Protein AF-0000000065910846 (afdb_homodimer)

Solvent-accessible surface area (backbone atoms only — not comparable to full-atom values): 38971 Å² total; per-residue (Å²): 135,82,76,85,80,70,82,70,68,75,76,69,72,87,64,54,90,52,37,20,62,74,78,66,76,60,62,28,32,30,38,36,39,28,33,38,30,17,32,73,83,77,57,38,67,30,71,55,30,63,63,51,51,74,74,43,61,69,75,44,33,45,79,60,63,36,29,27,30,37,31,37,38,40,64,81,24,77,45,40,65,53,36,31,51,40,49,51,53,49,46,52,54,49,46,53,53,24,54,77,70,62,30,38,46,28,35,23,7,24,50,30,50,41,51,48,89,76,59,58,69,44,94,41,73,68,41,52,48,46,39,70,72,50,30,50,55,60,54,56,56,60,58,23,31,30,33,39,33,38,27,43,61,37,53,58,52,49,33,51,42,53,30,52,52,55,70,44,45,27,49,50,26,17,67,28,22,22,6,28,25,48,58,58,32,78,45,67,26,20,24,40,30,59,51,58,43,29,32,62,42,80,56,28,18,83,63,74,67,56,90,34,43,67,50,48,53,50,48,50,46,45,35,39,68,53,51,76,34,91,48,70,83,65,53,50,33,32,52,41,77,34,48,90,77,20,20,42,34,38,44,54,27,29,14,57,41,38,51,69,56,46,24,22,53,45,27,51,52,49,19,44,51,39,28,46,50,51,36,56,73,68,63,67,71,72,84,64,72,61,53,75,66,40,48,54,29,30,49,25,14,29,46,39,16,46,78,22,55,27,64,38,88,86,79,28,41,64,38,50,30,48,56,53,43,52,50,49,53,54,56,16,50,75,54,28,88,60,74,56,67,54,37,60,55,52,75,75,44,78,41,58,22,55,50,41,50,51,44,26,70,74,66,73,27,53,63,56,29,46,50,49,38,24,50,45,28,51,66,59,48,76,81,130,134,81,82,78,82,83,77,71,71,75,77,70,72,86,62,57,90,53,37,21,61,74,79,64,75,61,64,26,30,30,38,38,39,27,33,38,29,16,32,71,83,76,58,38,67,30,72,55,30,64,63,50,49,74,74,43,62,70,75,45,34,44,80,60,61,35,29,28,30,38,33,37,38,41,64,81,24,77,44,40,68,55,36,29,51,39,49,51,54,48,48,52,55,49,47,53,51,24,54,77,69,61,32,36,47,27,35,22,8,25,50,30,51,40,51,48,87,74,57,57,69,46,92,40,72,70,41,51,49,45,40,69,72,49,31,51,55,58,54,55,56,62,57,23,31,29,32,39,33,38,28,44,62,37,55,57,51,50,35,51,42,52,29,50,53,56,70,45,46,28,49,52,26,16,68,29,24,22,7,30,26,50,57,57,32,78,46,67,26,20,25,41,31,58,51,58,44,28,33,63,42,81,57,28,18,84,63,73,67,57,88,34,45,66,50,47,52,48,47,51,45,46,35,40,67,52,52,77,35,91,49,70,83,63,54,51,33,32,53,40,80,34,48,90,76,20,21,43,34,39,44,54,28,28,12,59,42,39,52,68,56,46,24,21,52,45,25,52,52,50,19,45,49,38,27,46,50,49,37,55,73,69,65,67,71,72,82,62,72,61,54,76,68,40,47,53,29,31,48,26,14,29,46,39,16,50,77,22,55,26,63,36,86,86,79,27,40,66,39,49,30,48,55,54,42,53,50,47,52,54,58,15,51,74,52,27,89,62,75,57,67,55,37,60,54,52,73,73,43,79,41,57,21,54,51,42,50,51,44,25,70,74,65,73,28,53,63,56,29,45,49,49,38,25,50,43,28,50,66,58,48,78,80,128

Sequence (768 aa):
MVMDAGKKREAGALLPEEAFETGAPEGTLGAEEELWLADPETLKLAGGAQKILAAEPAEHFSGELIDCEVEANTGVHREAAGVARDLLARRRTLLEHAGRLGRVLGTSGTHPLGDWREQEIIDKPHYQYLKRKLGWLIRRNNTFSLHVHYAVQGKEKVIYLFDRIREYVPHFLAVSVNSPFWQGEFTDTRSARALVFSRSLPHAGMPEAFGSWSAYAGYLDFVGRPGVIRRLGEIWWDIRPHPRLSTLEIRAFDAQTDPARSEALISLAAATCDMLCAEYESGELRPARPVREIEDNKWSAQRHGLDGLFVDHETHEPVPARWAVERLAELAASSSRRDLSSLERLLEEPTESERQLLVWRETGSVKEVARDIARRTRAAIPATMVMDAGKKREAGALLPEEAFETGAPEGTLGAEEELWLADPETLKLAGGAQKILAAEPAEHFSGELIDCEVEANTGVHREAAGVARDLLARRRTLLEHAGRLGRVLGTSGTHPLGDWREQEIIDKPHYQYLKRKLGWLIRRNNTFSLHVHYAVQGKEKVIYLFDRIREYVPHFLAVSVNSPFWQGEFTDTRSARALVFSRSLPHAGMPEAFGSWSAYAGYLDFVGRPGVIRRLGEIWWDIRPHPRLSTLEIRAFDAQTDPARSEALISLAAATCDMLCAEYESGELRPARPVREIEDNKWSAQRHGLDGLFVDHETHEPVPARWAVERLAELAASSSRRDLSSLERLLEEPTESERQLLVWRETGSVKEVARDIARRTRAAIPAT

Structure (mmCIF, N/CA/C/O backbone):
data_AF-0000000065910846-model_v1
#
loop_
_entity.id
_entity.type
_entity.pdbx_description
1 polymer 'Putative glutamate--cysteine ligase 2-2'
#
loop_
_atom_site.group_PDB
_atom_site.id
_atom_site.type_symbol
_atom_site.label_atom_id
_atom_site.label_alt_id
_atom_site.label_comp_id
_atom_site.label_asym_id
_atom_site.label_entity_id
_atom_site.label_seq_id
_atom_site.pdbx_PDB_ins_code
_atom_site.Cartn_x
_atom_site.Cartn_y
_atom_site.Cartn_z
_atom_site.occupancy
_atom_site.B_iso_or_equiv
_atom_site.auth_seq_id
_atom_site.auth_comp_id
_atom_site.auth_asym_id
_atom_site.auth_atom_id
_atom_site.pdbx_PDB_model_num
ATOM 1 N N . MET A 1 1 ? 2.633 -18.547 43.75 1 23.73 1 MET A N 1
ATOM 2 C CA . MET A 1 1 ? 3.604 -19.234 42.906 1 23.73 1 MET A CA 1
ATOM 3 C C . MET A 1 1 ? 3.902 -18.422 41.656 1 23.73 1 MET A C 1
ATOM 5 O O . MET A 1 1 ? 2.99 -18.094 40.906 1 23.73 1 MET A O 1
ATOM 9 N N . VAL A 1 2 ? 5.023 -17.609 41.625 1 24.77 2 VAL A N 1
ATOM 10 C CA . VAL A 1 2 ? 5.691 -16.641 40.75 1 24.77 2 VAL A CA 1
ATOM 11 C C . VAL A 1 2 ? 6 -17.266 39.406 1 24.77 2 VAL A C 1
ATOM 13 O O . VAL A 1 2 ? 6.699 -18.281 39.312 1 24.77 2 VAL A O 1
ATOM 16 N N . MET A 1 3 ? 4.988 -17.281 38.5 1 25.64 3 MET A N 1
ATOM 17 C CA . MET A 1 3 ? 5.09 -17.875 37.156 1 25.64 3 MET A CA 1
ATOM 18 C C . MET A 1 3 ? 6.426 -17.531 36.5 1 25.64 3 MET A C 1
ATOM 20 O O . MET A 1 3 ? 6.914 -16.406 36.625 1 25.64 3 MET A O 1
ATOM 24 N N . ASP A 1 4 ? 7.285 -18.578 36.406 1 28.17 4 ASP A N 1
ATOM 25 C CA . ASP A 1 4 ? 8.656 -18.594 35.906 1 28.17 4 ASP A CA 1
ATOM 26 C C . ASP A 1 4 ? 8.797 -17.766 34.625 1 28.17 4 ASP A C 1
ATOM 28 O O . ASP A 1 4 ? 8.094 -18.016 33.625 1 28.17 4 ASP A O 1
ATOM 32 N N . ALA A 1 5 ? 9.273 -16.578 34.688 1 29.75 5 ALA A N 1
ATOM 33 C CA . ALA A 1 5 ? 9.492 -15.406 33.844 1 29.75 5 ALA A CA 1
ATOM 34 C C . ALA A 1 5 ? 10.219 -15.789 32.562 1 29.75 5 ALA A C 1
ATOM 36 O O . ALA A 1 5 ? 9.891 -15.281 31.484 1 29.75 5 ALA A O 1
ATOM 37 N N . GLY A 1 6 ? 11.445 -16.391 32.594 1 29.67 6 GLY A N 1
ATOM 38 C CA . GLY A 1 6 ? 12.562 -16.141 31.688 1 29.67 6 GLY A CA 1
ATOM 39 C C . GLY A 1 6 ? 12.578 -17.062 30.484 1 29.67 6 GLY A C 1
ATOM 40 O O . GLY A 1 6 ? 13.625 -17.266 29.875 1 29.67 6 GLY A O 1
ATOM 41 N N . LYS A 1 7 ? 11.805 -18.016 30.188 1 28.78 7 LYS A N 1
ATOM 42 C CA . LYS A 1 7 ? 12.266 -18.828 29.062 1 28.78 7 LYS A CA 1
ATOM 43 C C . LYS A 1 7 ? 12.461 -17.969 27.812 1 28.78 7 LYS A C 1
ATOM 45 O O . LYS A 1 7 ? 11.492 -17.469 27.234 1 28.78 7 LYS A O 1
ATOM 50 N N . LYS A 1 8 ? 13.609 -17.406 27.766 1 29.41 8 LYS A N 1
ATOM 51 C CA . LYS A 1 8 ? 14.141 -16.812 26.531 1 29.41 8 LYS A CA 1
ATOM 52 C C . LYS A 1 8 ? 13.836 -17.703 25.328 1 29.41 8 LYS A C 1
ATOM 54 O O . LYS A 1 8 ? 14.328 -18.828 25.234 1 29.41 8 LYS A O 1
ATOM 59 N N . ARG A 1 9 ? 12.695 -17.734 24.75 1 34.81 9 ARG A N 1
ATOM 60 C CA . ARG A 1 9 ? 12.477 -18.453 23.5 1 34.81 9 ARG A CA 1
ATOM 61 C C . ARG A 1 9 ? 13.703 -18.375 22.594 1 34.81 9 ARG A C 1
ATOM 63 O O . ARG A 1 9 ? 14.227 -17.281 22.359 1 34.81 9 ARG A O 1
ATOM 70 N N . GLU A 1 10 ? 14.57 -19.219 22.531 1 36.53 10 GLU A N 1
ATOM 71 C CA . GLU A 1 10 ? 15.609 -19.297 21.516 1 36.53 10 GLU A CA 1
ATOM 72 C C . GLU A 1 10 ? 15.109 -18.75 20.172 1 36.53 10 GLU A C 1
ATOM 74 O O . GLU A 1 10 ? 14.172 -19.297 19.594 1 36.53 10 GLU A O 1
ATOM 79 N N . ALA A 1 11 ? 14.875 -17.5 20.031 1 42.69 11 ALA A N 1
ATOM 80 C CA . ALA A 1 11 ? 14.5 -16.922 18.75 1 42.69 11 ALA A CA 1
ATOM 81 C C . ALA A 1 11 ? 15.156 -17.672 17.594 1 42.69 11 ALA A C 1
ATOM 83 O O . ALA A 1 11 ? 16.375 -17.625 17.422 1 42.69 11 ALA A O 1
ATOM 84 N N . GLY A 1 12 ? 14.883 -18.875 17.281 1 52.22 12 GLY A N 1
ATOM 85 C CA . GLY A 1 12 ? 15.43 -19.578 16.141 1 52.22 12 GLY A CA 1
ATOM 86 C C . GLY A 1 12 ? 15.617 -18.703 14.922 1 52.22 12 GLY A C 1
ATOM 87 O O . GLY A 1 12 ? 14.875 -17.734 14.727 1 52.22 12 GLY A O 1
ATOM 88 N N . ALA A 1 13 ? 16.828 -18.703 14.242 1 76.06 13 ALA A N 1
ATOM 89 C CA . ALA A 1 13 ? 17.219 -17.953 13.047 1 76.06 13 ALA A CA 1
ATOM 90 C C . ALA A 1 13 ? 16.234 -18.188 11.914 1 76.06 13 ALA A C 1
ATOM 92 O O . ALA A 1 13 ? 15.867 -19.328 11.617 1 76.06 13 ALA A O 1
ATOM 93 N N . LEU A 1 14 ? 15.43 -17.078 11.453 1 87.12 14 LEU A N 1
ATOM 94 C CA . LEU A 1 14 ? 14.477 -17.141 10.344 1 87.12 14 LEU A CA 1
ATOM 95 C C . LEU A 1 14 ? 15.102 -17.844 9.141 1 87.12 14 LEU A C 1
ATOM 97 O O . LEU A 1 14 ? 14.391 -18.469 8.352 1 87.12 14 LEU A O 1
ATOM 101 N N . LEU A 1 15 ? 16.422 -17.812 9.148 1 93.06 15 LEU A N 1
ATOM 102 C CA . LEU A 1 15 ? 17.094 -18.328 7.961 1 93.06 15 LEU A CA 1
ATOM 103 C C . LEU A 1 15 ? 17.75 -19.688 8.258 1 93.06 15 LEU A C 1
ATOM 105 O O . LEU A 1 15 ? 18.609 -19.797 9.125 1 93.06 15 LEU A O 1
ATOM 109 N N . PRO A 1 16 ? 17.359 -20.672 7.523 1 92.12 16 PRO A N 1
ATOM 110 C CA . PRO A 1 16 ? 18.078 -21.922 7.641 1 92.12 16 PRO A CA 1
ATOM 111 C C . PRO A 1 16 ? 19.531 -21.812 7.172 1 92.12 16 PRO A C 1
ATOM 113 O O . PRO A 1 16 ? 19.828 -21.062 6.234 1 92.12 16 PRO A O 1
ATOM 116 N N . GLU A 1 17 ? 20.359 -22.594 7.742 1 89.81 17 GLU A N 1
ATOM 117 C CA . GLU A 1 17 ? 21.781 -22.547 7.43 1 89.81 17 GLU A CA 1
ATOM 118 C C . GLU A 1 17 ? 22.047 -22.938 5.977 1 89.81 17 GLU A C 1
ATOM 120 O O . GLU A 1 17 ? 22.891 -22.312 5.309 1 89.81 17 GLU A O 1
ATOM 125 N N . GLU A 1 18 ? 21.297 -23.875 5.492 1 93.5 18 GLU A N 1
ATOM 126 C CA . GLU A 1 18 ? 21.578 -24.406 4.164 1 93.5 18 GLU A CA 1
ATOM 127 C C . GLU A 1 18 ? 20.734 -23.719 3.096 1 93.5 18 GLU A C 1
ATOM 129 O O . GLU A 1 18 ? 20.672 -24.188 1.956 1 93.5 18 GLU A O 1
ATOM 134 N N . ALA A 1 19 ? 20.188 -22.609 3.375 1 95.5 19 ALA A N 1
ATOM 135 C CA . ALA A 1 19 ? 19.328 -21.906 2.426 1 95.5 19 ALA A CA 1
ATOM 136 C C . ALA A 1 19 ? 20.078 -21.609 1.126 1 95.5 19 ALA A C 1
ATOM 138 O O . ALA A 1 19 ? 21.141 -21 1.138 1 95.5 19 ALA A O 1
ATOM 139 N N . PHE A 1 20 ? 19.5 -22.156 0.052 1 97.44 20 PHE A N 1
ATOM 140 C CA . PHE A 1 20 ? 19.984 -21.938 -1.307 1 97.44 20 PHE A CA 1
ATOM 141 C C . PHE A 1 20 ? 21.359 -22.578 -1.497 1 97.44 20 PHE A C 1
ATOM 143 O O . PHE A 1 20 ? 22.141 -22.125 -2.336 1 97.44 20 PHE A O 1
ATOM 150 N N . GLU A 1 21 ? 21.719 -23.547 -0.611 1 96.06 21 GLU A N 1
ATOM 151 C CA . GLU A 1 21 ? 22.953 -24.297 -0.702 1 96.06 21 GLU A CA 1
ATOM 152 C C . GLU A 1 21 ? 22.719 -25.781 -0.465 1 96.06 21 GLU A C 1
ATOM 154 O O . GLU A 1 21 ? 23.531 -26.453 0.18 1 96.06 21 GLU A O 1
ATOM 159 N N . THR A 1 22 ? 21.641 -26.219 -0.89 1 92 22 THR A N 1
ATOM 160 C CA . THR A 1 22 ? 21.25 -27.594 -0.639 1 92 22 THR A CA 1
ATOM 161 C C . THR A 1 22 ? 21.844 -28.531 -1.689 1 92 22 THR A C 1
ATOM 163 O O . THR A 1 22 ? 21.906 -29.75 -1.481 1 92 22 THR A O 1
ATOM 166 N N . GLY A 1 23 ? 22.172 -28.031 -2.814 1 90.38 23 GLY A N 1
ATOM 167 C CA . GLY A 1 23 ? 22.656 -28.844 -3.914 1 90.38 23 GLY A CA 1
ATOM 168 C C . GLY A 1 23 ? 21.547 -29.422 -4.77 1 90.38 23 GLY A C 1
ATOM 169 O O . GLY A 1 23 ? 21.812 -30.141 -5.734 1 90.38 23 GLY A O 1
ATOM 170 N N . ALA A 1 24 ? 20.344 -29.078 -4.457 1 90.88 24 ALA A N 1
ATOM 171 C CA . ALA A 1 24 ? 19.203 -29.547 -5.238 1 90.88 24 ALA A CA 1
ATOM 172 C C . ALA A 1 24 ? 19.234 -28.984 -6.656 1 90.88 24 ALA A C 1
ATOM 174 O O . ALA A 1 24 ? 19.859 -27.953 -6.906 1 90.88 24 ALA A O 1
ATOM 175 N N . PRO A 1 25 ? 18.641 -29.766 -7.59 1 95.31 25 PRO A N 1
ATOM 176 C CA . PRO A 1 25 ? 18.625 -29.266 -8.969 1 95.31 25 PRO A CA 1
ATOM 177 C C . PRO A 1 25 ? 17.984 -27.891 -9.102 1 95.31 25 PRO A C 1
ATOM 179 O O . PRO A 1 25 ? 16.969 -27.625 -8.438 1 95.31 25 PRO A O 1
ATOM 182 N N . GLU A 1 26 ? 18.531 -27.062 -9.945 1 96.44 26 GLU A N 1
ATOM 183 C CA . GLU A 1 26 ? 17.984 -25.734 -10.234 1 96.44 26 GLU A CA 1
ATOM 184 C C . GLU A 1 26 ? 16.969 -25.797 -11.367 1 96.44 26 GLU A C 1
ATOM 186 O O . GLU A 1 26 ? 16.984 -26.734 -12.18 1 96.44 26 GLU A O 1
ATOM 191 N N . GLY A 1 27 ? 16.125 -24.859 -11.383 1 97.44 27 GLY A N 1
ATOM 192 C CA . GLY A 1 27 ? 15.234 -24.672 -12.508 1 97.44 27 GLY A CA 1
ATOM 193 C C . GLY A 1 27 ? 13.969 -25.516 -12.406 1 97.44 27 GLY A C 1
ATOM 194 O O . GLY A 1 27 ? 13.109 -25.453 -13.289 1 97.44 27 GLY A O 1
ATOM 195 N N . THR A 1 28 ? 13.898 -26.297 -11.336 1 98.38 28 THR A N 1
ATOM 196 C CA . THR A 1 28 ? 12.656 -27.047 -11.148 1 98.38 28 THR A CA 1
ATOM 197 C C . THR A 1 28 ? 11.547 -26.141 -10.641 1 98.38 28 THR A C 1
ATOM 199 O O . THR A 1 28 ? 11.805 -25.016 -10.188 1 98.38 28 THR A O 1
ATOM 202 N N . LEU A 1 29 ? 10.32 -26.656 -10.797 1 98.62 29 LEU A N 1
ATOM 203 C CA . LEU A 1 29 ? 9.148 -25.812 -10.586 1 98.62 29 LEU A CA 1
ATOM 204 C C . LEU A 1 29 ? 8.18 -26.469 -9.609 1 98.62 29 LEU A C 1
ATOM 206 O O . LEU A 1 29 ? 8.094 -27.688 -9.547 1 98.62 29 LEU A O 1
ATOM 210 N N . GLY A 1 30 ? 7.512 -25.703 -8.836 1 98.5 30 GLY A N 1
ATOM 211 C CA . GLY A 1 30 ? 6.332 -26 -8.047 1 98.5 30 GLY A CA 1
ATOM 212 C C . GLY A 1 30 ? 5.348 -24.859 -7.965 1 98.5 30 GLY A C 1
ATOM 213 O O . GLY A 1 30 ? 5.672 -23.734 -8.344 1 98.5 30 GLY A O 1
ATOM 214 N N . ALA A 1 31 ? 4.152 -25.203 -7.531 1 98.5 31 ALA A N 1
ATOM 215 C CA . ALA A 1 31 ? 3.156 -24.141 -7.441 1 98.5 31 ALA A CA 1
ATOM 216 C C . ALA A 1 31 ? 2.184 -24.391 -6.293 1 98.5 31 ALA A C 1
ATOM 218 O O . ALA A 1 31 ? 2.041 -25.516 -5.828 1 98.5 31 ALA A O 1
ATOM 219 N N . GLU A 1 32 ? 1.637 -23.375 -5.789 1 98.19 32 GLU A N 1
ATOM 220 C CA . GLU A 1 32 ? 0.51 -23.328 -4.863 1 98.19 32 GLU A CA 1
ATOM 221 C C . GLU A 1 32 ? -0.68 -22.594 -5.465 1 98.19 32 GLU A C 1
ATOM 223 O O . GLU A 1 32 ? -0.534 -21.469 -5.961 1 98.19 32 GLU A O 1
ATOM 228 N N . GLU A 1 33 ? -1.783 -23.234 -5.48 1 98.12 33 GLU A N 1
ATOM 229 C CA . GLU A 1 33 ? -3.002 -22.641 -6.012 1 98.12 33 GLU A CA 1
ATOM 230 C C . GLU A 1 33 ? -4.07 -22.516 -4.93 1 98.12 33 GLU A C 1
ATOM 232 O O . GLU A 1 33 ? -4.363 -23.469 -4.223 1 98.12 33 GLU A O 1
ATOM 237 N N . GLU A 1 34 ? -4.617 -21.359 -4.855 1 97.38 34 GLU A N 1
ATOM 238 C CA . GLU A 1 34 ? -5.66 -21.109 -3.865 1 97.38 34 GLU A CA 1
ATOM 239 C C . GLU A 1 34 ? -7.047 -21.172 -4.5 1 97.38 34 GLU A C 1
ATOM 241 O O . GLU A 1 34 ? -7.281 -20.562 -5.547 1 97.38 34 GLU A O 1
ATOM 246 N N . LEU A 1 35 ? -7.941 -21.922 -3.896 1 97.38 35 LEU A N 1
ATOM 247 C CA . LEU A 1 35 ? -9.312 -22.078 -4.371 1 97.38 35 LEU A CA 1
ATOM 248 C C . LEU A 1 35 ? -10.312 -21.797 -3.262 1 97.38 35 LEU A C 1
ATOM 250 O O . LEU A 1 35 ? -9.969 -21.844 -2.078 1 97.38 35 LEU A O 1
ATOM 254 N N . TRP A 1 36 ? -11.508 -21.453 -3.654 1 96.12 36 TRP A N 1
ATOM 255 C CA . TRP A 1 36 ? -12.523 -21.141 -2.658 1 96.12 36 TRP A CA 1
ATOM 256 C C . TRP A 1 36 ? -13.719 -22.078 -2.775 1 96.12 36 TRP A C 1
ATOM 258 O O . TRP A 1 36 ? -13.969 -22.641 -3.844 1 96.12 36 TRP A O 1
ATOM 268 N N . LEU A 1 37 ? -14.398 -22.297 -1.677 1 96.31 37 LEU A N 1
ATOM 269 C CA . LEU A 1 37 ? -15.648 -23.031 -1.555 1 96.31 37 LEU A CA 1
ATOM 270 C C . LEU A 1 37 ? -16.828 -22.062 -1.361 1 96.31 37 LEU A C 1
ATOM 272 O O . LEU A 1 37 ? -16.703 -21.062 -0.654 1 96.31 37 LEU A O 1
ATOM 276 N N . ALA A 1 38 ? -17.938 -22.406 -1.995 1 96.19 38 ALA A N 1
ATOM 277 C CA . ALA A 1 38 ? -19.109 -21.562 -1.866 1 96.19 38 ALA A CA 1
ATOM 278 C C . ALA A 1 38 ? -20.391 -22.406 -1.847 1 96.19 38 ALA A C 1
ATOM 280 O O . ALA A 1 38 ? -20.375 -23.562 -2.236 1 96.19 38 ALA A O 1
ATOM 281 N N . ASP A 1 39 ? -21.438 -21.812 -1.297 1 96.25 39 ASP A N 1
ATOM 282 C CA . ASP A 1 39 ? -22.75 -22.438 -1.356 1 96.25 39 ASP A CA 1
ATOM 283 C C . ASP A 1 39 ? -23.266 -22.484 -2.793 1 96.25 39 ASP A C 1
ATOM 285 O O . ASP A 1 39 ? -23.219 -21.484 -3.516 1 96.25 39 ASP A O 1
ATOM 289 N N . PRO A 1 40 ? -23.797 -23.688 -3.174 1 96.56 40 PRO A N 1
ATOM 290 C CA . PRO A 1 40 ? -24.188 -23.844 -4.578 1 96.56 40 PRO A CA 1
ATOM 291 C C . PRO A 1 40 ? -25.391 -22.969 -4.953 1 96.56 40 PRO A C 1
ATOM 293 O O . PRO A 1 40 ? -25.578 -22.656 -6.129 1 96.56 40 PRO A O 1
ATOM 296 N N . GLU A 1 41 ? -26.203 -22.578 -4.035 1 96.06 41 GLU A N 1
ATOM 297 C CA . GLU A 1 41 ? -27.406 -21.781 -4.324 1 96.06 41 GLU A CA 1
ATOM 298 C C . GLU A 1 41 ? -27.125 -20.297 -4.227 1 96.06 41 GLU A C 1
ATOM 300 O O . GLU A 1 41 ? -27.406 -19.531 -5.16 1 96.06 41 GLU A O 1
ATOM 305 N N . THR A 1 42 ? -26.516 -19.875 -3.18 1 94.75 42 THR A N 1
ATOM 306 C CA . THR A 1 42 ? -26.328 -18.438 -2.938 1 94.75 42 THR A CA 1
ATOM 307 C C . THR A 1 42 ? -25.016 -17.969 -3.572 1 94.75 42 THR A C 1
ATOM 309 O O . THR A 1 42 ? -24.844 -16.766 -3.807 1 94.75 42 THR A O 1
ATOM 312 N N . LEU A 1 43 ? -24.078 -18.875 -3.746 1 96.12 43 LEU A N 1
ATOM 313 C CA . LEU A 1 43 ? -22.734 -18.641 -4.258 1 96.12 43 LEU A CA 1
ATOM 314 C C . LEU A 1 43 ? -21.906 -17.812 -3.277 1 96.12 43 LEU A C 1
ATOM 316 O O . LEU A 1 43 ? -20.844 -17.312 -3.627 1 96.12 43 LEU A O 1
ATOM 320 N N . LYS A 1 44 ? -22.438 -17.641 -2.104 1 93.06 44 LYS A N 1
ATOM 321 C CA . LYS A 1 44 ? -21.641 -17.031 -1.046 1 93.06 44 LYS A CA 1
ATOM 322 C C . LYS A 1 44 ? -20.594 -18.016 -0.519 1 93.06 44 LYS A C 1
ATOM 324 O O . LYS A 1 44 ? -20.812 -19.219 -0.501 1 93.06 44 LYS A O 1
ATOM 329 N N . LEU A 1 45 ? -19.5 -17.469 -0.108 1 92.88 45 LEU A N 1
ATOM 330 C CA . LEU A 1 45 ? -18.453 -18.297 0.464 1 92.88 45 LEU A CA 1
ATOM 331 C C . LEU A 1 45 ? -18.984 -19.141 1.626 1 92.88 45 LEU A C 1
ATOM 333 O O . LEU A 1 45 ? -19.797 -18.656 2.418 1 92.88 45 LEU A O 1
ATOM 337 N N . ALA A 1 46 ? -18.547 -20.297 1.66 1 92.12 46 ALA A N 1
ATOM 338 C CA . ALA A 1 46 ? -19.016 -21.234 2.691 1 92.12 46 ALA A CA 1
ATOM 339 C C . ALA A 1 46 ? -17.875 -22.125 3.178 1 92.12 46 ALA A C 1
ATOM 341 O O . ALA A 1 46 ? -17 -22.516 2.395 1 92.12 46 ALA A O 1
ATOM 342 N N . GLY A 1 47 ? -17.922 -22.469 4.406 1 90.5 47 GLY A N 1
ATOM 343 C CA . GLY A 1 47 ? -16.859 -23.234 5.023 1 90.5 47 GLY A CA 1
ATOM 344 C C . GLY A 1 47 ? -16.797 -24.672 4.535 1 90.5 47 GLY A C 1
ATOM 345 O O . GLY A 1 47 ? -17.75 -25.156 3.908 1 90.5 47 GLY A O 1
ATOM 346 N N . GLY A 1 48 ? -15.625 -25.312 4.82 1 92.69 48 GLY A N 1
ATOM 347 C CA . GLY A 1 48 ? -15.422 -26.719 4.48 1 92.69 48 GLY A CA 1
ATOM 348 C C . GLY A 1 48 ? -13.953 -27.078 4.332 1 92.69 48 GLY A C 1
ATOM 349 O O . GLY A 1 48 ? -13.609 -28.266 4.254 1 92.69 48 GLY A O 1
ATOM 350 N N . ALA A 1 49 ? -13.109 -26.141 4.316 1 92 49 ALA A N 1
ATOM 351 C CA . ALA A 1 49 ? -11.68 -26.359 4.098 1 92 49 ALA A CA 1
ATOM 352 C C . ALA A 1 49 ? -11.094 -27.266 5.184 1 92 49 ALA A C 1
ATOM 354 O O . ALA A 1 49 ? -10.312 -28.172 4.887 1 92 49 ALA A O 1
ATOM 355 N N . GLN A 1 50 ? -11.492 -27.031 6.395 1 90.5 50 GLN A N 1
ATOM 356 C CA . GLN A 1 50 ? -10.953 -27.812 7.508 1 90.5 50 GLN A CA 1
ATOM 357 C C . GLN A 1 50 ? -11.289 -29.297 7.359 1 90.5 50 GLN A C 1
ATOM 359 O O . GLN A 1 50 ? -10.477 -30.156 7.711 1 90.5 50 GLN A O 1
ATOM 364 N N . LYS A 1 51 ? -12.469 -29.562 6.914 1 92.94 51 LYS A N 1
ATOM 365 C CA . LYS A 1 51 ? -12.867 -30.953 6.688 1 92.94 51 LYS A CA 1
ATOM 366 C C . LYS A 1 51 ? -12.016 -31.594 5.594 1 92.94 51 LYS A C 1
ATOM 368 O O . LYS A 1 51 ? -11.625 -32.75 5.707 1 92.94 51 LYS A O 1
ATOM 373 N N . ILE A 1 52 ? -11.734 -30.859 4.578 1 94.06 52 ILE A N 1
ATOM 374 C CA . ILE A 1 52 ? -10.914 -31.344 3.473 1 94.06 52 ILE A CA 1
ATOM 375 C C . ILE A 1 52 ? -9.484 -31.594 3.961 1 94.06 52 ILE A C 1
ATOM 377 O O . ILE A 1 52 ? -8.898 -32.625 3.668 1 94.06 52 ILE A O 1
ATOM 381 N N . LEU A 1 53 ? -8.977 -30.672 4.727 1 92.5 53 LEU A N 1
ATOM 382 C CA . LEU A 1 53 ? -7.605 -30.766 5.227 1 92.5 53 LEU A CA 1
ATOM 383 C C . LEU A 1 53 ? -7.445 -31.953 6.164 1 92.5 53 LEU A C 1
ATOM 385 O O . LEU A 1 53 ? -6.375 -32.562 6.223 1 92.5 53 LEU A O 1
ATOM 389 N N . ALA A 1 54 ? -8.477 -32.25 6.867 1 92.25 54 ALA A N 1
ATOM 390 C CA . ALA A 1 54 ? -8.438 -33.375 7.785 1 92.25 54 ALA A CA 1
ATOM 391 C C . ALA A 1 54 ? -8.43 -34.719 7.023 1 92.25 54 ALA A C 1
ATOM 393 O O . ALA A 1 54 ? -7.914 -35.719 7.52 1 92.25 54 ALA A O 1
ATOM 394 N N . ALA A 1 55 ? -8.914 -34.719 5.816 1 94.19 55 ALA A N 1
ATOM 395 C CA . ALA A 1 55 ? -9.109 -35.938 5.055 1 94.19 55 ALA A CA 1
ATOM 396 C C . ALA A 1 55 ? -7.945 -36.188 4.09 1 94.19 55 ALA A C 1
ATOM 398 O O . ALA A 1 55 ? -7.789 -37.281 3.553 1 94.19 55 ALA A O 1
ATOM 399 N N . GLU A 1 56 ? -7.156 -35.219 3.844 1 93.5 56 GLU A N 1
ATOM 400 C CA . GLU A 1 56 ? -6.141 -35.281 2.797 1 93.5 56 GLU A CA 1
ATOM 401 C C . GLU A 1 56 ? -4.742 -35.062 3.367 1 93.5 56 GLU A C 1
ATOM 403 O O . GLU A 1 56 ? -4.59 -34.438 4.414 1 93.5 56 GLU A O 1
ATOM 408 N N . PRO A 1 57 ? -3.736 -35.562 2.727 1 90.25 57 PRO A N 1
ATOM 409 C CA . PRO A 1 57 ? -2.363 -35.344 3.184 1 90.25 57 PRO A CA 1
ATOM 410 C C . PRO A 1 57 ? -1.986 -33.844 3.211 1 90.25 57 PRO A C 1
ATOM 412 O O . PRO A 1 57 ? -2.33 -33.094 2.289 1 90.25 57 PRO A O 1
ATOM 415 N N . ALA A 1 58 ? -1.227 -33.438 4.156 1 85.31 58 ALA A N 1
ATOM 416 C CA . ALA A 1 58 ? -0.809 -32.062 4.371 1 85.31 58 ALA A CA 1
ATOM 417 C C . ALA A 1 58 ? 0.11 -31.578 3.248 1 85.31 58 ALA A C 1
ATOM 419 O O . ALA A 1 58 ? 0.222 -30.375 2.994 1 85.31 58 ALA A O 1
ATOM 420 N N . GLU A 1 59 ? 0.694 -32.5 2.594 1 87.06 59 GLU A N 1
ATOM 421 C CA . GLU A 1 59 ? 1.595 -32.156 1.497 1 87.06 59 GLU A CA 1
ATOM 422 C C . GLU A 1 59 ? 0.82 -31.641 0.285 1 87.06 59 GLU A C 1
ATOM 424 O O . GLU A 1 59 ? 1.36 -30.891 -0.537 1 87.06 59 GLU A O 1
ATOM 429 N N . HIS A 1 60 ? -0.413 -32.062 0.202 1 92.25 60 HIS A N 1
ATOM 430 C CA . HIS A 1 60 ? -1.183 -31.75 -1 1 92.25 60 HIS A CA 1
ATOM 431 C C . HIS A 1 60 ? -2.062 -30.531 -0.796 1 92.25 60 HIS A C 1
ATOM 433 O O . HIS A 1 60 ? -2.389 -29.828 -1.756 1 92.25 60 HIS A O 1
ATOM 439 N N . PHE A 1 61 ? -2.438 -30.359 0.435 1 92.75 61 PHE A N 1
ATOM 440 C CA . PHE A 1 61 ? -3.365 -29.281 0.714 1 92.75 61 PHE A CA 1
ATOM 441 C C . PHE A 1 61 ? -3.01 -28.578 2.023 1 92.75 61 PHE A C 1
ATOM 443 O O . PHE A 1 61 ? -2.578 -29.234 2.979 1 92.75 61 PHE A O 1
ATOM 450 N N . SER A 1 62 ? -3.135 -27.312 2.029 1 88.62 62 SER A N 1
ATOM 451 C CA . SER A 1 62 ? -2.963 -26.531 3.244 1 88.62 62 SER A CA 1
ATOM 452 C C . SER A 1 62 ? -4.109 -25.531 3.428 1 88.62 62 SER A C 1
ATOM 454 O O . SER A 1 62 ? -4.867 -25.281 2.49 1 88.62 62 SER A O 1
ATOM 456 N N . GLY A 1 63 ? -4.246 -25.188 4.664 1 80.38 63 GLY A N 1
ATOM 457 C CA . GLY A 1 63 ? -5.289 -24.219 4.984 1 80.38 63 GLY A CA 1
ATOM 458 C C . GLY A 1 63 ? -4.797 -22.781 4.977 1 80.38 63 GLY A C 1
ATOM 459 O O . GLY A 1 63 ? -3.59 -22.531 4.902 1 80.38 63 GLY A O 1
ATOM 460 N N . GLU A 1 64 ? -5.785 -21.938 4.949 1 77.94 64 GLU A N 1
ATOM 461 C CA . GLU A 1 64 ? -5.551 -20.5 5.066 1 77.94 64 GLU A CA 1
ATOM 462 C C . GLU A 1 64 ? -6.309 -19.906 6.254 1 77.94 64 GLU A C 1
ATOM 464 O O . GLU A 1 64 ? -6.758 -20.641 7.137 1 77.94 64 GLU A O 1
ATOM 469 N N . LEU A 1 65 ? -6.398 -18.641 6.27 1 74.12 65 LEU A N 1
ATOM 470 C CA . LEU A 1 65 ? -7 -17.891 7.371 1 74.12 65 LEU A CA 1
ATOM 471 C C . LEU A 1 65 ? -8.492 -18.172 7.465 1 74.12 65 LEU A C 1
ATOM 473 O O . LEU A 1 65 ? -9.055 -18.219 8.562 1 74.12 65 LEU A O 1
ATOM 477 N N . ILE A 1 66 ? -9.109 -18.469 6.359 1 81.25 66 ILE A N 1
ATOM 478 C CA . ILE A 1 66 ? -10.57 -18.562 6.324 1 81.25 66 ILE A CA 1
ATOM 479 C C . ILE A 1 66 ? -10.984 -19.969 5.898 1 81.25 66 ILE A C 1
ATOM 481 O O . ILE A 1 66 ? -10.352 -20.578 5.031 1 81.25 66 ILE A O 1
ATOM 485 N N . ASP A 1 67 ? -12.047 -20.438 6.395 1 87.88 67 ASP A N 1
ATOM 486 C CA . ASP A 1 67 ? -12.469 -21.828 6.227 1 87.88 67 ASP A CA 1
ATOM 487 C C . ASP A 1 67 ? -13.07 -22.047 4.844 1 87.88 67 ASP A C 1
ATOM 489 O O . ASP A 1 67 ? -13.492 -23.156 4.52 1 87.88 67 ASP A O 1
ATOM 493 N N . CYS A 1 68 ? -13.102 -21.109 4.023 1 90.75 68 CYS A N 1
ATOM 494 C CA . CYS A 1 68 ? -13.641 -21.281 2.676 1 90.75 68 CYS A CA 1
ATOM 495 C C . CYS A 1 68 ? -12.516 -21.391 1.651 1 90.75 68 CYS A C 1
ATOM 497 O O . CYS A 1 68 ? -12.781 -21.516 0.453 1 90.75 68 CYS A O 1
ATOM 499 N N . GLU A 1 69 ? -11.312 -21.359 2.062 1 93.06 69 GLU A N 1
ATOM 500 C CA . GLU A 1 69 ? -10.164 -21.344 1.162 1 93.06 69 GLU A CA 1
ATOM 501 C C . GLU A 1 69 ? -9.289 -22.578 1.378 1 93.06 69 GLU A C 1
ATOM 503 O O . GLU A 1 69 ? -9.008 -22.953 2.518 1 93.06 69 GLU A O 1
ATOM 508 N N . VAL A 1 70 ? -8.93 -23.188 0.317 1 94.94 70 VAL A N 1
ATOM 509 C CA . VAL A 1 70 ? -8 -24.312 0.338 1 94.94 70 VAL A CA 1
ATOM 510 C C . VAL A 1 70 ? -6.844 -24.047 -0.625 1 94.94 70 VAL A C 1
ATOM 512 O O . VAL A 1 70 ? -7.055 -23.562 -1.735 1 94.94 70 VAL A O 1
ATOM 515 N N . GLU A 1 71 ? -5.719 -24.297 -0.167 1 96.12 71 GLU A N 1
ATOM 516 C CA . GLU A 1 71 ? -4.527 -24.172 -1.001 1 96.12 71 GLU A CA 1
ATOM 517 C C . GLU A 1 71 ? -4.055 -25.547 -1.488 1 96.12 71 GLU A C 1
ATOM 519 O O . GLU A 1 71 ? -3.807 -26.438 -0.684 1 96.12 71 GLU A O 1
ATOM 524 N N . ALA A 1 72 ? -3.988 -25.719 -2.77 1 97.25 72 ALA A N 1
ATOM 525 C CA . ALA A 1 72 ? -3.441 -26.922 -3.395 1 97.25 72 ALA A CA 1
ATOM 526 C C . ALA A 1 72 ? -1.951 -26.766 -3.686 1 97.25 72 ALA A C 1
ATOM 528 O O . ALA A 1 72 ? -1.537 -25.781 -4.305 1 97.25 72 ALA A O 1
ATOM 529 N N . ASN A 1 73 ? -1.142 -27.719 -3.307 1 97.56 73 ASN A N 1
ATOM 530 C CA . ASN A 1 73 ? 0.308 -27.672 -3.467 1 97.56 73 ASN A CA 1
ATOM 531 C C . ASN A 1 73 ? 0.801 -28.766 -4.41 1 97.56 73 ASN A C 1
ATOM 533 O O . ASN A 1 73 ? 0.437 -29.938 -4.262 1 97.56 73 ASN A O 1
ATOM 537 N N . THR A 1 74 ? 1.583 -28.422 -5.312 1 98.06 74 THR A N 1
ATOM 538 C CA . THR A 1 74 ? 2.117 -29.406 -6.25 1 98.06 74 THR A CA 1
ATOM 539 C C . THR A 1 74 ? 3.424 -30 -5.73 1 98.06 74 THR A C 1
ATOM 541 O O . THR A 1 74 ? 3.988 -29.5 -4.754 1 98.06 74 THR A O 1
ATOM 544 N N . GLY A 1 75 ? 3.801 -31.125 -6.363 1 97.25 75 GLY A N 1
ATOM 545 C CA . GLY A 1 75 ? 5.176 -31.578 -6.227 1 97.25 75 GLY A CA 1
ATOM 546 C C . GLY A 1 75 ? 6.16 -30.734 -7.031 1 97.25 75 GLY A C 1
ATOM 547 O O . GLY A 1 75 ? 5.812 -29.672 -7.527 1 97.25 75 GLY A O 1
ATOM 548 N N . VAL A 1 76 ? 7.41 -31.203 -7.105 1 98.06 76 VAL A N 1
ATOM 549 C CA . VAL A 1 76 ? 8.484 -30.547 -7.844 1 98.06 76 VAL A CA 1
ATOM 550 C C . VAL A 1 76 ? 8.586 -31.141 -9.25 1 98.06 76 VAL A C 1
ATOM 552 O O . VAL A 1 76 ? 8.609 -32.375 -9.414 1 98.06 76 VAL A O 1
ATOM 555 N N . HIS A 1 77 ? 8.578 -30.328 -10.25 1 98.31 77 HIS A N 1
ATOM 556 C CA . HIS A 1 77 ? 8.609 -30.781 -11.641 1 98.31 77 HIS A CA 1
ATOM 557 C C . HIS A 1 77 ? 9.648 -30.016 -12.445 1 98.31 77 HIS A C 1
ATOM 559 O O . HIS A 1 77 ? 10.008 -28.891 -12.086 1 98.31 77 HIS A O 1
ATOM 565 N N . ARG A 1 78 ? 10.078 -30.562 -13.516 1 97 78 ARG A N 1
ATOM 566 C CA . ARG A 1 78 ? 11.047 -29.906 -14.391 1 97 78 ARG A CA 1
ATOM 567 C C . ARG A 1 78 ? 10.359 -28.969 -15.367 1 97 78 ARG A C 1
ATOM 569 O O . ARG A 1 78 ? 10.938 -27.953 -15.773 1 97 78 ARG A O 1
ATOM 576 N N . GLU A 1 79 ? 9.148 -29.391 -15.695 1 97.06 79 GLU A N 1
ATOM 577 C CA . GLU A 1 79 ? 8.414 -28.625 -16.703 1 97.06 79 GLU A CA 1
ATOM 578 C C . GLU A 1 79 ? 7.086 -28.125 -16.156 1 97.06 79 GLU A C 1
ATOM 580 O O . GLU A 1 79 ? 6.48 -28.766 -15.289 1 97.06 79 GLU A O 1
ATOM 585 N N . ALA A 1 80 ? 6.66 -27.016 -16.75 1 97.75 80 ALA A N 1
ATOM 586 C CA . ALA A 1 80 ? 5.395 -26.422 -16.344 1 97.75 80 ALA A CA 1
ATOM 587 C C . ALA A 1 80 ? 4.234 -27.375 -16.547 1 97.75 80 ALA A C 1
ATOM 589 O O . ALA A 1 80 ? 3.27 -27.391 -15.781 1 97.75 80 ALA A O 1
ATOM 590 N N . ALA A 1 81 ? 4.324 -28.234 -17.562 1 97 81 ALA A N 1
ATOM 591 C CA . ALA A 1 81 ? 3.266 -29.203 -17.844 1 97 81 ALA A CA 1
ATOM 592 C C . ALA A 1 81 ? 3.059 -30.156 -16.672 1 97 81 ALA A C 1
ATOM 594 O O . ALA A 1 81 ? 1.93 -30.562 -16.391 1 97 81 ALA A O 1
ATOM 595 N N . GLY A 1 82 ? 4.16 -30.578 -16.078 1 97.69 82 GLY A N 1
ATOM 596 C CA . GLY A 1 82 ? 4.059 -31.422 -14.898 1 97.69 82 GLY A CA 1
ATOM 597 C C . GLY A 1 82 ? 3.352 -30.734 -13.742 1 97.69 82 GLY A C 1
ATOM 598 O O . GLY A 1 82 ? 2.553 -31.375 -13.047 1 97.69 82 GLY A O 1
ATOM 599 N N . VAL A 1 83 ? 3.617 -29.453 -13.516 1 98.12 83 VAL A N 1
ATOM 600 C CA . VAL A 1 83 ? 2.963 -28.672 -12.461 1 98.12 83 VAL A CA 1
ATOM 601 C C . VAL A 1 83 ? 1.465 -28.594 -12.742 1 98.12 83 VAL A C 1
ATOM 603 O O . VAL A 1 83 ? 0.647 -28.812 -11.844 1 98.12 83 VAL A O 1
ATOM 606 N N . ALA A 1 84 ? 1.146 -28.312 -13.977 1 96.88 84 ALA A N 1
ATOM 607 C CA . ALA A 1 84 ? -0.257 -28.188 -14.359 1 96.88 84 ALA A CA 1
ATOM 608 C C . ALA A 1 84 ? -1.005 -29.5 -14.148 1 96.88 84 ALA A C 1
ATOM 610 O O . ALA A 1 84 ? -2.162 -29.5 -13.719 1 96.88 84 ALA A O 1
ATOM 611 N N . ARG A 1 85 ? -0.38 -30.609 -14.453 1 96.94 85 ARG A N 1
ATOM 612 C CA . ARG A 1 85 ? -0.992 -31.906 -14.234 1 96.94 85 ARG A CA 1
ATOM 613 C C . ARG A 1 85 ? -1.264 -32.156 -12.758 1 96.94 85 ARG A C 1
ATOM 615 O O . ARG A 1 85 ? -2.311 -32.688 -12.391 1 96.94 85 ARG A O 1
ATOM 622 N N . ASP A 1 86 ? -0.33 -31.766 -11.953 1 97.19 86 ASP A N 1
ATOM 623 C CA . ASP A 1 86 ? -0.521 -31.891 -10.508 1 97.19 86 ASP A CA 1
ATOM 624 C C . ASP A 1 86 ? -1.69 -31.031 -10.039 1 97.19 86 ASP A C 1
ATOM 626 O O . ASP A 1 86 ? -2.5 -31.469 -9.219 1 97.19 86 ASP A O 1
ATOM 630 N N . LEU A 1 87 ? -1.745 -29.766 -10.516 1 97.06 87 LEU A N 1
ATOM 631 C CA . LEU A 1 87 ? -2.842 -28.875 -10.148 1 97.06 87 LEU A CA 1
ATOM 632 C C . LEU A 1 87 ? -4.188 -29.5 -10.523 1 97.06 87 LEU A C 1
ATOM 634 O O . LEU A 1 87 ? -5.145 -29.422 -9.75 1 97.06 87 LEU A O 1
ATOM 638 N N . LEU A 1 88 ? -4.219 -30.062 -11.68 1 96.75 88 LEU A N 1
ATOM 639 C CA . LEU A 1 88 ? -5.449 -30.703 -12.141 1 96.75 88 LEU A CA 1
ATOM 640 C C . LEU A 1 88 ? -5.832 -31.859 -11.227 1 96.75 88 LEU A C 1
ATOM 642 O O . LEU A 1 88 ? -7.008 -32.031 -10.898 1 96.75 88 LEU A O 1
ATOM 646 N N . ALA A 1 89 ? -4.867 -32.656 -10.859 1 96.62 89 ALA A N 1
ATOM 647 C CA . ALA A 1 89 ? -5.117 -33.781 -9.953 1 96.62 89 ALA A CA 1
ATOM 648 C C . ALA A 1 89 ? -5.637 -33.281 -8.609 1 96.62 89 ALA A C 1
ATOM 650 O O . ALA A 1 89 ? -6.551 -33.875 -8.031 1 96.62 89 ALA A O 1
ATOM 651 N N . ARG A 1 90 ? -5.016 -32.25 -8.086 1 97.19 90 ARG A N 1
ATOM 652 C CA . ARG A 1 90 ? -5.461 -31.656 -6.828 1 97.19 90 ARG A CA 1
ATOM 653 C C . ARG A 1 90 ? -6.891 -31.141 -6.941 1 97.19 90 ARG A C 1
ATOM 655 O O . ARG A 1 90 ? -7.699 -31.312 -6.027 1 97.19 90 ARG A O 1
ATOM 662 N N . ARG A 1 91 ? -7.195 -30.469 -8.039 1 97.44 91 ARG A N 1
ATOM 663 C CA . ARG A 1 91 ? -8.539 -29.938 -8.25 1 97.44 91 ARG A CA 1
ATOM 664 C C . ARG A 1 91 ? -9.57 -31.047 -8.273 1 97.44 91 ARG A C 1
ATOM 666 O O . ARG A 1 91 ? -10.688 -30.875 -7.777 1 97.44 91 ARG A O 1
ATOM 673 N N . ARG A 1 92 ? -9.227 -32.156 -8.898 1 96.88 92 ARG A N 1
ATOM 674 C CA . ARG A 1 92 ? -10.148 -33.281 -8.93 1 96.88 92 ARG A CA 1
ATOM 675 C C . ARG A 1 92 ? -10.5 -33.75 -7.52 1 96.88 92 ARG A C 1
ATOM 677 O O . ARG A 1 92 ? -11.672 -34 -7.211 1 96.88 92 ARG A O 1
ATOM 684 N N . THR A 1 93 ? -9.461 -33.875 -6.734 1 96.69 93 THR A N 1
ATOM 685 C CA . THR A 1 93 ? -9.664 -34.25 -5.344 1 96.69 93 THR A CA 1
ATOM 686 C C . THR A 1 93 ? -10.539 -33.25 -4.617 1 96.69 93 THR A C 1
ATOM 688 O O . THR A 1 93 ? -11.469 -33.625 -3.9 1 96.69 93 THR A O 1
ATOM 691 N N . LEU A 1 94 ? -10.289 -31.969 -4.84 1 96.94 9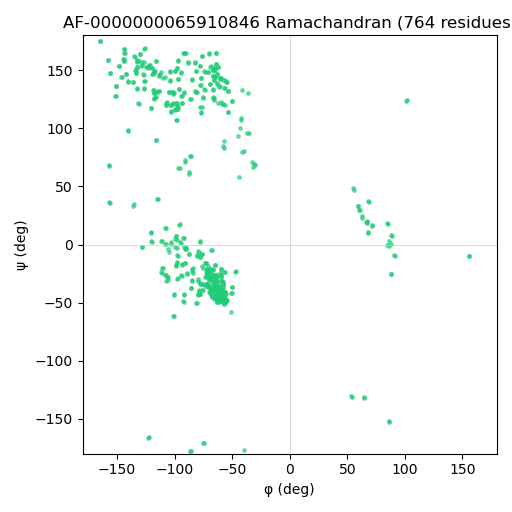4 LEU A N 1
ATOM 692 C CA . LEU A 1 94 ? -11.039 -30.906 -4.18 1 96.94 94 LEU A CA 1
ATOM 693 C C . LEU A 1 94 ? -12.492 -30.891 -4.645 1 96.94 94 LEU A C 1
ATOM 695 O O . LEU A 1 94 ? -13.398 -30.641 -3.854 1 96.94 94 LEU A O 1
ATOM 699 N N . LEU A 1 95 ? -12.641 -31.125 -5.918 1 96.44 95 LEU A N 1
ATOM 700 C CA . LEU A 1 95 ? -13.992 -31.156 -6.465 1 96.44 95 LEU A CA 1
ATOM 701 C C . LEU A 1 95 ? -14.812 -32.281 -5.828 1 96.44 95 LEU A C 1
ATOM 703 O O . LEU A 1 95 ? -15.992 -32.094 -5.535 1 96.44 95 LEU A O 1
ATOM 707 N N . GLU A 1 96 ? -14.242 -33.406 -5.621 1 96.44 96 GLU A N 1
ATOM 708 C CA . GLU A 1 96 ? -14.914 -34.531 -4.965 1 96.44 96 GLU A CA 1
ATOM 709 C C . GLU A 1 96 ? -15.328 -34.156 -3.543 1 96.44 96 GLU A C 1
ATOM 711 O O . GLU A 1 96 ? -16.469 -34.438 -3.133 1 96.44 96 GLU A O 1
ATOM 716 N N . HIS A 1 97 ? -14.375 -33.625 -2.848 1 96.56 97 HIS A N 1
ATOM 717 C CA . HIS A 1 97 ? -14.68 -33.188 -1.486 1 96.56 97 HIS A CA 1
ATOM 718 C C . HIS A 1 97 ? -15.789 -32.125 -1.47 1 96.56 97 HIS A C 1
ATOM 720 O O . HIS A 1 97 ? -16.672 -32.188 -0.617 1 96.56 97 HIS A O 1
ATOM 726 N N . ALA A 1 98 ? -15.695 -31.156 -2.393 1 96.69 98 ALA A N 1
ATOM 727 C CA . ALA A 1 98 ? -16.703 -30.109 -2.473 1 96.69 98 ALA A CA 1
ATOM 728 C C . ALA A 1 98 ? -18.094 -30.703 -2.701 1 96.69 98 ALA A C 1
ATOM 730 O O . ALA A 1 98 ? -19.062 -30.312 -2.047 1 96.69 98 ALA A O 1
ATOM 731 N N . GLY A 1 99 ? -18.172 -31.656 -3.559 1 96.12 99 GLY A N 1
ATOM 732 C CA . GLY A 1 99 ? -19.438 -32.344 -3.807 1 96.12 99 GLY A CA 1
ATOM 733 C C . GLY A 1 99 ? -20 -33.031 -2.572 1 96.12 99 GLY A C 1
ATOM 734 O O . GLY A 1 99 ? -21.188 -32.906 -2.281 1 96.12 99 GLY A O 1
ATOM 735 N N . ARG A 1 100 ? -19.203 -33.688 -1.841 1 97.06 100 ARG A N 1
ATOM 736 C CA . ARG A 1 100 ? -19.625 -34.375 -0.633 1 97.06 100 ARG A CA 1
ATOM 737 C C . ARG A 1 100 ? -20.109 -33.406 0.428 1 97.06 100 ARG A C 1
ATOM 739 O O . ARG A 1 100 ? -21.016 -33.719 1.206 1 97.06 100 ARG A O 1
ATOM 746 N N . LEU A 1 101 ? -19.547 -32.25 0.384 1 96.88 101 LEU A N 1
ATOM 747 C CA . LEU A 1 101 ? -19.859 -31.234 1.388 1 96.88 101 LEU A CA 1
ATOM 748 C C . LEU A 1 101 ? -21.016 -30.359 0.926 1 96.88 101 LEU A C 1
ATOM 750 O O . LEU A 1 101 ? -21.469 -29.484 1.667 1 96.88 101 LEU A O 1
ATOM 754 N N . GLY A 1 102 ? -21.469 -30.609 -0.299 1 97.62 102 GLY A N 1
ATOM 755 C CA . GLY A 1 102 ? -22.516 -29.75 -0.853 1 97.62 102 GLY A CA 1
ATOM 756 C C . GLY A 1 102 ? -22.031 -28.344 -1.139 1 97.62 102 GLY A C 1
ATOM 757 O O . GLY A 1 102 ? -22.734 -27.375 -0.845 1 97.62 102 GLY A O 1
ATOM 758 N N . ARG A 1 103 ? -20.844 -28.203 -1.573 1 97.69 103 ARG A N 1
ATOM 759 C CA . ARG A 1 103 ? -20.234 -26.922 -1.937 1 97.69 103 ARG A CA 1
ATOM 760 C C . ARG A 1 103 ? -19.906 -26.891 -3.422 1 97.69 103 ARG A C 1
ATOM 762 O O . ARG A 1 103 ? -19.828 -27.922 -4.078 1 97.69 103 ARG A O 1
ATOM 769 N N . VAL A 1 104 ? -19.781 -25.75 -3.992 1 97.31 104 VAL A N 1
ATOM 770 C CA . VAL A 1 104 ? -19.141 -25.578 -5.297 1 97.31 104 VAL A CA 1
ATOM 771 C C . VAL A 1 104 ? -17.703 -25.094 -5.113 1 97.31 104 VAL A C 1
ATOM 773 O O . VAL A 1 104 ? -17.375 -24.453 -4.117 1 97.31 104 VAL A O 1
ATOM 776 N N . LEU A 1 105 ? -16.891 -25.5 -6.043 1 97.81 105 LEU A N 1
ATOM 777 C CA . LEU A 1 105 ? -15.469 -25.156 -6.07 1 97.81 105 LEU A CA 1
ATOM 778 C C . LEU A 1 105 ? -15.195 -24.094 -7.133 1 97.81 105 LEU A C 1
ATOM 780 O O . LEU A 1 105 ? -15.703 -24.188 -8.25 1 97.81 105 LEU A O 1
ATOM 784 N N . GLY A 1 106 ? -14.469 -23.047 -6.75 1 97.81 106 GLY A N 1
ATOM 785 C CA . GLY A 1 106 ? -14.062 -22.031 -7.711 1 97.81 106 GLY A CA 1
ATOM 786 C C . GLY A 1 106 ? -12.68 -21.469 -7.441 1 97.81 106 GLY A C 1
ATOM 787 O O . GLY A 1 106 ? -12.07 -21.766 -6.41 1 97.81 106 GLY A O 1
ATOM 788 N N . THR A 1 107 ? -12.164 -20.734 -8.398 1 97.81 107 THR A N 1
ATOM 789 C CA . THR A 1 107 ? -10.906 -20.016 -8.203 1 97.81 107 THR A CA 1
ATOM 790 C C . THR A 1 107 ? -10.867 -18.75 -9.055 1 97.81 107 THR A C 1
ATOM 792 O O . THR A 1 107 ? -11.398 -18.734 -10.172 1 97.81 107 THR A O 1
ATOM 795 N N . SER A 1 108 ? -10.438 -17.703 -8.547 1 98 108 SER A N 1
ATOM 796 C CA . SER A 1 108 ? -10.258 -16.359 -9.078 1 98 108 SER A CA 1
ATOM 797 C C . SER A 1 108 ? -9.344 -15.523 -8.172 1 98 108 SER A C 1
ATOM 799 O O . SER A 1 108 ? -8.852 -16.016 -7.156 1 98 108 SER A O 1
ATOM 801 N N . GLY A 1 109 ? -9.031 -14.344 -8.57 1 97.56 109 GLY A N 1
ATOM 802 C CA . GLY A 1 109 ? -8.242 -13.484 -7.695 1 97.56 109 GLY A CA 1
ATOM 803 C C . GLY A 1 109 ? -9 -13.047 -6.457 1 97.56 109 GLY A C 1
ATOM 804 O O . GLY A 1 109 ? -8.406 -12.883 -5.387 1 97.56 109 GLY A O 1
ATOM 805 N N . THR A 1 110 ? -10.234 -12.734 -6.602 1 96.06 110 THR A N 1
ATOM 806 C CA . THR A 1 110 ? -11.164 -12.469 -5.504 1 96.06 110 THR A CA 1
ATOM 807 C C . THR A 1 110 ? -12.469 -13.227 -5.711 1 96.06 110 THR A C 1
ATOM 809 O O . THR A 1 110 ? -12.797 -13.625 -6.832 1 96.06 110 THR A O 1
ATOM 812 N N . HIS A 1 111 ? -13.141 -13.531 -4.59 1 95.12 111 HIS A N 1
ATOM 813 C CA . HIS A 1 111 ? -14.531 -13.938 -4.73 1 95.12 111 HIS A CA 1
ATOM 814 C C . HIS A 1 111 ? -15.43 -12.742 -5.023 1 95.12 111 HIS A C 1
ATOM 816 O O . HIS A 1 111 ? -15.406 -11.75 -4.289 1 95.12 111 HIS A O 1
ATOM 822 N N . PRO A 1 112 ? -16.203 -12.82 -6.09 1 95.12 112 PRO A N 1
ATOM 823 C CA . PRO A 1 112 ? -16.938 -11.633 -6.539 1 95.12 112 PRO A CA 1
ATOM 824 C C . PRO A 1 112 ? -17.938 -11.125 -5.504 1 95.12 112 PRO A C 1
ATOM 826 O O . PRO A 1 112 ? -18.156 -9.914 -5.391 1 95.12 112 PRO A O 1
ATOM 829 N N . LEU A 1 113 ? -18.516 -12.023 -4.723 1 90.88 113 LEU A N 1
ATOM 830 C CA . LEU A 1 113 ? -19.656 -11.695 -3.865 1 90.88 113 LEU A CA 1
ATOM 831 C C . LEU A 1 113 ? -19.219 -11.602 -2.406 1 90.88 113 LEU A C 1
ATOM 833 O O . LEU A 1 113 ? -19.891 -10.969 -1.592 1 90.88 113 LEU A O 1
ATOM 837 N N . GLY A 1 114 ? -18.266 -12.281 -2.096 1 81.38 114 GLY A N 1
ATOM 838 C CA . GLY A 1 114 ? -17.938 -12.516 -0.701 1 81.38 114 GLY A CA 1
ATOM 839 C C . GLY A 1 114 ? -17.875 -11.242 0.121 1 81.38 114 GLY A C 1
ATOM 840 O O . GLY A 1 114 ? -17.234 -10.266 -0.285 1 81.38 114 GLY A O 1
ATOM 841 N N . ASP A 1 115 ? -18.672 -11.227 1.18 1 79.06 115 ASP A N 1
ATOM 842 C CA . ASP A 1 115 ? -18.625 -10.188 2.201 1 79.06 115 ASP A CA 1
ATOM 843 C C . ASP A 1 115 ? -17.797 -10.633 3.406 1 79.06 115 ASP A C 1
ATOM 845 O O . ASP A 1 115 ? -18.172 -11.57 4.109 1 79.06 115 ASP A O 1
ATOM 849 N N . TRP A 1 116 ? -16.75 -9.945 3.619 1 73 116 TRP A N 1
ATOM 850 C CA . TRP A 1 116 ? -15.812 -10.352 4.656 1 73 116 TRP A CA 1
ATOM 851 C C . TRP A 1 116 ? -16.484 -10.383 6.023 1 73 116 TRP A C 1
ATOM 853 O O . TRP A 1 116 ? -16.062 -11.109 6.922 1 73 116 TRP A O 1
ATOM 863 N N . ARG A 1 117 ? -17.562 -9.711 6.223 1 72 117 ARG A N 1
ATOM 864 C CA . ARG A 1 117 ? -18.25 -9.633 7.5 1 72 117 ARG A CA 1
ATOM 865 C C . ARG A 1 117 ? -18.953 -10.945 7.832 1 72 117 ARG A C 1
ATOM 867 O O . ARG A 1 117 ? -19.297 -11.203 8.992 1 72 117 ARG A O 1
ATOM 874 N N . GLU A 1 118 ? -19.094 -11.734 6.816 1 73.38 118 GLU A N 1
ATOM 875 C CA . GLU A 1 118 ? -19.812 -13 6.984 1 73.38 118 GLU A CA 1
ATOM 876 C C . GLU A 1 118 ? -18.844 -14.164 7.145 1 73.38 118 GLU A C 1
ATOM 878 O O . GLU A 1 118 ? -19.25 -15.297 7.391 1 73.38 118 GLU A O 1
ATOM 883 N N . GLN A 1 119 ? -17.594 -13.844 7.059 1 71.5 119 GLN A N 1
ATOM 884 C CA . GLN A 1 119 ? -16.609 -14.922 6.992 1 71.5 119 GLN A CA 1
ATOM 885 C C . GLN A 1 119 ? -16.234 -15.406 8.391 1 71.5 119 GLN A C 1
ATOM 887 O O . GLN A 1 119 ? -16.219 -14.617 9.344 1 71.5 119 GLN A O 1
ATOM 892 N N . GLU A 1 120 ? -16.078 -16.672 8.414 1 68.12 120 GLU A N 1
ATOM 893 C CA . GLU A 1 120 ? -15.648 -17.297 9.664 1 68.12 120 GLU A CA 1
ATOM 894 C C . GLU A 1 120 ? -14.141 -17.531 9.672 1 68.12 120 GLU A C 1
ATOM 896 O O . GLU A 1 120 ? -13.602 -18.172 8.766 1 68.12 120 GLU A O 1
ATOM 901 N N . ILE A 1 121 ? -13.523 -16.922 10.594 1 70.88 121 ILE A N 1
ATOM 902 C CA . ILE A 1 121 ? -12.094 -17.141 10.75 1 70.88 121 ILE A CA 1
ATOM 903 C C . ILE A 1 121 ? -11.844 -18.438 11.5 1 70.88 121 ILE A C 1
ATOM 905 O O . ILE A 1 121 ? -12.492 -18.703 12.516 1 70.88 121 ILE A O 1
ATOM 909 N N . ILE A 1 122 ? -10.938 -19.219 10.906 1 74.06 122 ILE A N 1
ATOM 910 C CA . ILE A 1 122 ? -10.57 -20.5 11.516 1 74.06 122 ILE A CA 1
ATOM 911 C C . ILE A 1 122 ? -9.914 -20.266 12.875 1 74.06 122 ILE A C 1
ATOM 913 O O . ILE A 1 122 ? -9.109 -19.344 13.031 1 74.06 122 ILE A O 1
ATOM 917 N N . ASP A 1 123 ? -10.266 -21.062 13.812 1 72.31 123 ASP A N 1
ATOM 918 C CA . ASP A 1 123 ? -9.781 -20.922 15.188 1 72.31 123 ASP A CA 1
ATOM 919 C C . ASP A 1 123 ? -8.461 -21.672 15.391 1 72.31 123 ASP A C 1
ATOM 921 O O . ASP A 1 123 ? -8.414 -22.672 16.094 1 72.31 123 ASP A O 1
ATOM 925 N N . LYS A 1 124 ? -7.418 -21.328 14.688 1 75.88 124 LYS A N 1
ATOM 926 C CA . LYS A 1 124 ? -6.055 -21.812 14.898 1 75.88 124 LYS A CA 1
ATOM 927 C C . LYS A 1 124 ? -5.164 -20.719 15.477 1 75.88 124 LYS A C 1
ATOM 929 O O . LYS A 1 124 ? -5.355 -19.531 15.18 1 75.88 124 LYS A O 1
ATOM 934 N N . PRO A 1 125 ? -4.27 -21.141 16.344 1 76 125 PRO A N 1
ATOM 935 C CA . PRO A 1 125 ? -3.441 -20.172 17.062 1 76 125 PRO A CA 1
ATOM 936 C C . PRO A 1 125 ? -2.777 -19.172 16.125 1 76 125 PRO A C 1
ATOM 938 O O . PRO A 1 125 ? -2.77 -17.969 16.406 1 76 125 PRO A O 1
ATOM 941 N N . HIS A 1 126 ? -2.312 -19.703 15.031 1 72.62 126 HIS A N 1
ATOM 942 C CA . HIS A 1 126 ? -1.622 -18.797 14.117 1 72.62 126 HIS A CA 1
ATOM 943 C C . HIS A 1 126 ? -2.58 -17.766 13.531 1 72.62 126 HIS A C 1
ATOM 945 O O . HIS A 1 126 ? -2.225 -16.594 13.383 1 72.62 126 HIS A O 1
ATOM 951 N N . TYR A 1 127 ? -3.734 -18.141 13.32 1 73.94 127 TYR A N 1
ATOM 952 C CA . TYR A 1 127 ? -4.691 -17.219 12.703 1 73.94 127 TYR A CA 1
ATOM 953 C C . TYR A 1 127 ? -5.254 -16.25 13.719 1 73.94 127 TYR A C 1
ATOM 955 O O . TYR A 1 127 ? -5.508 -15.078 13.398 1 73.94 127 TYR A O 1
ATOM 963 N N . GLN A 1 128 ? -5.32 -16.719 14.938 1 76.19 128 GLN A N 1
ATOM 964 C CA . GLN A 1 128 ? -5.688 -15.805 16 1 76.19 128 GLN A CA 1
ATOM 965 C C . GLN A 1 128 ? -4.621 -14.727 16.203 1 76.19 128 GLN A C 1
ATOM 967 O O . GLN A 1 128 ? -4.941 -13.562 16.422 1 76.19 128 GLN A O 1
ATOM 972 N N . TYR A 1 129 ? -3.455 -15.219 16.062 1 79.12 129 TYR A N 1
ATOM 973 C CA . TYR A 1 129 ? -2.336 -14.289 16.156 1 79.12 129 TYR A CA 1
ATOM 974 C C . TYR A 1 129 ? -2.398 -13.258 15.031 1 79.12 129 TYR A C 1
ATOM 976 O O . TYR A 1 129 ? -2.27 -12.055 15.281 1 79.12 129 TYR A O 1
ATOM 984 N N . LEU A 1 130 ? -2.65 -13.711 13.867 1 76.62 130 LEU A N 1
ATOM 985 C CA . LEU A 1 130 ? -2.725 -12.805 12.719 1 76.62 130 LEU A CA 1
ATOM 986 C C . LEU A 1 130 ? -3.904 -11.852 12.859 1 76.62 130 LEU A C 1
ATOM 988 O O . LEU A 1 130 ? -3.809 -10.68 12.484 1 76.62 130 LEU A O 1
ATOM 992 N N . LYS A 1 131 ? -4.938 -12.383 13.383 1 77.25 131 LYS A N 1
ATOM 993 C CA . LYS A 1 131 ? -6.105 -11.547 13.625 1 77.25 131 LYS A CA 1
ATOM 994 C C . LYS A 1 131 ? -5.773 -10.414 14.602 1 77.25 131 LYS A C 1
ATOM 996 O O . LYS A 1 131 ? -6.188 -9.273 14.398 1 77.25 131 LYS A O 1
ATOM 1001 N N . ARG A 1 132 ? -5.035 -10.711 15.586 1 78.88 132 ARG A N 1
ATOM 1002 C CA . ARG A 1 132 ? -4.645 -9.688 16.547 1 78.88 132 ARG A CA 1
ATOM 1003 C C . ARG A 1 132 ? -3.666 -8.695 15.938 1 78.88 132 ARG A C 1
ATOM 1005 O O . ARG A 1 132 ? -3.77 -7.488 16.172 1 78.88 132 ARG A O 1
ATOM 1012 N N . LYS A 1 133 ? -2.859 -9.242 15.117 1 77.56 133 LYS A N 1
ATOM 1013 C CA . LYS A 1 133 ? -1.79 -8.438 14.523 1 77.56 133 LYS A CA 1
ATOM 1014 C C . LYS A 1 133 ? -2.33 -7.516 13.438 1 77.56 133 LYS A C 1
ATOM 1016 O O . LYS A 1 133 ? -1.939 -6.348 13.359 1 77.56 133 LYS A O 1
ATOM 1021 N N . LEU A 1 134 ? -3.295 -8.023 12.641 1 78.12 134 LEU A N 1
ATOM 1022 C CA . LEU A 1 134 ? -3.695 -7.305 11.438 1 78.12 134 LEU A CA 1
ATOM 1023 C C . LEU A 1 134 ? -5.102 -6.738 11.586 1 78.12 134 LEU A C 1
ATOM 1025 O O . LEU A 1 134 ? -5.488 -5.824 10.852 1 78.12 134 LEU A O 1
ATOM 1029 N N . GLY A 1 135 ? -5.824 -7.293 12.492 1 74.44 135 GLY A N 1
ATOM 1030 C CA . GLY A 1 135 ? -7.113 -6.727 12.852 1 74.44 135 GLY A CA 1
ATOM 1031 C C . GLY A 1 135 ? -8.117 -6.77 11.719 1 74.44 135 GLY A C 1
ATOM 1032 O O . GLY A 1 135 ? -8.328 -7.82 11.102 1 74.44 135 GLY A O 1
ATOM 1033 N N . TRP A 1 136 ? -8.742 -5.68 11.477 1 77.62 136 TRP A N 1
ATOM 1034 C CA . TRP A 1 136 ? -9.805 -5.398 10.516 1 77.62 136 TRP A CA 1
ATOM 1035 C C . TRP A 1 136 ? -9.359 -5.742 9.094 1 77.62 136 TRP A C 1
ATOM 1037 O O . TRP A 1 136 ? -10.156 -6.211 8.289 1 77.62 136 TRP A O 1
ATOM 1047 N N . LEU A 1 137 ? -8.133 -5.758 8.859 1 76.06 137 LEU A N 1
ATOM 1048 C CA . LEU A 1 137 ? -7.617 -5.918 7.504 1 76.06 137 LEU A CA 1
ATOM 1049 C C . LEU A 1 137 ? -7.648 -7.383 7.078 1 76.06 137 LEU A C 1
ATOM 1051 O O . LEU A 1 137 ? -8.031 -7.695 5.949 1 76.06 137 LEU A O 1
ATOM 1055 N N . ILE A 1 138 ? -7.254 -8.211 7.969 1 74.88 138 ILE A N 1
ATOM 1056 C CA . ILE A 1 138 ? -7.09 -9.602 7.586 1 74.88 138 ILE A CA 1
ATOM 1057 C C . ILE A 1 138 ? -8.461 -10.242 7.352 1 74.88 138 ILE A C 1
ATOM 1059 O O . ILE A 1 138 ? -8.578 -11.211 6.602 1 74.88 138 ILE A O 1
ATOM 1063 N N . ARG A 1 139 ? -9.43 -9.68 7.914 1 74.5 139 ARG A N 1
ATOM 1064 C CA . ARG A 1 139 ? -10.781 -10.203 7.738 1 74.5 139 ARG A CA 1
ATOM 1065 C C . ARG A 1 139 ? -11.289 -9.953 6.324 1 74.5 139 ARG A C 1
ATOM 1067 O O . ARG A 1 139 ? -12.156 -10.672 5.832 1 74.5 139 ARG A O 1
ATOM 1074 N N . ARG A 1 140 ? -10.688 -9.023 5.746 1 76 140 ARG A N 1
ATOM 1075 C CA . ARG A 1 140 ? -11.156 -8.586 4.434 1 76 140 ARG A CA 1
ATOM 1076 C C . ARG A 1 140 ? -10.383 -9.281 3.316 1 76 140 ARG A C 1
ATOM 1078 O O . ARG A 1 140 ? -10.664 -9.062 2.135 1 76 140 ARG A O 1
ATOM 1085 N N . ASN A 1 141 ? -9.523 -10.102 3.67 1 78.19 141 ASN A N 1
ATOM 1086 C CA . ASN A 1 141 ? -8.609 -10.672 2.689 1 78.19 141 ASN A CA 1
ATOM 1087 C C . ASN A 1 141 ? -9.164 -11.961 2.084 1 78.19 141 ASN A C 1
ATOM 1089 O O . ASN A 1 141 ? -8.609 -13.039 2.297 1 78.19 141 ASN A O 1
ATOM 1093 N N . ASN A 1 142 ? -10.148 -11.82 1.261 1 81.44 142 ASN A N 1
ATOM 1094 C CA . ASN A 1 142 ? -10.656 -12.945 0.478 1 81.44 142 ASN A CA 1
ATOM 1095 C C . ASN A 1 142 ? -10.055 -12.961 -0.926 1 81.44 142 ASN A C 1
ATOM 1097 O O . ASN A 1 142 ? -10.766 -12.758 -1.911 1 81.44 142 ASN A O 1
ATOM 1101 N N . THR A 1 143 ? -8.781 -13.188 -0.935 1 92.06 143 THR A N 1
ATOM 1102 C CA . THR A 1 143 ? -8.047 -13.203 -2.193 1 92.06 143 THR A CA 1
ATOM 1103 C C . THR A 1 143 ? -7.438 -14.578 -2.449 1 92.06 143 THR A C 1
ATOM 1105 O O . THR A 1 143 ? -7.16 -15.32 -1.507 1 92.06 143 THR A O 1
ATOM 1108 N N . PHE A 1 144 ? -7.305 -14.953 -3.678 1 95.94 144 PHE A N 1
ATOM 1109 C CA . PHE A 1 144 ? -6.789 -16.25 -4.113 1 95.94 144 PHE A CA 1
ATOM 1110 C C . PHE A 1 144 ? -5.754 -16.062 -5.215 1 95.94 144 PHE A C 1
ATOM 1112 O O . PHE A 1 144 ? -5.969 -15.312 -6.164 1 95.94 144 PHE A O 1
ATOM 1119 N N . SER A 1 145 ? -4.664 -16.797 -5.047 1 96.81 145 SER A N 1
ATOM 1120 C CA . SER A 1 145 ? -3.527 -16.578 -5.934 1 96.81 145 SER A CA 1
ATOM 1121 C C . SER A 1 145 ? -2.939 -17.891 -6.43 1 96.81 145 SER A C 1
ATOM 1123 O O . SER A 1 145 ? -3.344 -18.969 -5.977 1 96.81 145 SER A O 1
ATOM 1125 N N . LEU A 1 146 ? -2.178 -17.797 -7.496 1 98.44 146 LEU A N 1
ATOM 1126 C CA . LEU A 1 146 ? -1.234 -18.828 -7.934 1 98.44 146 LEU A CA 1
ATOM 1127 C C . LEU A 1 146 ? 0.196 -18.438 -7.578 1 98.44 146 LEU A C 1
ATOM 1129 O O . LEU A 1 146 ? 0.697 -17.406 -8.047 1 98.44 146 LEU A O 1
ATOM 1133 N N . HIS A 1 147 ? 0.813 -19.172 -6.719 1 98.5 147 HIS A N 1
ATOM 1134 C CA . HIS A 1 147 ? 2.225 -18.984 -6.402 1 98.5 147 HIS A CA 1
ATOM 1135 C C . HIS A 1 147 ? 3.104 -19.938 -7.199 1 98.5 147 HIS A C 1
ATOM 1137 O O . HIS A 1 147 ? 2.828 -21.141 -7.254 1 98.5 147 HIS A O 1
ATOM 1143 N N . VAL A 1 148 ? 4.156 -19.438 -7.758 1 98.88 148 VAL A N 1
ATOM 1144 C CA . VAL A 1 148 ? 5.078 -20.25 -8.531 1 98.88 148 VAL A CA 1
ATOM 1145 C C . VAL A 1 148 ? 6.449 -20.266 -7.859 1 98.88 148 VAL A C 1
ATOM 1147 O O . VAL A 1 148 ? 7 -19.219 -7.535 1 98.88 148 VAL A O 1
ATOM 1150 N N . HIS A 1 149 ? 6.914 -21.453 -7.637 1 98.81 149 HIS A N 1
ATOM 1151 C CA . HIS A 1 149 ? 8.242 -21.641 -7.074 1 98.81 149 HIS A CA 1
ATOM 1152 C C . HIS A 1 149 ? 9.25 -22.031 -8.156 1 98.81 149 HIS A C 1
ATOM 1154 O O . HIS A 1 149 ? 8.984 -22.906 -8.977 1 98.81 149 HIS A O 1
ATOM 1160 N N . TYR A 1 150 ? 10.336 -21.391 -8.195 1 98.88 150 TYR A N 1
ATOM 1161 C CA . TYR A 1 150 ? 11.477 -21.672 -9.062 1 98.88 150 TYR A CA 1
ATOM 1162 C C . TYR A 1 150 ? 12.727 -21.953 -8.234 1 98.88 150 TYR A C 1
ATOM 1164 O O . TYR A 1 150 ? 13.227 -21.094 -7.52 1 98.88 150 TYR A O 1
ATOM 1172 N N . ALA A 1 151 ? 13.25 -23.141 -8.352 1 98.75 151 ALA A N 1
ATOM 1173 C CA . ALA A 1 151 ? 14.391 -23.562 -7.547 1 98.75 151 ALA A CA 1
ATOM 1174 C C . ALA A 1 151 ? 15.68 -22.891 -8.023 1 98.75 151 ALA A C 1
ATOM 1176 O O . ALA A 1 151 ? 15.969 -22.875 -9.227 1 98.75 151 ALA A O 1
ATOM 1177 N N . VAL A 1 152 ? 16.422 -22.391 -7.172 1 98.38 152 VAL A N 1
ATOM 1178 C CA . VAL A 1 152 ? 17.688 -21.734 -7.484 1 98.38 152 VAL A CA 1
ATOM 1179 C C . VAL A 1 152 ? 18.703 -21.984 -6.367 1 98.38 152 VAL A C 1
ATOM 1181 O O . VAL A 1 152 ? 18.328 -22.141 -5.203 1 98.38 152 VAL A O 1
ATOM 1184 N N . GLN A 1 153 ? 19.953 -22.141 -6.703 1 97.38 153 GLN A N 1
ATOM 1185 C CA . GLN A 1 153 ? 21.047 -22.312 -5.758 1 97.38 153 GLN A CA 1
ATOM 1186 C C . GLN A 1 153 ? 21.984 -21.094 -5.785 1 97.38 153 GLN A C 1
ATOM 1188 O O . GLN A 1 153 ? 22.188 -20.484 -6.836 1 97.38 153 GLN A O 1
ATOM 1193 N N . GLY A 1 154 ? 22.531 -20.812 -4.609 1 98 154 GLY A N 1
ATOM 1194 C CA . GLY A 1 154 ? 23.422 -19.656 -4.453 1 98 154 GLY A CA 1
ATOM 1195 C C . GLY A 1 154 ? 22.734 -18.469 -3.812 1 98 154 GLY A C 1
ATOM 1196 O O . GLY A 1 154 ? 21.781 -17.922 -4.363 1 98 154 GLY A O 1
ATOM 1197 N N . LYS A 1 155 ? 23.312 -18.031 -2.768 1 97.75 155 LYS A N 1
ATOM 1198 C CA . LYS A 1 155 ? 22.719 -16.969 -1.976 1 97.75 155 LYS A CA 1
ATOM 1199 C C . LYS A 1 155 ? 22.719 -15.648 -2.75 1 97.75 155 LYS A C 1
ATOM 1201 O O . LYS A 1 155 ? 21.688 -14.969 -2.83 1 97.75 155 LYS A O 1
ATOM 1206 N N . GLU A 1 156 ? 23.797 -15.312 -3.365 1 98.12 156 GLU A N 1
ATOM 1207 C CA . GLU A 1 156 ? 23.859 -14.062 -4.121 1 98.12 156 GLU A CA 1
ATOM 1208 C C . GLU A 1 156 ? 23.031 -14.148 -5.402 1 98.12 156 GLU A C 1
ATOM 1210 O O . GLU A 1 156 ? 22.438 -13.164 -5.824 1 98.12 156 GLU A O 1
ATOM 1215 N N . LYS A 1 157 ? 23 -15.336 -5.973 1 98.38 157 LYS A N 1
ATOM 1216 C CA . LYS A 1 157 ? 22.25 -15.547 -7.203 1 98.38 157 LYS A CA 1
ATOM 1217 C C . LYS A 1 157 ? 20.75 -15.352 -6.973 1 98.38 157 LYS A C 1
ATOM 1219 O O . LYS A 1 157 ? 20.078 -14.688 -7.762 1 98.38 157 LYS A O 1
ATOM 1224 N N . VAL A 1 158 ? 20.203 -15.906 -5.902 1 98.62 158 VAL A N 1
ATOM 1225 C CA . VAL A 1 158 ? 18.781 -15.766 -5.641 1 98.62 158 VAL A CA 1
ATOM 1226 C C . VAL A 1 158 ? 18.438 -14.305 -5.387 1 98.62 158 VAL A C 1
ATOM 1228 O O . VAL A 1 158 ? 17.359 -13.836 -5.77 1 98.62 158 VAL A O 1
ATOM 1231 N N . ILE A 1 159 ? 19.344 -13.508 -4.746 1 98.56 159 ILE A N 1
ATOM 1232 C CA . ILE A 1 159 ? 19.094 -12.094 -4.492 1 98.56 159 ILE A CA 1
ATOM 1233 C C . ILE A 1 159 ? 19.094 -11.328 -5.812 1 98.56 159 ILE A C 1
ATOM 1235 O O . ILE A 1 159 ? 18.25 -10.453 -6.031 1 98.56 159 ILE A O 1
ATOM 1239 N N . TYR A 1 160 ? 20.047 -11.688 -6.699 1 98.69 160 TYR A N 1
ATOM 1240 C CA . TYR A 1 160 ? 20.047 -11.062 -8.016 1 98.69 160 TYR A CA 1
ATOM 1241 C C . TYR A 1 160 ? 18.75 -11.352 -8.758 1 98.69 160 TYR A C 1
ATOM 1243 O O . TYR A 1 160 ? 18.125 -10.445 -9.312 1 98.69 160 TYR A O 1
ATOM 1251 N N . LEU A 1 161 ? 18.391 -12.648 -8.734 1 98.69 161 LEU A N 1
ATOM 1252 C CA . LEU A 1 161 ? 17.141 -13.07 -9.367 1 98.69 161 LEU A CA 1
ATOM 1253 C C . LEU A 1 161 ? 15.961 -12.312 -8.773 1 98.69 161 LEU A C 1
ATOM 1255 O O . LEU A 1 161 ? 15.125 -11.789 -9.516 1 98.69 161 LEU A O 1
ATOM 1259 N N . PHE A 1 162 ? 15.93 -12.242 -7.449 1 98.75 162 PHE A N 1
ATOM 1260 C CA . PHE A 1 162 ? 14.898 -11.523 -6.719 1 98.75 162 PHE A CA 1
ATOM 1261 C C . PHE A 1 162 ? 14.844 -10.062 -7.156 1 98.75 162 PHE A C 1
ATOM 1263 O O . PHE A 1 162 ? 13.773 -9.547 -7.492 1 98.75 162 PHE A O 1
ATOM 1270 N N . ASP A 1 163 ? 15.969 -9.383 -7.164 1 98.62 163 ASP A N 1
ATOM 1271 C CA . ASP A 1 163 ? 16.047 -7.961 -7.477 1 98.62 163 ASP A CA 1
ATOM 1272 C C . ASP A 1 163 ? 15.586 -7.68 -8.898 1 98.62 163 ASP A C 1
ATOM 1274 O O . ASP A 1 163 ? 14.898 -6.688 -9.148 1 98.62 163 ASP A O 1
ATOM 1278 N N . ARG A 1 164 ? 15.906 -8.586 -9.805 1 98.5 164 ARG A N 1
ATOM 1279 C CA . ARG A 1 164 ? 15.656 -8.344 -11.227 1 98.5 164 ARG A CA 1
ATOM 1280 C C . ARG A 1 164 ? 14.234 -8.742 -11.609 1 98.5 164 ARG A C 1
ATOM 1282 O O . ARG A 1 164 ? 13.586 -8.047 -12.391 1 98.5 164 ARG A O 1
ATOM 1289 N N . ILE A 1 165 ? 13.727 -9.797 -11.047 1 98.56 165 ILE A N 1
ATOM 1290 C CA . ILE A 1 165 ? 12.438 -10.32 -11.469 1 98.56 165 ILE A CA 1
ATOM 1291 C C . ILE A 1 165 ? 11.328 -9.359 -11.047 1 98.56 165 ILE A C 1
ATOM 1293 O O . ILE A 1 165 ? 10.227 -9.383 -11.594 1 98.56 165 ILE A O 1
ATOM 1297 N N . ARG A 1 166 ? 11.578 -8.492 -10.047 1 98.25 166 ARG A N 1
ATOM 1298 C CA . ARG A 1 166 ? 10.641 -7.449 -9.633 1 98.25 166 ARG A CA 1
ATOM 1299 C C . ARG A 1 166 ? 10.148 -6.645 -10.828 1 98.25 166 ARG A C 1
ATOM 1301 O O . ARG A 1 166 ? 8.977 -6.281 -10.898 1 98.25 166 ARG A O 1
ATOM 1308 N N . GLU A 1 167 ? 11 -6.41 -11.781 1 97.62 167 GLU A N 1
ATOM 1309 C CA . GLU A 1 167 ? 10.703 -5.566 -12.938 1 97.62 167 GLU A CA 1
ATOM 1310 C C . GLU A 1 167 ? 9.609 -6.184 -13.805 1 97.62 167 GLU A C 1
ATOM 1312 O O . GLU A 1 167 ? 8.969 -5.488 -14.594 1 97.62 167 GLU A O 1
ATOM 1317 N N . TYR A 1 168 ? 9.375 -7.438 -13.617 1 98.44 168 TYR A N 1
ATOM 1318 C CA . TYR A 1 168 ? 8.469 -8.125 -14.531 1 98.44 168 TYR A CA 1
ATOM 1319 C C . TYR A 1 168 ? 7.176 -8.516 -13.828 1 98.44 168 TYR A C 1
ATOM 1321 O O . TYR A 1 168 ? 6.297 -9.133 -14.43 1 98.44 168 TYR A O 1
ATOM 1329 N N . VAL A 1 169 ? 7 -8.156 -12.57 1 98.38 169 VAL A N 1
ATOM 1330 C CA . VAL A 1 169 ? 5.777 -8.422 -11.82 1 98.38 169 VAL A CA 1
ATOM 1331 C C . VAL A 1 169 ? 4.582 -7.812 -12.547 1 98.38 169 VAL A C 1
ATOM 1333 O O . VAL A 1 169 ? 3.545 -8.461 -12.703 1 98.38 169 VAL A O 1
ATOM 1336 N N . PRO A 1 170 ? 4.703 -6.57 -13.117 1 98.38 170 PRO A N 1
ATOM 1337 C CA . PRO A 1 170 ? 3.572 -6.016 -13.859 1 98.38 170 PRO A CA 1
ATOM 1338 C C . PRO A 1 170 ? 3.17 -6.887 -15.055 1 98.38 170 PRO A C 1
ATOM 1340 O O . PRO A 1 170 ? 1.979 -7.02 -15.352 1 98.38 170 PRO A O 1
ATOM 1343 N N . HIS A 1 171 ? 4.16 -7.461 -15.734 1 98.56 171 HIS A N 1
ATOM 1344 C CA . HIS A 1 171 ? 3.902 -8.344 -16.859 1 98.56 171 HIS A CA 1
ATOM 1345 C C . HIS A 1 171 ? 3.107 -9.57 -16.438 1 98.56 171 HIS A C 1
ATOM 1347 O O . HIS A 1 171 ? 2.107 -9.922 -17.062 1 98.56 171 HIS A O 1
ATOM 1353 N N . PHE A 1 172 ? 3.574 -10.188 -15.32 1 98.69 172 PHE A N 1
ATOM 1354 C CA . PHE A 1 172 ? 2.91 -11.367 -14.781 1 98.69 172 PHE A CA 1
ATOM 1355 C C . PHE A 1 172 ? 1.472 -11.055 -14.391 1 98.69 172 PHE A C 1
ATOM 1357 O O . PHE A 1 172 ? 0.558 -11.828 -14.68 1 98.69 172 PHE A O 1
ATOM 1364 N N . LEU A 1 173 ? 1.277 -9.906 -13.773 1 98.31 173 LEU A N 1
ATOM 1365 C CA . LEU A 1 173 ? -0.056 -9.5 -13.336 1 98.31 173 LEU A CA 1
ATOM 1366 C C . LEU A 1 173 ? -0.957 -9.227 -14.539 1 98.31 173 LEU A C 1
ATOM 1368 O O . LEU A 1 173 ? -2.094 -9.695 -14.586 1 98.31 173 LEU A O 1
ATOM 1372 N N . ALA A 1 174 ? -0.466 -8.539 -15.531 1 98.44 174 ALA A N 1
ATOM 1373 C CA . ALA A 1 174 ? -1.262 -8.125 -16.688 1 98.44 174 ALA A CA 1
ATOM 1374 C C . ALA A 1 174 ? -1.879 -9.336 -17.391 1 98.44 174 ALA A C 1
ATOM 1376 O O . ALA A 1 174 ? -3.025 -9.273 -17.844 1 98.44 174 ALA A O 1
ATOM 1377 N N . VAL A 1 175 ? -1.146 -10.398 -17.422 1 98.06 175 VAL A N 1
ATOM 1378 C CA . VAL A 1 175 ? -1.613 -11.562 -18.172 1 98.06 175 VAL A CA 1
ATOM 1379 C C . VAL A 1 175 ? -2.545 -12.398 -17.297 1 98.06 175 VAL A C 1
ATOM 1381 O O . VAL A 1 175 ? -3.395 -13.133 -17.797 1 98.06 175 VAL A O 1
ATOM 1384 N N . SER A 1 176 ? -2.486 -12.266 -15.984 1 98.5 176 SER A N 1
ATOM 1385 C CA . SER A 1 176 ? -3.162 -13.203 -15.102 1 98.5 176 SER A CA 1
ATOM 1386 C C . SER A 1 176 ? -4.391 -12.57 -14.453 1 98.5 176 SER A C 1
ATOM 1388 O O . SER A 1 176 ? -5.078 -13.211 -13.656 1 98.5 176 SER A O 1
ATOM 1390 N N . VAL A 1 177 ? -4.727 -11.32 -14.727 1 98.56 177 VAL A N 1
ATOM 1391 C CA . VAL A 1 177 ? -5.797 -10.617 -14.023 1 98.56 177 VAL A CA 1
ATOM 1392 C C . VAL A 1 177 ? -7.086 -11.43 -14.086 1 98.56 177 VAL A C 1
ATOM 1394 O O . VAL A 1 177 ? -7.461 -11.922 -15.156 1 98.56 177 VAL A O 1
ATOM 1397 N N . ASN A 1 178 ? -7.746 -11.594 -12.93 1 98.75 178 ASN A N 1
ATOM 1398 C CA . ASN A 1 178 ? -8.93 -12.438 -12.812 1 98.75 178 ASN A CA 1
ATOM 1399 C C . ASN A 1 178 ? -9.797 -12.023 -11.625 1 98.75 178 ASN A C 1
ATOM 1401 O O . ASN A 1 178 ? -10.352 -12.883 -10.938 1 98.75 178 ASN A O 1
ATOM 1405 N N . SER A 1 179 ? -9.898 -10.719 -11.305 1 98.12 179 SER A N 1
ATOM 1406 C CA . SER A 1 179 ? -10.648 -10.305 -10.117 1 98.12 179 SER A CA 1
ATOM 1407 C C . SER A 1 179 ? -11.117 -8.859 -10.242 1 98.12 179 SER A C 1
ATOM 1409 O O . SER A 1 179 ? -10.75 -8.016 -9.43 1 98.12 179 SER A O 1
ATOM 1411 N N . PRO A 1 180 ? -12.047 -8.609 -11.164 1 97.44 180 PRO A N 1
ATOM 1412 C CA . PRO A 1 180 ? -12.555 -7.246 -11.312 1 97.44 180 PRO A CA 1
ATOM 1413 C C . PRO A 1 180 ? -13.617 -6.891 -10.273 1 97.44 180 PRO A C 1
ATOM 1415 O O . PRO A 1 180 ? -13.992 -5.723 -10.141 1 97.44 180 PRO A O 1
ATOM 1418 N N . PHE A 1 181 ? -14.062 -7.859 -9.531 1 96.38 181 PHE A N 1
ATOM 1419 C CA . PHE A 1 181 ? -15.102 -7.637 -8.531 1 96.38 181 PHE A CA 1
ATOM 1420 C C . PHE A 1 181 ? -14.594 -7.949 -7.133 1 96.38 181 PHE A C 1
ATOM 1422 O O . PHE A 1 181 ? -13.734 -8.82 -6.961 1 96.38 181 PHE A O 1
ATOM 1429 N N . TRP A 1 182 ? -15.125 -7.227 -6.141 1 91.69 182 TRP A N 1
ATOM 1430 C CA . TRP A 1 182 ? -14.859 -7.473 -4.727 1 91.69 182 TRP A CA 1
ATOM 1431 C C . TRP A 1 182 ? -16.047 -7.035 -3.865 1 91.69 182 TRP A C 1
ATOM 1433 O O . TRP A 1 182 ? -16.562 -5.93 -4.031 1 91.69 182 TRP A O 1
ATOM 1443 N N . GLN A 1 183 ? -16.531 -7.887 -3.031 1 88.75 183 GLN A N 1
ATOM 1444 C CA . GLN A 1 183 ? -17.641 -7.617 -2.113 1 88.75 183 GLN A CA 1
ATOM 1445 C C . GLN A 1 183 ? -18.906 -7.223 -2.873 1 88.75 183 GLN A C 1
ATOM 1447 O O . GLN A 1 183 ? -19.594 -6.277 -2.486 1 88.75 183 GLN A O 1
ATOM 1452 N N . GLY A 1 184 ? -19.047 -7.793 -4.012 1 90.38 184 GLY A N 1
ATOM 1453 C CA . GLY A 1 184 ? -20.281 -7.613 -4.77 1 90.38 184 GLY A CA 1
ATOM 1454 C C . GLY A 1 184 ? -20.25 -6.406 -5.684 1 90.38 184 GLY A C 1
ATOM 1455 O O . GLY A 1 184 ? -21.266 -6.055 -6.293 1 90.38 184 GLY A O 1
ATOM 1456 N N . GLU A 1 185 ? -19.047 -5.773 -5.789 1 90 185 GLU A N 1
ATOM 1457 C CA . GLU A 1 185 ? -18.969 -4.543 -6.57 1 90 185 GLU A CA 1
ATOM 1458 C C . GLU A 1 185 ? -17.859 -4.641 -7.625 1 90 185 GLU A C 1
ATOM 1460 O O . GLU A 1 185 ? -16.812 -5.242 -7.387 1 90 185 GLU A O 1
ATOM 1465 N N . PHE A 1 186 ? -18.234 -4.051 -8.82 1 93.25 186 PHE A N 1
ATOM 1466 C CA . PHE A 1 186 ? -17.188 -3.828 -9.797 1 93.25 186 PHE A CA 1
ATOM 1467 C C . PHE A 1 186 ? -16.188 -2.785 -9.297 1 93.25 186 PHE A C 1
ATOM 1469 O O . PHE A 1 186 ? -16.578 -1.685 -8.906 1 93.25 186 PHE A O 1
ATOM 1476 N N . THR A 1 187 ? -14.898 -3.037 -9.266 1 91.25 187 THR A N 1
ATOM 1477 C CA . THR A 1 187 ? -13.914 -2.203 -8.586 1 91.25 187 THR A CA 1
ATOM 1478 C C . THR A 1 187 ? -13.203 -1.291 -9.586 1 91.25 187 THR A C 1
ATOM 1480 O O . THR A 1 187 ? -12.219 -0.635 -9.242 1 91.25 187 THR A O 1
ATOM 1483 N N . ASP A 1 188 ? -13.602 -1.285 -10.844 1 92 188 ASP A N 1
ATOM 1484 C CA . ASP A 1 188 ? -12.953 -0.521 -11.906 1 92 188 ASP A CA 1
ATOM 1485 C C . ASP A 1 188 ? -11.516 -0.988 -12.125 1 92 188 ASP A C 1
ATOM 1487 O O . ASP A 1 188 ? -10.656 -0.199 -12.516 1 92 188 ASP A O 1
ATOM 1491 N N . THR A 1 189 ? -11.18 -2.191 -11.758 1 93.94 189 THR A N 1
ATOM 1492 C CA . THR A 1 189 ? -9.883 -2.82 -11.977 1 93.94 189 THR A CA 1
ATOM 1493 C C . THR A 1 189 ? -10.055 -4.199 -12.602 1 93.94 189 THR A C 1
ATOM 1495 O O . THR A 1 189 ? -11.164 -4.734 -12.656 1 93.94 189 THR A O 1
ATOM 1498 N N . ARG A 1 190 ? -8.914 -4.66 -13.125 1 97.19 190 ARG A N 1
ATOM 1499 C CA . ARG A 1 190 ? -8.883 -6.02 -13.648 1 97.19 190 ARG A CA 1
ATOM 1500 C C . ARG A 1 190 ? -8.406 -7.008 -12.594 1 97.19 190 ARG A C 1
ATOM 1502 O O . ARG A 1 190 ? -8.648 -8.211 -12.711 1 97.19 190 ARG A O 1
ATOM 1509 N N . SER A 1 191 ? -7.781 -6.523 -11.539 1 96.75 191 SER A N 1
ATOM 1510 C CA . SER A 1 191 ? -7.359 -7.324 -10.391 1 96.75 191 SER A CA 1
ATOM 1511 C C . SER A 1 191 ? -7.582 -6.57 -9.078 1 96.75 191 SER A C 1
ATOM 1513 O O . SER A 1 191 ? -6.727 -5.793 -8.656 1 96.75 191 SER A O 1
ATOM 1515 N N . ALA A 1 192 ? -8.656 -6.844 -8.406 1 93.5 192 ALA A N 1
ATOM 1516 C CA . ALA A 1 192 ? -8.938 -6.297 -7.082 1 93.5 192 ALA A CA 1
ATOM 1517 C C . ALA A 1 192 ? -8.047 -6.938 -6.023 1 93.5 192 ALA A C 1
ATOM 1519 O O . ALA A 1 192 ? -7.816 -6.352 -4.961 1 93.5 192 ALA A O 1
ATOM 1520 N N . ARG A 1 193 ? -7.559 -8.086 -6.34 1 94 193 ARG A N 1
ATOM 1521 C CA . ARG A 1 193 ? -6.66 -8.773 -5.418 1 94 193 ARG A CA 1
ATOM 1522 C C . ARG A 1 193 ? -5.43 -7.926 -5.117 1 94 193 ARG A C 1
ATOM 1524 O O . ARG A 1 193 ? -5.016 -7.809 -3.961 1 94 193 ARG A O 1
ATOM 1531 N N . ALA A 1 194 ? -4.871 -7.371 -6.176 1 89.38 194 ALA A N 1
ATOM 1532 C CA . ALA A 1 194 ? -3.67 -6.551 -6.008 1 89.38 194 ALA A CA 1
ATOM 1533 C C . ALA A 1 194 ? -3.939 -5.367 -5.086 1 89.38 194 ALA A C 1
ATOM 1535 O O . ALA A 1 194 ? -3.045 -4.918 -4.367 1 89.38 194 ALA A O 1
ATOM 1536 N N . LEU A 1 195 ? -5.137 -4.91 -5.02 1 83 195 LEU A N 1
ATOM 1537 C CA . LEU A 1 195 ? -5.531 -3.809 -4.152 1 83 195 LEU A CA 1
ATOM 1538 C C . LEU A 1 195 ? -5.766 -4.293 -2.727 1 83 195 LEU A C 1
ATOM 1540 O O . LEU A 1 195 ? -5.195 -3.752 -1.778 1 83 195 LEU A O 1
ATOM 1544 N N . VAL A 1 196 ? -6.531 -5.316 -2.607 1 81.62 196 VAL A N 1
ATOM 1545 C CA . VAL A 1 196 ? -7.023 -5.797 -1.321 1 81.62 196 VAL A CA 1
ATOM 1546 C C . VAL A 1 196 ? -5.879 -6.43 -0.535 1 81.62 196 VAL A C 1
ATOM 1548 O O . VAL A 1 196 ? -5.793 -6.273 0.686 1 81.62 196 VAL A O 1
ATOM 1551 N N . PHE A 1 197 ? -5.004 -7.047 -1.204 1 80.88 197 PHE A N 1
ATOM 1552 C CA . PHE A 1 197 ? -3.936 -7.785 -0.543 1 80.88 197 PHE A CA 1
ATOM 1553 C C . PHE A 1 197 ? -2.635 -6.992 -0.56 1 80.88 197 PHE A C 1
ATOM 1555 O O . PHE A 1 197 ? -2.217 -6.457 0.468 1 80.88 197 PHE A O 1
ATOM 1562 N N . SER A 1 198 ? -2.104 -6.68 -1.636 1 72.88 198 SER A N 1
ATOM 1563 C CA . SER A 1 198 ? -0.75 -6.168 -1.824 1 72.88 198 SER A CA 1
ATOM 1564 C C . SER A 1 198 ? -0.616 -4.75 -1.286 1 72.88 198 SER A C 1
ATOM 1566 O O . SER A 1 198 ? 0.427 -4.383 -0.74 1 72.88 198 SER A O 1
ATOM 1568 N N . ARG A 1 199 ? -1.619 -4.055 -1.312 1 73.25 199 ARG A N 1
ATOM 1569 C CA . ARG A 1 199 ? -1.493 -2.656 -0.92 1 73.25 199 ARG A CA 1
ATOM 1570 C C . ARG A 1 199 ? -2.068 -2.424 0.473 1 73.25 199 ARG A C 1
ATOM 1572 O O . ARG A 1 199 ? -1.855 -1.367 1.07 1 73.25 199 ARG A O 1
ATOM 1579 N N . SER A 1 200 ? -2.65 -3.383 1.02 1 76.19 200 SER A N 1
ATOM 1580 C CA . SER A 1 200 ? -3.361 -3.139 2.27 1 76.19 200 SER A CA 1
ATOM 1581 C C . SER A 1 200 ? -2.598 -3.709 3.461 1 76.19 200 SER A C 1
ATOM 1583 O O . SER A 1 200 ? -2.656 -3.16 4.562 1 76.19 200 SER A O 1
ATOM 1585 N N . LEU A 1 201 ? -1.89 -4.754 3.24 1 81.81 201 LEU A N 1
ATOM 1586 C CA . LEU A 1 201 ? -1.232 -5.449 4.344 1 81.81 201 LEU A CA 1
ATOM 1587 C C . LEU A 1 201 ? 0.226 -5.02 4.465 1 81.81 201 LEU A C 1
ATOM 1589 O O . LEU A 1 201 ? 0.895 -4.789 3.453 1 81.81 201 LEU A O 1
ATOM 1593 N N . PRO A 1 202 ? 0.676 -4.914 5.703 1 86.12 202 PRO A N 1
ATOM 1594 C CA . PRO A 1 202 ? 2.125 -4.754 5.844 1 86.12 202 PRO A CA 1
ATOM 1595 C C . PRO A 1 202 ? 2.904 -5.957 5.312 1 86.12 202 PRO A C 1
ATOM 1597 O O . PRO A 1 202 ? 2.381 -7.074 5.285 1 86.12 202 PRO A O 1
ATOM 1600 N N . HIS A 1 203 ? 4.129 -5.773 4.863 1 91.56 203 HIS A N 1
ATOM 1601 C CA . HIS A 1 203 ? 5.012 -6.816 4.355 1 91.56 203 HIS A CA 1
ATOM 1602 C C . HIS A 1 203 ? 4.398 -7.508 3.139 1 91.56 203 HIS A C 1
ATOM 1604 O O . HIS A 1 203 ? 4.582 -8.711 2.949 1 91.56 203 HIS A O 1
ATOM 1610 N N . ALA A 1 204 ? 3.607 -6.785 2.412 1 91.44 204 ALA A N 1
ATOM 1611 C CA . ALA A 1 204 ? 3.004 -7.293 1.183 1 91.44 204 ALA A CA 1
ATOM 1612 C C . ALA A 1 204 ? 3.305 -6.371 0.004 1 91.44 204 ALA A C 1
ATOM 1614 O O . ALA A 1 204 ? 3.91 -5.309 0.177 1 91.44 204 ALA A O 1
ATOM 1615 N N . GLY A 1 205 ? 3.029 -6.797 -1.145 1 92.75 205 GLY A N 1
ATOM 1616 C CA . GLY A 1 205 ? 3.184 -5.961 -2.326 1 92.75 205 GLY A CA 1
ATOM 1617 C C . GLY A 1 205 ? 4.586 -6 -2.902 1 92.75 205 GLY A C 1
ATOM 1618 O O . GLY A 1 205 ? 5.277 -7.016 -2.803 1 92.75 205 GLY A O 1
ATOM 1619 N N . MET A 1 206 ? 4.969 -4.91 -3.555 1 94.62 206 MET A N 1
ATOM 1620 C CA . MET A 1 206 ? 6.238 -4.84 -4.273 1 94.62 206 MET A CA 1
ATOM 1621 C C . MET A 1 206 ? 7.402 -4.629 -3.307 1 94.62 206 MET A C 1
ATOM 1623 O O . MET A 1 206 ? 7.48 -3.6 -2.637 1 94.62 206 MET A O 1
ATOM 1627 N N . PRO A 1 207 ? 8.305 -5.559 -3.264 1 96.44 207 PRO A N 1
ATOM 1628 C CA . PRO A 1 207 ? 9.461 -5.367 -2.383 1 96.44 207 PRO A CA 1
ATOM 1629 C C . PRO A 1 207 ? 10.547 -4.496 -3.008 1 96.44 207 PRO A C 1
ATOM 1631 O O . PRO A 1 207 ? 10.625 -4.387 -4.234 1 96.44 207 PRO A O 1
ATOM 1634 N N . GLU A 1 208 ? 11.352 -3.891 -2.146 1 96.75 208 GLU A N 1
ATOM 1635 C CA . GLU A 1 208 ? 12.562 -3.205 -2.59 1 96.75 208 GLU A CA 1
ATOM 1636 C C . GLU A 1 208 ? 13.688 -4.199 -2.881 1 96.75 208 GLU A C 1
ATOM 1638 O O . GLU A 1 208 ? 13.727 -5.285 -2.299 1 96.75 208 GLU A O 1
ATOM 1643 N N . ALA A 1 209 ? 14.57 -3.77 -3.762 1 97.75 209 ALA A N 1
ATOM 1644 C CA . ALA A 1 209 ? 15.75 -4.586 -4.035 1 97.75 209 ALA A CA 1
ATOM 1645 C C . ALA A 1 209 ? 16.656 -4.656 -2.816 1 97.75 209 ALA A C 1
ATOM 1647 O O . ALA A 1 209 ? 16.672 -3.738 -1.991 1 97.75 209 ALA A O 1
ATOM 1648 N N . PHE A 1 210 ? 17.344 -5.723 -2.699 1 97.44 210 PHE A N 1
ATOM 1649 C CA . PHE A 1 210 ? 18.281 -5.871 -1.584 1 97.44 210 PHE A CA 1
ATOM 1650 C C . PHE A 1 210 ? 19.703 -5.605 -2.031 1 97.44 210 PHE A C 1
ATOM 1652 O O . PHE A 1 210 ? 20.484 -4.996 -1.299 1 97.44 210 PHE A O 1
ATOM 1659 N N . GLY A 1 211 ? 20.078 -6.121 -3.199 1 97.19 211 GLY A N 1
ATOM 1660 C CA . GLY A 1 211 ? 21.422 -5.941 -3.75 1 97.19 211 GLY A CA 1
ATOM 1661 C C . GLY A 1 211 ? 22.406 -7 -3.287 1 97.19 211 GLY A C 1
ATOM 1662 O O . GLY A 1 211 ? 23.391 -7.273 -3.969 1 97.19 211 GLY A O 1
ATOM 1663 N N . SER A 1 212 ? 22.125 -7.629 -2.043 1 97.88 212 SER A N 1
ATOM 1664 C CA . SER A 1 212 ? 23.016 -8.656 -1.526 1 97.88 212 SER A CA 1
ATOM 1665 C C . SER A 1 212 ? 22.312 -9.562 -0.53 1 97.88 212 SER A C 1
ATOM 1667 O O . SER A 1 212 ? 21.281 -9.188 0.039 1 97.88 212 SER A O 1
ATOM 1669 N N . TRP A 1 213 ? 22.906 -10.734 -0.375 1 97.62 213 TRP A N 1
ATOM 1670 C CA . TRP A 1 213 ? 22.406 -11.664 0.629 1 97.62 213 TRP A CA 1
ATOM 1671 C C . TRP A 1 213 ? 22.516 -11.07 2.029 1 97.62 213 TRP A C 1
ATOM 1673 O O . TRP A 1 213 ? 21.609 -11.234 2.855 1 97.62 213 TRP A O 1
ATOM 1683 N N . SER A 1 214 ? 23.609 -10.391 2.258 1 97.31 214 SER A N 1
ATOM 1684 C CA . SER A 1 214 ? 23.828 -9.766 3.561 1 97.31 214 SER A CA 1
ATOM 1685 C C . SER A 1 214 ? 22.719 -8.766 3.889 1 97.31 214 SER A C 1
ATOM 1687 O O . SER A 1 214 ? 22.234 -8.719 5.02 1 97.31 214 SER A O 1
ATOM 1689 N N . ALA A 1 215 ? 22.328 -7.973 2.895 1 96.38 215 ALA A N 1
ATOM 1690 C CA . ALA A 1 215 ? 21.25 -7.008 3.098 1 96.38 215 ALA A CA 1
ATOM 1691 C C . ALA A 1 215 ? 19.922 -7.715 3.377 1 96.38 215 ALA A C 1
ATOM 1693 O O . ALA A 1 215 ? 19.156 -7.289 4.246 1 96.38 215 ALA A O 1
ATOM 1694 N N . TYR A 1 216 ? 19.672 -8.789 2.674 1 97.56 216 TYR A N 1
ATOM 1695 C CA . TYR A 1 216 ? 18.469 -9.586 2.891 1 97.56 216 TYR A CA 1
ATOM 1696 C C . TYR A 1 216 ? 18.453 -10.188 4.293 1 97.56 216 TYR A C 1
ATOM 1698 O O . TYR A 1 216 ? 17.469 -10.047 5.023 1 97.56 216 TYR A O 1
ATOM 1706 N N . ALA A 1 217 ? 19.516 -10.797 4.648 1 96.06 217 ALA A N 1
ATOM 1707 C CA . ALA A 1 217 ? 19.656 -11.383 5.977 1 96.06 217 ALA A CA 1
ATOM 1708 C C . ALA A 1 217 ? 19.531 -10.32 7.062 1 96.06 217 ALA A C 1
ATOM 1710 O O . ALA A 1 217 ? 18.938 -10.562 8.117 1 96.06 217 ALA A O 1
ATOM 1711 N N . GLY A 1 218 ? 20.141 -9.188 6.777 1 93.81 218 GLY A N 1
ATOM 1712 C CA . GLY A 1 218 ? 20.031 -8.078 7.707 1 93.81 218 GLY A CA 1
ATOM 1713 C C . GLY A 1 218 ? 18.609 -7.629 7.941 1 93.81 218 GLY A C 1
ATOM 1714 O O . GLY A 1 218 ? 18.219 -7.34 9.07 1 93.81 218 GLY A O 1
ATOM 1715 N N . TYR A 1 219 ? 17.859 -7.625 6.906 1 95.25 219 TYR A N 1
ATOM 1716 C CA . TYR A 1 219 ? 16.469 -7.246 7.055 1 95.25 219 TYR A CA 1
ATOM 1717 C C . TYR A 1 219 ? 15.703 -8.281 7.867 1 95.25 219 TYR A C 1
ATOM 1719 O O . TYR A 1 219 ? 14.867 -7.93 8.711 1 95.25 219 TYR A O 1
ATOM 1727 N N . LEU A 1 220 ? 15.938 -9.492 7.59 1 95.19 220 LEU A N 1
ATOM 1728 C CA . LEU A 1 220 ? 15.266 -10.547 8.344 1 95.19 220 LEU A CA 1
ATOM 1729 C C . LEU A 1 220 ? 15.609 -10.461 9.828 1 95.19 220 LEU A C 1
ATOM 1731 O O . LEU A 1 220 ? 14.766 -10.742 10.68 1 95.19 220 LEU A O 1
ATOM 1735 N N . ASP A 1 221 ? 16.812 -10.102 10.094 1 93.38 221 ASP A N 1
ATOM 1736 C CA . ASP A 1 221 ? 17.172 -9.852 11.484 1 93.38 221 ASP A CA 1
ATOM 1737 C C . ASP A 1 221 ? 16.375 -8.68 12.062 1 93.38 221 ASP A C 1
ATOM 1739 O O . ASP A 1 221 ? 15.867 -8.758 13.18 1 93.38 221 ASP A O 1
ATOM 1743 N N . PHE A 1 222 ? 16.281 -7.645 11.289 1 92.12 222 PHE A N 1
ATOM 1744 C CA . PHE A 1 222 ? 15.594 -6.426 11.695 1 92.12 222 PHE A CA 1
ATOM 1745 C C . PHE A 1 222 ? 14.148 -6.723 12.086 1 92.12 222 PHE A C 1
ATOM 1747 O O . PHE A 1 222 ? 13.648 -6.191 13.07 1 92.12 222 PHE A O 1
ATOM 1754 N N . VAL A 1 223 ? 13.516 -7.555 11.367 1 93.69 223 VAL A N 1
ATOM 1755 C CA . VAL A 1 223 ? 12.102 -7.801 11.633 1 93.69 223 VAL A CA 1
ATOM 1756 C C . VAL A 1 223 ? 11.945 -9.008 12.555 1 93.69 223 VAL A C 1
ATOM 1758 O O . VAL A 1 223 ? 10.961 -9.117 13.289 1 93.69 223 VAL A O 1
ATOM 1761 N N . GLY A 1 224 ? 12.852 -9.891 12.562 1 93.12 224 GLY A N 1
ATOM 1762 C CA . GLY A 1 224 ? 12.766 -11.109 13.336 1 93.12 224 GLY A CA 1
ATOM 1763 C C . GLY A 1 224 ? 13.07 -10.906 14.812 1 93.12 224 GLY A C 1
ATOM 1764 O O . GLY A 1 224 ? 12.336 -11.398 15.68 1 93.12 224 GLY A O 1
ATOM 1765 N N . ARG A 1 225 ? 14.055 -10.156 15.125 1 90.12 225 ARG A N 1
ATOM 1766 C CA . ARG A 1 225 ? 14.547 -9.992 16.484 1 90.12 225 ARG A CA 1
ATOM 1767 C C . ARG A 1 225 ? 13.484 -9.352 17.375 1 90.12 225 ARG A C 1
ATOM 1769 O O . ARG A 1 225 ? 13.203 -9.852 18.469 1 90.12 225 ARG A O 1
ATOM 1776 N N . PRO A 1 226 ? 12.898 -8.297 16.906 1 91.06 226 PRO A N 1
ATOM 1777 C CA . PRO A 1 226 ? 11.883 -7.672 17.766 1 91.06 226 PRO A CA 1
ATOM 1778 C C . PRO A 1 226 ? 10.539 -8.406 17.703 1 91.06 226 PRO A C 1
ATOM 1780 O O . PRO A 1 226 ? 9.594 -8.008 18.391 1 91.06 226 PRO A O 1
ATOM 1783 N N . GLY A 1 227 ? 10.484 -9.383 16.828 1 89.69 227 GLY A N 1
ATOM 1784 C CA . GLY A 1 227 ? 9.258 -10.148 16.734 1 89.69 227 GLY A CA 1
ATOM 1785 C C . GLY A 1 227 ? 8.211 -9.516 15.836 1 89.69 227 GLY A C 1
ATOM 1786 O O . GLY A 1 227 ? 7.023 -9.812 15.953 1 89.69 227 GLY A O 1
ATOM 1787 N N . VAL A 1 228 ? 8.648 -8.633 15.016 1 90.69 228 VAL A N 1
ATOM 1788 C CA . VAL A 1 228 ? 7.73 -8.086 14.016 1 90.69 228 VAL A CA 1
ATOM 1789 C C . VAL A 1 228 ? 7.148 -9.219 13.172 1 90.69 228 VAL A C 1
ATOM 1791 O O . VAL A 1 228 ? 5.961 -9.203 12.836 1 90.69 228 VAL A O 1
ATOM 1794 N N . ILE A 1 229 ? 7.988 -10.117 12.844 1 91 229 ILE A N 1
ATOM 1795 C CA . ILE A 1 229 ? 7.539 -11.375 12.258 1 91 229 ILE A CA 1
ATOM 1796 C C . ILE A 1 229 ? 8.062 -12.547 13.086 1 91 229 ILE A C 1
ATOM 1798 O O . ILE A 1 229 ? 9.141 -12.461 13.688 1 91 229 ILE A O 1
ATOM 1802 N N . ARG A 1 230 ? 7.312 -13.625 13.023 1 89.19 230 ARG A N 1
ATOM 1803 C CA . ARG A 1 230 ? 7.699 -14.828 13.758 1 89.19 230 ARG A CA 1
ATOM 1804 C C . ARG A 1 230 ? 8.188 -15.914 12.805 1 89.19 230 ARG A C 1
ATOM 1806 O O . ARG A 1 230 ? 8.906 -16.828 13.211 1 89.19 230 ARG A O 1
ATOM 1813 N N . ARG A 1 231 ? 7.699 -15.805 11.625 1 90.44 231 ARG A N 1
ATOM 1814 C CA . ARG A 1 231 ? 8.094 -16.75 10.578 1 90.44 231 ARG A CA 1
ATOM 1815 C C . ARG A 1 231 ? 8.172 -16.047 9.227 1 90.44 231 ARG A C 1
ATOM 1817 O O . ARG A 1 231 ? 7.555 -15.008 9.016 1 90.44 231 ARG A O 1
ATOM 1824 N N . LEU A 1 232 ? 8.898 -16.672 8.312 1 92 232 LEU A N 1
ATOM 1825 C CA . LEU A 1 232 ? 9.125 -16.094 7 1 92 232 LEU A CA 1
ATOM 1826 C C . LEU A 1 232 ? 7.82 -15.961 6.223 1 92 232 LEU A C 1
ATOM 1828 O O . LEU A 1 232 ? 7.668 -15.07 5.391 1 92 232 LEU A O 1
ATOM 1832 N N . GLY A 1 233 ? 6.898 -16.828 6.582 1 89.12 233 GLY A N 1
ATOM 1833 C CA . GLY A 1 233 ? 5.613 -16.828 5.898 1 89.12 233 GLY A CA 1
ATOM 1834 C C . GLY A 1 233 ? 4.789 -15.578 6.168 1 89.12 233 GLY A C 1
ATOM 1835 O O . GLY A 1 233 ? 3.766 -15.359 5.523 1 89.12 233 GLY A O 1
ATOM 1836 N N . GLU A 1 234 ? 5.266 -14.727 7.035 1 90.62 234 GLU A N 1
ATOM 1837 C CA . GLU A 1 234 ? 4.562 -13.492 7.344 1 90.62 234 GLU A CA 1
ATOM 1838 C C . GLU A 1 234 ? 5.047 -12.344 6.461 1 90.62 234 GLU A C 1
ATOM 1840 O O . GLU A 1 234 ? 4.66 -11.188 6.66 1 90.62 234 GLU A O 1
ATOM 1845 N N . ILE A 1 235 ? 5.918 -12.68 5.516 1 93.5 235 ILE A N 1
ATOM 1846 C CA . ILE A 1 235 ? 6.273 -11.773 4.426 1 93.5 235 ILE A CA 1
ATOM 1847 C C . ILE A 1 235 ? 5.496 -12.156 3.168 1 93.5 235 ILE A C 1
ATOM 1849 O O . ILE A 1 235 ? 5.688 -13.242 2.615 1 93.5 235 ILE A O 1
ATOM 1853 N N . TRP A 1 236 ? 4.656 -11.266 2.734 1 93.75 236 TRP A N 1
ATOM 1854 C CA . TRP A 1 236 ? 3.713 -11.57 1.663 1 93.75 236 TRP A CA 1
ATOM 1855 C C . TRP A 1 236 ? 4.016 -10.734 0.42 1 93.75 236 TRP A C 1
ATOM 1857 O O . TRP A 1 236 ? 3.1 -10.234 -0.234 1 93.75 236 TRP A O 1
ATOM 1867 N N . TRP A 1 237 ? 5.215 -10.539 0.103 1 96.5 237 TRP A N 1
ATOM 1868 C CA . TRP A 1 237 ? 5.633 -9.781 -1.07 1 96.5 237 TRP A CA 1
ATOM 1869 C C . TRP A 1 237 ? 5.184 -10.469 -2.355 1 96.5 237 TRP A C 1
ATOM 1871 O O . TRP A 1 237 ? 4.961 -11.68 -2.371 1 96.5 237 TRP A O 1
ATOM 1881 N N . ASP A 1 238 ? 5.043 -9.688 -3.395 1 97.06 238 ASP A N 1
ATOM 1882 C CA . ASP A 1 238 ? 4.672 -10.211 -4.707 1 97.06 238 ASP A CA 1
ATOM 1883 C C . ASP A 1 238 ? 5.68 -11.25 -5.195 1 97.06 238 ASP A C 1
ATOM 1885 O O . ASP A 1 238 ? 5.344 -12.117 -6.004 1 97.06 238 ASP A O 1
ATOM 1889 N N . ILE A 1 239 ? 6.902 -11.062 -4.812 1 97.75 239 ILE A N 1
ATOM 1890 C CA . ILE A 1 239 ? 8.023 -11.969 -5.031 1 97.75 239 ILE A CA 1
ATOM 1891 C C . ILE A 1 239 ? 8.852 -12.086 -3.75 1 97.75 239 ILE A C 1
ATOM 1893 O O . ILE A 1 239 ? 9.094 -11.086 -3.068 1 97.75 239 ILE A O 1
ATOM 1897 N N . ARG A 1 240 ? 9.258 -13.289 -3.506 1 98.19 240 ARG A N 1
ATOM 1898 C CA . ARG A 1 240 ? 10.086 -13.414 -2.311 1 98.19 240 ARG A CA 1
ATOM 1899 C C . ARG A 1 240 ? 10.984 -14.648 -2.395 1 98.19 240 ARG A C 1
ATOM 1901 O O . ARG A 1 240 ? 10.602 -15.656 -2.99 1 98.19 240 ARG A O 1
ATOM 1908 N N . PRO A 1 241 ? 12.195 -14.562 -1.788 1 98.19 241 PRO A N 1
ATOM 1909 C CA . PRO A 1 241 ? 12.945 -15.797 -1.56 1 98.19 241 PRO A CA 1
ATOM 1910 C C . PRO A 1 241 ? 12.25 -16.734 -0.569 1 98.19 241 PRO A C 1
ATOM 1912 O O . PRO A 1 241 ? 11.617 -16.266 0.38 1 98.19 241 PRO A O 1
ATOM 1915 N N . HIS A 1 242 ? 12.336 -17.938 -0.854 1 97.5 242 HIS A N 1
ATOM 1916 C CA . HIS A 1 242 ? 11.883 -18.969 0.073 1 97.5 242 HIS A CA 1
ATOM 1917 C C . HIS A 1 242 ? 13.047 -19.844 0.535 1 97.5 242 HIS A C 1
ATOM 1919 O O . HIS A 1 242 ? 13.289 -20.922 -0.023 1 97.5 242 HIS A O 1
ATOM 1925 N N . PRO A 1 243 ? 13.672 -19.438 1.616 1 96.5 243 PRO A N 1
ATOM 1926 C CA . PRO A 1 243 ? 14.914 -20.094 2.041 1 96.5 243 PRO A CA 1
ATOM 1927 C C . PRO A 1 243 ? 14.711 -21.547 2.43 1 96.5 243 PRO A C 1
ATOM 1929 O O . PRO A 1 243 ? 15.609 -22.375 2.24 1 96.5 243 PRO A O 1
ATOM 1932 N N . ARG A 1 244 ? 13.641 -21.875 2.979 1 93.19 244 ARG A N 1
ATOM 1933 C CA . ARG A 1 244 ? 13.398 -23.25 3.41 1 93.19 244 ARG A CA 1
ATOM 1934 C C . ARG A 1 244 ? 13.336 -24.188 2.217 1 93.19 244 ARG A C 1
ATOM 1936 O O . ARG A 1 244 ? 13.797 -25.328 2.297 1 93.19 244 ARG A O 1
ATOM 1943 N N . LEU A 1 245 ? 12.75 -23.703 1.134 1 95.69 245 LEU A N 1
ATOM 1944 C CA . LEU A 1 245 ? 12.602 -24.531 -0.063 1 95.69 245 LEU A CA 1
ATOM 1945 C C . LEU A 1 245 ? 13.719 -24.25 -1.061 1 95.69 245 LEU A C 1
ATOM 1947 O O . LEU A 1 245 ? 13.859 -24.938 -2.066 1 95.69 245 LEU A O 1
ATOM 1951 N N . SER A 1 246 ? 14.484 -23.219 -0.806 1 97.69 246 SER A N 1
ATOM 1952 C CA . SER A 1 246 ? 15.516 -22.719 -1.718 1 97.69 246 SER A CA 1
ATOM 1953 C C . SER A 1 246 ? 14.93 -22.422 -3.094 1 97.69 246 SER A C 1
ATOM 1955 O O . SER A 1 246 ? 15.469 -22.859 -4.113 1 97.69 246 SER A O 1
ATOM 1957 N N . THR A 1 247 ? 13.859 -21.719 -3.09 1 98.5 247 THR A N 1
ATOM 1958 C CA . THR A 1 247 ? 13.195 -21.281 -4.31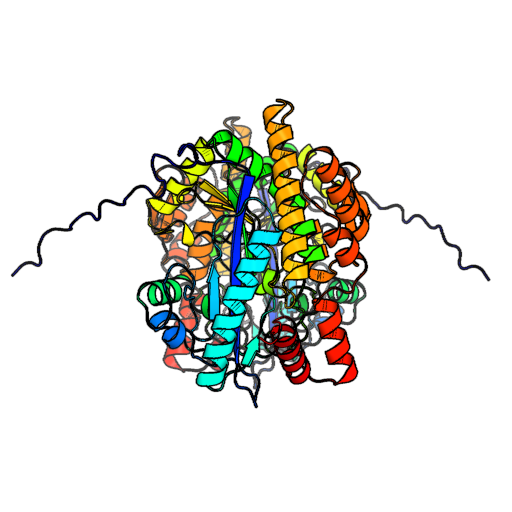2 1 98.5 247 THR A CA 1
ATOM 1959 C C . THR A 1 247 ? 12.93 -19.781 -4.273 1 98.5 247 THR A C 1
ATOM 1961 O O . THR A 1 247 ? 12.977 -19.156 -3.209 1 98.5 247 THR A O 1
ATOM 1964 N N . LEU A 1 248 ? 12.852 -19.203 -5.43 1 98.75 248 LEU A N 1
ATOM 1965 C CA . LEU A 1 248 ? 12.172 -17.922 -5.578 1 98.75 248 LEU A CA 1
ATOM 1966 C C . LEU A 1 248 ? 10.672 -18.109 -5.797 1 98.75 248 LEU A C 1
ATOM 1968 O O . LEU A 1 248 ? 10.266 -18.891 -6.664 1 98.75 248 LEU A O 1
ATOM 1972 N N . GLU A 1 249 ? 9.898 -17.5 -5 1 98.81 249 GLU A N 1
ATOM 1973 C CA . GLU A 1 249 ? 8.453 -17.625 -5.07 1 98.81 249 GLU A CA 1
ATOM 1974 C C . GLU A 1 249 ? 7.816 -16.391 -5.703 1 98.81 249 GLU A C 1
ATOM 1976 O O . GLU A 1 249 ? 7.992 -15.281 -5.211 1 98.81 249 GLU A O 1
ATOM 1981 N N . ILE A 1 250 ? 7.133 -16.562 -6.777 1 98.69 250 ILE A N 1
ATOM 1982 C CA . ILE A 1 250 ? 6.375 -15.523 -7.453 1 98.69 250 ILE A CA 1
ATOM 1983 C C . ILE A 1 250 ? 4.902 -15.617 -7.062 1 98.69 250 ILE A C 1
ATOM 1985 O O . ILE A 1 250 ? 4.242 -16.625 -7.34 1 98.69 250 ILE A O 1
ATOM 1989 N N . ARG A 1 251 ? 4.375 -14.531 -6.508 1 97.75 251 ARG A N 1
ATOM 1990 C CA . ARG A 1 251 ? 3.07 -14.586 -5.855 1 97.75 251 ARG A CA 1
ATOM 1991 C C . ARG A 1 251 ? 2.088 -13.617 -6.508 1 97.75 251 ARG A C 1
ATOM 1993 O O . ARG A 1 251 ? 0.963 -13.453 -6.031 1 97.75 251 ARG A O 1
ATOM 2000 N N . ALA A 1 252 ? 2.441 -13.055 -7.625 1 96.62 252 ALA A N 1
ATOM 2001 C CA . ALA A 1 252 ? 1.716 -11.914 -8.172 1 96.62 252 ALA A CA 1
ATOM 2002 C C . ALA A 1 252 ? 0.545 -12.375 -9.039 1 96.62 252 ALA A C 1
ATOM 2004 O O . ALA A 1 252 ? -0.313 -11.57 -9.406 1 96.62 252 ALA A O 1
ATOM 2005 N N . PHE A 1 253 ? 0.395 -13.664 -9.336 1 98.25 253 PHE A N 1
ATOM 2006 C CA . PHE A 1 253 ? -0.614 -14.148 -10.273 1 98.25 253 PHE A CA 1
ATOM 2007 C C . PHE A 1 253 ? -1.969 -14.281 -9.586 1 98.25 253 PHE A C 1
ATOM 2009 O O . PHE A 1 253 ? -2.066 -14.852 -8.5 1 98.25 253 PHE A O 1
ATOM 2016 N N . ASP A 1 254 ? -3.016 -13.766 -10.203 1 98.44 254 ASP A N 1
ATOM 2017 C CA . ASP A 1 254 ? -4.344 -14.227 -9.82 1 98.44 254 ASP A CA 1
ATOM 2018 C C . ASP A 1 254 ? -4.531 -15.703 -10.164 1 98.44 254 ASP A C 1
ATOM 2020 O O . ASP A 1 254 ? -4.062 -16.172 -11.203 1 98.44 254 ASP A O 1
ATOM 2024 N N . ALA A 1 255 ? -5.219 -16.359 -9.336 1 98.19 255 ALA A N 1
ATOM 2025 C CA . ALA A 1 255 ? -5.547 -17.75 -9.68 1 98.19 255 ALA A CA 1
ATOM 2026 C C . ALA A 1 255 ? -6.418 -17.812 -10.93 1 98.19 255 ALA A C 1
ATOM 2028 O O . ALA A 1 255 ? -7.223 -16.906 -11.18 1 98.19 255 ALA A O 1
ATOM 2029 N N . GLN A 1 256 ? -6.223 -18.875 -11.727 1 98.12 256 GLN A N 1
ATOM 2030 C CA . GLN A 1 256 ? -6.902 -19.031 -13.008 1 98.12 256 GLN A CA 1
ATOM 2031 C C . GLN A 1 256 ? -7.875 -20.219 -12.977 1 98.12 256 GLN A C 1
ATOM 2033 O O . GLN A 1 256 ? -7.578 -21.25 -12.383 1 98.12 256 GLN A O 1
ATOM 2038 N N . THR A 1 257 ? -9 -20.109 -13.68 1 97.56 257 THR A N 1
ATOM 2039 C CA . THR A 1 257 ? -9.992 -21.188 -13.711 1 97.56 257 THR A CA 1
ATOM 2040 C C . THR A 1 257 ? -9.5 -22.344 -14.562 1 97.56 257 THR A C 1
ATOM 2042 O O . THR A 1 257 ? -9.875 -23.5 -14.328 1 97.56 257 THR A O 1
ATOM 2045 N N . ASP A 1 258 ? -8.688 -22.078 -15.516 1 94.94 258 ASP A N 1
ATOM 2046 C CA . ASP A 1 258 ? -8.188 -23.078 -16.453 1 94.94 258 ASP A CA 1
ATOM 2047 C C . ASP A 1 258 ? -6.723 -23.406 -16.172 1 94.94 258 ASP A C 1
ATOM 2049 O O . ASP A 1 258 ? -5.852 -22.547 -16.312 1 94.94 258 ASP A O 1
ATOM 2053 N N . PRO A 1 259 ? -6.426 -24.703 -15.852 1 94.38 259 PRO A N 1
ATOM 2054 C CA . PRO A 1 259 ? -5.035 -25.062 -15.578 1 94.38 259 PRO A CA 1
ATOM 2055 C C . PRO A 1 259 ? -4.109 -24.812 -16.766 1 94.38 259 PRO A C 1
ATOM 2057 O O . PRO A 1 259 ? -2.906 -24.609 -16.578 1 94.38 259 PRO A O 1
ATOM 2060 N N . ALA A 1 260 ? -4.676 -24.812 -17.984 1 93.94 260 ALA A N 1
ATOM 2061 C CA . ALA A 1 260 ? -3.859 -24.5 -19.141 1 93.94 260 ALA A CA 1
ATOM 2062 C C . ALA A 1 260 ? -3.34 -23.062 -19.078 1 93.94 260 ALA A C 1
ATOM 2064 O O . ALA A 1 260 ? -2.229 -22.781 -19.531 1 93.94 260 ALA A O 1
ATOM 2065 N N . ARG A 1 261 ? -4.125 -22.188 -18.562 1 96.81 261 ARG A N 1
ATOM 2066 C CA . ARG A 1 261 ? -3.672 -20.828 -18.344 1 96.81 261 ARG A CA 1
ATOM 2067 C C . ARG A 1 261 ? -2.568 -20.781 -17.297 1 96.81 261 ARG A C 1
ATOM 2069 O O . ARG A 1 261 ? -1.568 -20.078 -17.469 1 96.81 261 ARG A O 1
ATOM 2076 N N . SER A 1 262 ? -2.791 -21.531 -16.203 1 97.81 262 SER A N 1
ATOM 2077 C CA . SER A 1 262 ? -1.765 -21.609 -15.172 1 97.81 262 SER A CA 1
ATOM 2078 C C . SER A 1 262 ? -0.446 -22.125 -15.734 1 97.81 262 SER A C 1
ATOM 2080 O O . SER A 1 262 ? 0.624 -21.609 -15.391 1 97.81 262 SER A O 1
ATOM 2082 N N . GLU A 1 263 ? -0.548 -23.141 -16.594 1 97.69 263 GLU A N 1
ATOM 2083 C CA . GLU A 1 263 ? 0.649 -23.688 -17.219 1 97.69 263 GLU A CA 1
ATOM 2084 C C . GLU A 1 263 ? 1.407 -22.609 -17.984 1 97.69 263 GLU A C 1
ATOM 2086 O O . GLU A 1 263 ? 2.633 -22.516 -17.891 1 97.69 263 GLU A O 1
ATOM 2091 N N . ALA A 1 264 ? 0.679 -21.844 -18.766 1 97.94 264 ALA A N 1
ATOM 2092 C CA . ALA A 1 264 ? 1.282 -20.766 -19.547 1 97.94 264 ALA A CA 1
ATOM 2093 C C . ALA A 1 264 ? 1.966 -19.75 -18.641 1 97.94 264 ALA A C 1
ATOM 2095 O O . ALA A 1 264 ? 3.078 -19.297 -18.922 1 97.94 264 ALA A O 1
ATOM 2096 N N . LEU A 1 265 ? 1.312 -19.344 -17.578 1 98.31 265 LEU A N 1
ATOM 2097 C CA . LEU A 1 265 ? 1.856 -18.375 -16.625 1 98.31 265 LEU A CA 1
ATOM 2098 C C . LEU A 1 265 ? 3.115 -18.922 -15.953 1 98.31 265 LEU A C 1
ATOM 2100 O O . LEU A 1 265 ? 4.113 -18.203 -15.828 1 98.31 265 LEU A O 1
ATOM 2104 N N . ILE A 1 266 ? 3.078 -20.172 -15.547 1 98.5 266 ILE A N 1
ATOM 2105 C CA . ILE A 1 266 ? 4.215 -20.828 -14.914 1 98.5 266 ILE A CA 1
ATOM 2106 C C . ILE A 1 266 ? 5.391 -20.875 -15.883 1 98.5 266 ILE A C 1
ATOM 2108 O O . ILE A 1 266 ? 6.535 -20.625 -15.508 1 98.5 266 ILE A O 1
ATOM 2112 N N . SER A 1 267 ? 5.09 -21.203 -17.156 1 98.19 267 SER A N 1
ATOM 2113 C CA . SER A 1 267 ? 6.125 -21.266 -18.172 1 98.19 267 SER A CA 1
ATOM 2114 C C . SER A 1 267 ? 6.785 -19.891 -18.359 1 98.19 267 SER A C 1
ATOM 2116 O O . SER A 1 267 ? 8.008 -19.797 -18.484 1 98.19 267 SER A O 1
ATOM 2118 N N . LEU A 1 268 ? 5.988 -18.891 -18.422 1 98.31 268 LEU A N 1
ATOM 2119 C CA . LEU A 1 268 ? 6.52 -17.531 -18.578 1 98.31 268 LEU A CA 1
ATOM 2120 C C . LEU A 1 268 ? 7.414 -17.172 -17.391 1 98.31 268 LEU A C 1
ATOM 2122 O O . LEU A 1 268 ? 8.508 -16.641 -17.578 1 98.31 268 LEU A O 1
ATOM 2126 N N . ALA A 1 269 ? 6.957 -17.422 -16.203 1 98.56 269 ALA A N 1
ATOM 2127 C CA . ALA A 1 269 ? 7.734 -17.156 -14.992 1 98.56 269 ALA A CA 1
ATOM 2128 C C . ALA A 1 269 ? 9.062 -17.906 -15.008 1 98.56 269 ALA A C 1
ATOM 2130 O O . ALA A 1 269 ? 10.117 -17.312 -14.742 1 98.56 269 ALA A O 1
ATOM 2131 N N . ALA A 1 270 ? 8.977 -19.188 -15.336 1 98.56 270 ALA A N 1
ATOM 2132 C CA . ALA A 1 270 ? 10.172 -20.016 -15.375 1 98.56 270 ALA A CA 1
ATOM 2133 C C . ALA A 1 270 ? 11.164 -19.516 -16.406 1 98.56 270 ALA A C 1
ATOM 2135 O O . ALA A 1 270 ? 12.367 -19.422 -16.125 1 98.56 270 ALA A O 1
ATOM 2136 N N . ALA A 1 271 ? 10.648 -19.234 -17.594 1 98.5 271 ALA A N 1
ATOM 2137 C CA . ALA A 1 271 ? 11.516 -18.734 -18.656 1 98.5 271 ALA A CA 1
ATOM 2138 C C . ALA A 1 271 ? 12.18 -17.422 -18.266 1 98.5 271 ALA A C 1
ATOM 2140 O O . ALA A 1 271 ? 13.344 -17.172 -18.594 1 98.5 271 ALA A O 1
ATOM 2141 N N . THR A 1 272 ? 11.422 -16.547 -17.625 1 98.56 272 THR A N 1
ATOM 2142 C CA . THR A 1 272 ? 11.969 -15.289 -17.141 1 98.56 272 THR A CA 1
ATOM 2143 C C . THR A 1 272 ? 13.086 -15.531 -16.141 1 98.56 272 THR A C 1
ATOM 2145 O O . THR A 1 272 ? 14.141 -14.898 -16.203 1 98.56 272 THR A O 1
ATOM 2148 N N . CYS A 1 273 ? 12.859 -16.438 -15.203 1 98.69 273 CYS A N 1
ATOM 2149 C CA . CYS A 1 273 ? 13.875 -16.781 -14.219 1 98.69 273 CYS A CA 1
ATOM 2150 C C . CYS A 1 273 ? 15.117 -17.344 -14.898 1 98.69 273 CYS A C 1
ATOM 2152 O O . CYS A 1 273 ? 16.25 -17 -14.539 1 98.69 273 CYS A O 1
ATOM 2154 N N . ASP A 1 274 ? 14.906 -18.25 -15.906 1 98.44 274 ASP A N 1
ATOM 2155 C CA . ASP A 1 274 ? 16.031 -18.781 -16.672 1 98.44 274 ASP A CA 1
ATOM 2156 C C . ASP A 1 274 ? 16.859 -17.641 -17.281 1 98.44 274 ASP A C 1
ATOM 2158 O O . ASP A 1 274 ? 18.094 -17.656 -17.203 1 98.44 274 ASP A O 1
ATOM 2162 N N . MET A 1 275 ? 16.172 -16.766 -17.875 1 98.06 275 MET A N 1
ATOM 2163 C CA . MET A 1 275 ? 16.828 -15.625 -18.516 1 98.06 275 MET A CA 1
ATOM 2164 C C . MET A 1 275 ? 17.672 -14.836 -17.516 1 98.06 275 MET A C 1
ATOM 2166 O O . MET A 1 275 ? 18.828 -14.508 -17.797 1 98.06 275 MET A O 1
ATOM 2170 N N . LEU A 1 276 ? 17.141 -14.539 -16.406 1 98.19 276 LEU A N 1
ATOM 2171 C CA . LEU A 1 276 ? 17.828 -13.734 -15.398 1 98.19 276 LEU A CA 1
ATOM 2172 C C . LEU A 1 276 ? 18.984 -14.508 -14.773 1 98.19 276 LEU A C 1
ATOM 2174 O O . LEU A 1 276 ? 20 -13.93 -14.414 1 98.19 276 LEU A O 1
ATOM 2178 N N . CYS A 1 277 ? 18.781 -15.844 -14.586 1 97.81 277 CYS A N 1
ATOM 2179 C CA . CYS A 1 277 ? 19.891 -16.672 -14.133 1 97.81 277 CYS A CA 1
ATOM 2180 C C . CYS A 1 277 ? 21.047 -16.641 -15.133 1 97.81 277 CYS A C 1
ATOM 2182 O O . CYS A 1 277 ? 22.203 -16.547 -14.742 1 97.81 277 CYS A O 1
ATOM 2184 N N . ALA A 1 278 ? 20.719 -16.734 -16.391 1 97.25 278 ALA A N 1
ATOM 2185 C CA . ALA A 1 278 ? 21.734 -16.656 -17.422 1 97.25 278 ALA A CA 1
ATOM 2186 C C . ALA A 1 278 ? 22.438 -15.305 -17.375 1 97.25 278 ALA A C 1
ATOM 2188 O O . ALA A 1 278 ? 23.656 -15.227 -17.562 1 97.25 278 ALA A O 1
ATOM 2189 N N . GLU A 1 279 ? 21.656 -14.25 -17.188 1 96.94 279 GLU A N 1
ATOM 2190 C CA . GLU A 1 279 ? 22.25 -12.922 -17.016 1 96.94 279 GLU A CA 1
ATOM 2191 C C . GLU A 1 279 ? 23.25 -12.906 -15.875 1 96.94 279 GLU A C 1
ATOM 2193 O O . GLU A 1 279 ? 24.359 -12.391 -16.031 1 96.94 279 GLU A O 1
ATOM 2198 N N . TYR A 1 280 ? 22.859 -13.43 -14.781 1 97.88 280 TYR A N 1
ATOM 2199 C CA . TYR A 1 280 ? 23.75 -13.484 -13.617 1 97.88 280 TYR A CA 1
ATOM 2200 C C . TYR A 1 280 ? 25.031 -14.25 -13.945 1 97.88 280 TYR A C 1
ATOM 2202 O O . TYR A 1 280 ? 26.125 -13.805 -13.594 1 97.88 280 TYR A O 1
ATOM 2210 N N . GLU A 1 281 ? 24.922 -15.375 -14.586 1 96.75 281 GLU A N 1
ATOM 2211 C CA . GLU A 1 281 ? 26.062 -16.25 -14.891 1 96.75 281 GLU A CA 1
ATOM 2212 C C . GLU A 1 281 ? 27 -15.602 -15.906 1 96.75 281 GLU A C 1
ATOM 2214 O O . GLU A 1 281 ? 28.188 -15.906 -15.938 1 96.75 281 GLU A O 1
ATOM 2219 N N . SER A 1 282 ? 26.453 -14.766 -16.703 1 96.44 282 SER A N 1
ATOM 2220 C CA . SER A 1 282 ? 27.266 -14.094 -17.703 1 96.44 282 SER A CA 1
ATOM 2221 C C . SER A 1 282 ? 28.188 -13.062 -17.062 1 96.44 282 SER A C 1
ATOM 2223 O O . SER A 1 282 ? 29.156 -12.625 -17.688 1 96.44 282 SER A O 1
ATOM 2225 N N . GLY A 1 283 ? 27.797 -12.547 -15.891 1 96.62 283 GLY A N 1
ATOM 2226 C CA . GLY A 1 283 ? 28.578 -11.523 -15.203 1 96.62 283 GLY A CA 1
ATOM 2227 C C . GLY A 1 283 ? 28.188 -10.109 -15.578 1 96.62 283 GLY A C 1
ATOM 2228 O O . GLY A 1 283 ? 28.641 -9.148 -14.961 1 96.62 283 GLY A O 1
ATOM 2229 N N . GLU A 1 284 ? 27.375 -10 -16.562 1 94.56 284 GLU A N 1
ATOM 2230 C CA . GLU A 1 284 ? 26.875 -8.688 -16.953 1 94.56 284 GLU A CA 1
ATOM 2231 C C . GLU A 1 284 ? 25.641 -8.305 -16.141 1 94.56 284 GLU A C 1
ATOM 2233 O O . GLU A 1 284 ? 24.531 -8.25 -16.672 1 94.56 284 GLU A O 1
ATOM 2238 N N . LEU A 1 285 ? 25.938 -7.938 -14.977 1 96.12 285 LEU A N 1
ATOM 2239 C CA . LEU A 1 285 ? 24.859 -7.656 -14.031 1 96.12 285 LEU A CA 1
ATOM 2240 C C . LEU A 1 285 ? 24.234 -6.297 -14.305 1 96.12 285 LEU A C 1
ATOM 2242 O O . LEU A 1 285 ? 24.922 -5.344 -14.648 1 96.12 285 LEU A O 1
ATOM 2246 N N . ARG A 1 286 ? 23 -6.203 -14.266 1 94.88 286 ARG A N 1
ATOM 2247 C CA . ARG A 1 286 ? 22.25 -4.973 -14.461 1 94.88 286 ARG A CA 1
ATOM 2248 C C . ARG A 1 286 ? 21.734 -4.434 -13.125 1 94.88 286 ARG A C 1
ATOM 2250 O O . ARG A 1 286 ? 21.422 -5.203 -12.219 1 94.88 286 ARG A O 1
ATOM 2257 N N . PRO A 1 287 ? 21.625 -3.133 -13.047 1 93.19 287 PRO A N 1
ATOM 2258 C CA . PRO A 1 287 ? 21.078 -2.57 -11.812 1 93.19 287 PRO A CA 1
ATOM 2259 C C . PRO A 1 287 ? 19.578 -2.842 -11.664 1 93.19 287 PRO A C 1
ATOM 2261 O O . PRO A 1 287 ? 18.875 -2.957 -12.664 1 93.19 287 PRO A O 1
ATOM 2264 N N . ALA A 1 288 ? 19.203 -2.977 -10.422 1 94 288 ALA A N 1
ATOM 2265 C CA . ALA A 1 288 ? 17.781 -3.141 -10.148 1 94 288 ALA A CA 1
ATOM 2266 C C . ALA A 1 288 ? 17.047 -1.81 -10.258 1 94 288 ALA A C 1
ATOM 2268 O O . ALA A 1 288 ? 17.578 -0.767 -9.867 1 94 288 ALA A O 1
ATOM 2269 N N . ARG A 1 289 ? 15.906 -1.88 -10.734 1 94.38 289 ARG A N 1
ATOM 2270 C CA . ARG A 1 289 ? 15.078 -0.686 -10.859 1 94.38 289 ARG A CA 1
ATOM 2271 C C . ARG A 1 289 ? 14.406 -0.341 -9.539 1 94.38 289 ARG A C 1
ATOM 2273 O O . ARG A 1 289 ? 14.047 -1.233 -8.766 1 94.38 289 ARG A O 1
ATOM 2280 N N . PRO A 1 290 ? 14.172 0.977 -9.312 1 94.94 290 PRO A N 1
ATOM 2281 C CA . PRO A 1 290 ? 13.43 1.338 -8.109 1 94.94 290 PRO A CA 1
ATOM 2282 C C . PRO A 1 290 ? 11.969 0.9 -8.156 1 94.94 290 PRO A C 1
ATOM 2284 O O . PRO A 1 290 ? 11.398 0.765 -9.242 1 94.94 290 PRO A O 1
ATOM 2287 N N . VAL A 1 291 ? 11.406 0.687 -7.012 1 95.69 291 VAL A N 1
ATOM 2288 C CA . VAL A 1 291 ? 10.031 0.208 -6.883 1 95.69 291 VAL A CA 1
ATOM 2289 C C . VAL A 1 291 ? 9.078 1.203 -7.535 1 95.69 291 VAL A C 1
ATOM 2291 O O . VAL A 1 291 ? 8.117 0.806 -8.203 1 95.69 291 VAL A O 1
ATOM 2294 N N . ARG A 1 292 ? 9.312 2.463 -7.379 1 94.5 292 ARG A N 1
ATOM 2295 C CA . ARG A 1 292 ? 8.406 3.512 -7.84 1 94.5 292 ARG A CA 1
ATOM 2296 C C . ARG A 1 292 ? 8.172 3.412 -9.344 1 94.5 292 ARG A C 1
ATOM 2298 O O . ARG A 1 292 ? 7.07 3.691 -9.828 1 94.5 292 ARG A O 1
ATOM 2305 N N . GLU A 1 293 ? 9.156 3.006 -10.07 1 95.06 293 GLU A N 1
ATOM 2306 C CA . GLU A 1 293 ? 9.016 2.865 -11.516 1 95.06 293 GLU A CA 1
ATOM 2307 C C . GLU A 1 293 ? 8.258 1.59 -11.883 1 95.06 293 GLU A C 1
ATOM 2309 O O . GLU A 1 293 ? 7.492 1.569 -12.844 1 95.06 293 GLU A O 1
ATOM 2314 N N . ILE A 1 294 ? 8.445 0.56 -11.102 1 96.81 294 ILE A N 1
ATOM 2315 C CA . ILE A 1 294 ? 7.789 -0.718 -11.344 1 96.81 294 ILE A CA 1
ATOM 2316 C C . ILE A 1 294 ? 6.309 -0.61 -10.992 1 96.81 294 ILE A C 1
ATOM 2318 O O . ILE A 1 294 ? 5.449 -1.158 -11.688 1 96.81 294 ILE A O 1
ATOM 2322 N N . GLU A 1 295 ? 6.035 0.164 -9.969 1 94.5 295 GLU A N 1
ATOM 2323 C CA . GLU A 1 295 ? 4.684 0.304 -9.438 1 94.5 295 GLU A CA 1
ATOM 2324 C C . GLU A 1 295 ? 3.762 0.981 -10.445 1 94.5 295 GLU A C 1
ATOM 2326 O O . GLU A 1 295 ? 2.568 0.677 -10.508 1 94.5 295 GLU A O 1
ATOM 2331 N N . ASP A 1 296 ? 4.266 1.855 -11.258 1 93.94 296 ASP A N 1
ATOM 2332 C CA . ASP A 1 296 ? 3.441 2.506 -12.273 1 93.94 296 ASP A CA 1
ATOM 2333 C C . ASP A 1 296 ? 2.904 1.489 -13.273 1 93.94 296 ASP A C 1
ATOM 2335 O O . ASP A 1 296 ? 1.716 1.501 -13.602 1 93.94 296 ASP A O 1
ATOM 2339 N N . ASN A 1 297 ? 3.797 0.681 -13.695 1 96.75 297 ASN A N 1
ATOM 2340 C CA . ASN A 1 297 ? 3.381 -0.371 -14.617 1 96.75 297 ASN A CA 1
ATOM 2341 C C . ASN A 1 297 ? 2.461 -1.38 -13.938 1 96.75 297 ASN A C 1
ATOM 2343 O O . ASN A 1 297 ? 1.517 -1.88 -14.555 1 96.75 297 ASN A O 1
ATOM 2347 N N . LYS A 1 298 ? 2.738 -1.694 -12.688 1 96.31 298 LYS A N 1
ATOM 2348 C CA . LYS A 1 298 ? 1.888 -2.623 -11.953 1 96.31 298 LYS A CA 1
ATOM 2349 C C . LYS A 1 298 ? 0.474 -2.068 -11.797 1 96.31 298 LYS A C 1
ATOM 2351 O O . LYS A 1 298 ? -0.505 -2.809 -11.914 1 96.31 298 LYS A O 1
ATOM 2356 N N . TRP A 1 299 ? 0.405 -0.802 -11.531 1 93.88 299 TRP A N 1
ATOM 2357 C CA . TRP A 1 299 ? -0.9 -0.155 -11.445 1 93.88 299 TRP A CA 1
ATOM 2358 C C . TRP A 1 299 ? -1.656 -0.272 -12.766 1 93.88 299 TRP A C 1
ATOM 2360 O O . TRP A 1 299 ? -2.854 -0.565 -12.773 1 93.88 299 TRP A O 1
ATOM 2370 N N . SER A 1 300 ? -0.981 0.002 -13.82 1 95.69 300 SER A N 1
ATOM 2371 C CA . SER A 1 300 ? -1.606 -0.133 -15.133 1 95.69 300 SER A CA 1
ATOM 2372 C C . SER A 1 300 ? -2.104 -1.557 -15.359 1 95.69 300 SER A C 1
ATOM 2374 O O . SER A 1 300 ? -3.215 -1.759 -15.852 1 95.69 300 SER A O 1
ATOM 2376 N N . ALA A 1 301 ? -1.267 -2.512 -14.984 1 97.38 301 ALA A N 1
ATOM 2377 C CA . ALA A 1 301 ? -1.665 -3.91 -15.109 1 97.38 301 ALA A CA 1
ATOM 2378 C C . ALA A 1 301 ? -2.902 -4.203 -14.266 1 97.38 301 ALA A C 1
ATOM 2380 O O . ALA A 1 301 ? -3.816 -4.898 -14.719 1 97.38 301 ALA A O 1
ATOM 2381 N N . GLN A 1 302 ? -2.91 -3.699 -13.086 1 95.5 302 GLN A N 1
ATOM 2382 C CA . GLN A 1 302 ? -4.027 -3.889 -12.164 1 95.5 302 GLN A CA 1
ATOM 2383 C C . GLN A 1 302 ? -5.312 -3.291 -12.727 1 95.5 302 GLN A C 1
ATOM 2385 O O . GLN A 1 302 ? -6.379 -3.902 -12.633 1 95.5 302 GLN A O 1
ATOM 2390 N N . ARG A 1 303 ? -5.258 -2.145 -13.289 1 94.62 303 ARG A N 1
ATOM 2391 C CA . ARG A 1 303 ? -6.414 -1.386 -13.758 1 94.62 303 ARG A CA 1
ATOM 2392 C C . ARG A 1 303 ? -6.922 -1.925 -15.094 1 94.62 303 ARG A C 1
ATOM 2394 O O . ARG A 1 303 ? -8.133 -2.023 -15.305 1 94.62 303 ARG A O 1
ATOM 2401 N N . HIS A 1 304 ? -5.91 -2.285 -15.945 1 95.75 304 HIS A N 1
ATOM 2402 C CA . HIS A 1 304 ? -6.305 -2.449 -17.344 1 95.75 304 HIS A CA 1
ATOM 2403 C C . HIS A 1 304 ? -5.84 -3.793 -17.891 1 95.75 304 HIS A C 1
ATOM 2405 O O . HIS A 1 304 ? -6.133 -4.133 -19.047 1 95.75 304 HIS A O 1
ATOM 2411 N N . GLY A 1 305 ? -5.16 -4.539 -17.094 1 96.94 305 GLY A N 1
ATOM 2412 C CA . GLY A 1 305 ? -4.617 -5.781 -17.609 1 96.94 305 GLY A CA 1
ATOM 2413 C C . GLY A 1 305 ? -3.775 -5.582 -18.859 1 96.94 305 GLY A C 1
ATOM 2414 O O . GLY A 1 305 ? -2.889 -4.73 -18.891 1 96.94 305 GLY A O 1
ATOM 2415 N N . LEU A 1 306 ? -4.043 -6.355 -19.844 1 97.31 306 LEU A N 1
ATOM 2416 C CA . LEU A 1 306 ? -3.273 -6.328 -21.078 1 97.31 306 LEU A CA 1
ATOM 2417 C C . LEU A 1 306 ? -3.682 -5.148 -21.953 1 97.31 306 LEU A C 1
ATOM 2419 O O . LEU A 1 306 ? -2.992 -4.812 -22.922 1 97.31 306 LEU A O 1
ATOM 2423 N N . ASP A 1 307 ? -4.734 -4.469 -21.641 1 96.06 307 ASP A N 1
ATOM 2424 C CA . ASP A 1 307 ? -5.25 -3.363 -22.438 1 96.06 307 ASP A CA 1
ATOM 2425 C C . ASP A 1 307 ? -4.633 -2.035 -22 1 96.06 307 ASP A C 1
ATOM 2427 O O . ASP A 1 307 ? -4.895 -0.995 -22.609 1 96.06 307 ASP A O 1
ATOM 2431 N N . GLY A 1 308 ? -3.812 -2.102 -20.969 1 95.94 308 GLY A N 1
ATOM 2432 C CA . GLY A 1 308 ? -3.217 -0.877 -20.469 1 95.94 308 GLY A CA 1
ATOM 2433 C C . GLY A 1 308 ? -1.937 -0.491 -21.188 1 95.94 308 GLY A C 1
ATOM 2434 O O . GLY A 1 308 ? -1.568 -1.11 -22.188 1 95.94 308 GLY A O 1
ATOM 2435 N N . LEU A 1 309 ? -1.36 0.623 -20.688 1 96.94 309 LEU A N 1
ATOM 2436 C CA . LEU A 1 309 ? -0.063 1.104 -21.141 1 96.94 309 LEU A CA 1
ATOM 2437 C C . LEU A 1 309 ? 0.98 0.998 -20.031 1 96.94 309 LEU A C 1
ATOM 2439 O O . LEU A 1 309 ? 0.694 1.305 -18.875 1 96.94 309 LEU A O 1
ATOM 2443 N N . PHE A 1 310 ? 2.125 0.43 -20.422 1 97.62 310 PHE A N 1
ATOM 2444 C CA . PHE A 1 310 ? 3.295 0.466 -19.547 1 97.62 310 PHE A CA 1
ATOM 2445 C C . PHE A 1 310 ? 4.219 1.615 -19.938 1 97.62 310 PHE A C 1
ATOM 2447 O O . PHE A 1 310 ? 4.105 2.174 -21.031 1 97.62 310 PHE A O 1
ATOM 2454 N N . VAL A 1 311 ? 5.023 2.043 -19.047 1 96.81 311 VAL A N 1
ATOM 2455 C CA . VAL A 1 311 ? 6.137 2.936 -19.344 1 96.81 311 VAL A CA 1
ATOM 2456 C C . VAL A 1 311 ? 7.402 2.119 -19.594 1 96.81 311 VAL A C 1
ATOM 2458 O O . VAL A 1 311 ? 7.797 1.302 -18.75 1 96.81 311 VAL A O 1
ATOM 2461 N N . ASP A 1 312 ? 7.969 2.307 -20.781 1 95.94 312 ASP A N 1
ATOM 2462 C CA . ASP A 1 312 ? 9.266 1.69 -21.031 1 95.94 312 ASP A CA 1
ATOM 2463 C C . ASP A 1 312 ? 10.352 2.281 -20.141 1 95.94 312 ASP A C 1
ATOM 2465 O O . ASP A 1 312 ? 10.562 3.496 -20.125 1 95.94 312 ASP A O 1
ATOM 2469 N N . HIS A 1 313 ? 11.039 1.45 -19.438 1 92.06 313 HIS A N 1
ATOM 2470 C CA . HIS A 1 313 ? 11.961 1.915 -18.406 1 92.06 313 HIS A CA 1
ATOM 2471 C C . HIS A 1 313 ? 13.188 2.578 -19.031 1 92.06 313 HIS A C 1
ATOM 2473 O O . HIS A 1 313 ? 13.852 3.395 -18.391 1 92.06 313 HIS A O 1
ATOM 2479 N N . GLU A 1 314 ? 13.5 2.285 -20.203 1 91.06 314 GLU A N 1
ATOM 2480 C CA . GLU A 1 314 ? 14.68 2.846 -20.859 1 91.06 314 GLU A CA 1
ATOM 2481 C C . GLU A 1 314 ? 14.336 4.125 -21.625 1 91.06 314 GLU A C 1
ATOM 2483 O O . GLU A 1 314 ? 15.023 5.141 -21.484 1 91.06 314 GLU A O 1
ATOM 2488 N N . THR A 1 315 ? 13.242 4.125 -22.328 1 93.75 315 THR A N 1
ATOM 2489 C CA . THR A 1 315 ? 12.93 5.246 -23.203 1 93.75 315 THR A CA 1
ATOM 2490 C C . THR A 1 315 ? 11.953 6.207 -22.531 1 93.75 315 THR A C 1
ATOM 2492 O O . THR A 1 315 ? 11.766 7.336 -23 1 93.75 315 THR A O 1
ATOM 2495 N N . HIS A 1 316 ? 11.258 5.738 -21.5 1 93.88 316 HIS A N 1
ATOM 2496 C CA . HIS A 1 316 ? 10.234 6.48 -20.781 1 93.88 316 HIS A CA 1
ATOM 2497 C C . HIS A 1 316 ? 9.016 6.742 -21.656 1 93.88 316 HIS A C 1
ATOM 2499 O O . HIS A 1 316 ? 8.219 7.641 -21.375 1 93.88 316 HIS A O 1
ATOM 2505 N N . GLU A 1 317 ? 8.875 6 -22.703 1 95.38 317 GLU A N 1
ATOM 2506 C CA . GLU A 1 317 ? 7.727 6.113 -23.609 1 95.38 317 GLU A CA 1
ATOM 2507 C C . GLU A 1 317 ? 6.641 5.109 -23.234 1 95.38 317 GLU A C 1
ATOM 2509 O O . GLU A 1 317 ? 6.93 4.035 -22.703 1 95.38 317 GLU A O 1
ATOM 2514 N N . PRO A 1 318 ? 5.465 5.523 -23.469 1 96.56 318 PRO A N 1
ATOM 2515 C CA . PRO A 1 318 ? 4.391 4.555 -23.25 1 96.56 318 PRO A CA 1
ATOM 2516 C C . PRO A 1 318 ? 4.398 3.416 -24.266 1 96.56 318 PRO A C 1
ATOM 2518 O O . PRO A 1 318 ? 4.672 3.641 -25.453 1 96.56 318 PRO A O 1
ATOM 2521 N N . VAL A 1 319 ? 4.188 2.225 -23.844 1 97.56 319 VAL A N 1
ATOM 2522 C CA . VAL A 1 319 ? 4.066 1.06 -24.719 1 97.56 319 VAL A CA 1
ATOM 2523 C C . VAL A 1 319 ? 2.854 0.229 -24.297 1 97.56 319 VAL A C 1
ATOM 2525 O O . VAL A 1 319 ? 2.516 0.166 -23.109 1 97.56 319 VAL A O 1
ATOM 2528 N N . PRO A 1 320 ? 2.215 -0.402 -25.25 1 97.88 320 PRO A N 1
ATOM 2529 C CA . PRO A 1 320 ? 1.123 -1.297 -24.859 1 97.88 320 PRO A CA 1
ATOM 2530 C C . PRO A 1 320 ? 1.592 -2.441 -23.953 1 97.88 320 PRO A C 1
ATOM 2532 O O . PRO A 1 320 ? 2.66 -3.012 -24.188 1 97.88 320 PRO A O 1
ATOM 2535 N N . ALA A 1 321 ? 0.823 -2.725 -22.891 1 97.69 321 ALA A N 1
ATOM 2536 C CA . ALA A 1 321 ? 1.164 -3.807 -21.969 1 97.69 321 ALA A CA 1
ATOM 2537 C C . ALA A 1 321 ? 1.304 -5.133 -22.719 1 97.69 321 ALA A C 1
ATOM 2539 O O . ALA A 1 321 ? 2.215 -5.914 -22.438 1 97.69 321 ALA A O 1
ATOM 2540 N N . ARG A 1 322 ? 0.394 -5.398 -23.641 1 97.31 322 ARG A N 1
ATOM 2541 C CA . ARG A 1 322 ? 0.457 -6.621 -24.438 1 97.31 322 ARG A CA 1
ATOM 2542 C C . ARG A 1 322 ? 1.794 -6.734 -25.156 1 97.31 322 ARG A C 1
ATOM 2544 O O . ARG A 1 322 ? 2.424 -7.797 -25.141 1 97.31 322 ARG A O 1
ATOM 2551 N N . TRP A 1 323 ? 2.176 -5.676 -25.75 1 97.25 323 TRP A N 1
ATOM 2552 C CA . TRP A 1 323 ? 3.457 -5.637 -26.438 1 97.25 323 TRP A CA 1
ATOM 2553 C C . TRP A 1 323 ? 4.609 -5.918 -25.484 1 97.25 323 TRP A C 1
ATOM 2555 O O . TRP A 1 323 ? 5.543 -6.648 -25.828 1 97.25 323 TRP A O 1
ATOM 2565 N N . ALA A 1 324 ? 4.57 -5.32 -24.344 1 97.94 324 ALA A N 1
ATOM 2566 C CA . ALA A 1 324 ? 5.617 -5.512 -23.344 1 97.94 324 ALA A CA 1
ATOM 2567 C C . ALA A 1 324 ? 5.73 -6.98 -22.938 1 97.94 324 ALA A C 1
ATOM 2569 O O . ALA A 1 324 ? 6.836 -7.5 -22.781 1 97.94 324 ALA A O 1
ATOM 2570 N N . VAL A 1 325 ? 4.613 -7.66 -22.75 1 98.12 325 VAL A N 1
ATOM 2571 C CA . VAL A 1 325 ? 4.605 -9.07 -22.391 1 98.12 325 VAL A CA 1
ATOM 2572 C C . VAL A 1 325 ? 5.16 -9.914 -23.531 1 98.12 325 VAL A C 1
ATOM 2574 O O . VAL A 1 325 ? 5.953 -10.828 -23.312 1 98.12 325 VAL A O 1
ATOM 2577 N N . GLU A 1 326 ? 4.734 -9.594 -24.75 1 97 326 GLU A N 1
ATOM 2578 C CA . GLU A 1 326 ? 5.254 -10.297 -25.922 1 97 326 GLU A CA 1
ATOM 2579 C C . GLU A 1 326 ? 6.766 -10.133 -26.031 1 97 326 GLU A C 1
ATOM 2581 O O . GLU A 1 326 ? 7.477 -11.102 -26.328 1 97 326 GLU A O 1
ATOM 2586 N N . ARG A 1 327 ? 7.211 -8.977 -25.797 1 96.75 327 ARG A N 1
ATOM 2587 C CA . ARG A 1 327 ? 8.648 -8.711 -25.859 1 96.75 327 ARG A CA 1
ATOM 2588 C C . ARG A 1 327 ? 9.391 -9.508 -24.781 1 96.75 327 ARG A C 1
ATOM 2590 O O . ARG A 1 327 ? 10.469 -10.047 -25.047 1 96.75 327 ARG A O 1
ATOM 2597 N N . LEU A 1 328 ? 8.836 -9.547 -23.609 1 97.25 328 LEU A N 1
ATOM 2598 C CA . LEU A 1 328 ? 9.438 -10.352 -22.547 1 97.25 328 LEU A CA 1
ATOM 2599 C C . LEU A 1 328 ? 9.531 -11.82 -22.953 1 97.25 328 LEU A C 1
ATOM 2601 O O . LEU A 1 328 ? 10.562 -12.461 -22.734 1 97.25 328 LEU A O 1
ATOM 2605 N N . ALA A 1 329 ? 8.453 -12.328 -23.484 1 96.88 329 ALA A N 1
ATOM 2606 C CA . ALA A 1 329 ? 8.43 -13.719 -23.922 1 96.88 329 ALA A CA 1
ATOM 2607 C C . ALA A 1 329 ? 9.523 -13.992 -24.953 1 96.88 329 ALA A C 1
ATOM 2609 O O . ALA A 1 329 ? 10.195 -15.023 -24.906 1 96.88 329 ALA A O 1
ATOM 2610 N N . GLU A 1 330 ? 9.703 -13.047 -25.859 1 95.88 330 GLU A N 1
ATOM 2611 C CA . GLU A 1 330 ? 10.734 -13.18 -26.891 1 95.88 330 GLU A CA 1
ATOM 2612 C C . GLU A 1 330 ? 12.125 -13.188 -26.281 1 95.88 330 GLU A C 1
ATOM 2614 O O . GLU A 1 330 ? 12.969 -14.016 -26.641 1 95.88 330 GLU A O 1
ATOM 2619 N N . LEU A 1 331 ? 12.328 -12.281 -25.375 1 95.19 331 LEU A N 1
ATOM 2620 C CA . LEU A 1 331 ? 13.625 -12.195 -24.719 1 95.19 331 LEU A CA 1
ATOM 2621 C C . LEU A 1 331 ? 13.914 -13.461 -23.922 1 95.19 331 LEU A C 1
ATOM 2623 O O . LEU A 1 331 ? 15.023 -14 -23.969 1 95.19 331 LEU A O 1
ATOM 2627 N N . ALA A 1 332 ? 12.938 -13.898 -23.188 1 95.81 332 ALA A N 1
ATOM 2628 C CA . ALA A 1 332 ? 13.102 -15.086 -22.344 1 95.81 332 ALA A CA 1
ATOM 2629 C C . ALA A 1 332 ? 13.328 -16.328 -23.203 1 95.81 332 ALA A C 1
ATOM 2631 O O . ALA A 1 332 ? 14.086 -17.219 -22.828 1 95.81 332 ALA A O 1
ATOM 2632 N N . ALA A 1 333 ? 12.68 -16.406 -24.359 1 94.06 333 ALA A N 1
ATOM 2633 C CA . ALA A 1 333 ? 12.805 -17.562 -25.25 1 94.06 333 ALA A CA 1
ATOM 2634 C C . ALA A 1 333 ? 14.234 -17.703 -25.766 1 94.06 333 ALA A C 1
ATOM 2636 O O . ALA A 1 333 ? 14.688 -18.812 -26.062 1 94.06 333 ALA A O 1
ATOM 2637 N N . SER A 1 334 ? 14.906 -16.641 -25.828 1 92.31 334 SER A N 1
ATOM 2638 C CA . SER A 1 334 ? 16.266 -16.672 -26.344 1 92.31 334 SER A CA 1
ATOM 2639 C C . SER A 1 334 ? 17.234 -17.25 -25.312 1 92.31 334 SER A C 1
ATOM 2641 O O . SER A 1 334 ? 18.312 -17.734 -25.672 1 92.31 334 SER A O 1
ATOM 2643 N N . SER A 1 335 ? 16.859 -17.281 -24.078 1 91.56 335 SER A N 1
ATOM 2644 C CA . SER A 1 335 ? 17.766 -17.719 -23 1 91.56 335 SER A CA 1
ATOM 2645 C C . SER A 1 335 ? 17.203 -18.922 -22.266 1 91.56 335 SER A C 1
ATOM 2647 O O . SER A 1 335 ? 17.75 -19.328 -21.234 1 91.56 335 SER A O 1
ATOM 2649 N N . SER A 1 336 ? 16.078 -19.422 -22.703 1 93.94 336 SER A N 1
ATOM 2650 C CA . SER A 1 336 ? 15.414 -20.516 -22 1 93.94 336 SER A CA 1
ATOM 2651 C C . SER A 1 336 ? 14.953 -21.609 -22.953 1 93.94 336 SER A C 1
ATOM 2653 O O . SER A 1 336 ? 14.648 -21.328 -24.125 1 93.94 336 SER A O 1
ATOM 2655 N N . ARG A 1 337 ? 14.891 -22.859 -22.5 1 92.94 337 ARG A N 1
ATOM 2656 C CA . ARG A 1 337 ? 14.414 -23.984 -23.312 1 92.94 337 ARG A CA 1
ATOM 2657 C C . ARG A 1 337 ? 12.961 -24.312 -22.984 1 92.94 337 ARG A C 1
ATOM 2659 O O . ARG A 1 337 ? 12.43 -25.328 -23.438 1 92.94 337 ARG A O 1
ATOM 2666 N N . ARG A 1 338 ? 12.391 -23.453 -22.172 1 95.69 338 ARG A N 1
ATOM 2667 C CA . ARG A 1 338 ? 11 -23.672 -21.797 1 95.69 338 ARG A CA 1
ATOM 2668 C C . ARG A 1 338 ? 10.078 -23.516 -23 1 95.69 338 ARG A C 1
ATOM 2670 O O . ARG A 1 338 ? 10.328 -22.688 -23.875 1 95.69 338 ARG A O 1
ATOM 2677 N N . ASP A 1 339 ? 9.023 -24.297 -23.062 1 93.62 339 ASP A N 1
ATOM 2678 C CA . ASP A 1 339 ? 7.984 -24.172 -24.078 1 93.62 339 ASP A CA 1
ATOM 2679 C C . ASP A 1 339 ? 7.047 -23 -23.766 1 93.62 339 ASP A C 1
ATOM 2681 O O . ASP A 1 339 ? 6.301 -23.047 -22.781 1 93.62 339 ASP A O 1
ATOM 2685 N N . LEU A 1 340 ? 7.047 -21.969 -24.594 1 95.44 340 LEU A N 1
ATOM 2686 C CA . LEU A 1 340 ? 6.234 -20.781 -24.359 1 95.44 340 LEU A CA 1
ATOM 2687 C C . LEU A 1 340 ? 5.07 -20.719 -25.344 1 95.44 340 LEU A C 1
ATOM 2689 O O . LEU A 1 340 ? 4.41 -19.688 -25.469 1 95.44 340 LEU A O 1
ATOM 2693 N N . SER A 1 341 ? 4.746 -21.812 -26.062 1 92.69 341 SER A N 1
ATOM 2694 C CA . SER A 1 341 ? 3.676 -21.844 -27.062 1 92.69 341 SER A CA 1
ATOM 2695 C C . SER A 1 341 ? 2.316 -21.594 -26.422 1 92.69 341 SER A C 1
ATOM 2697 O O . SER A 1 341 ? 1.459 -20.938 -27.016 1 92.69 341 SER A O 1
ATOM 2699 N N . SER A 1 342 ? 2.178 -22.047 -25.219 1 91.5 342 SER A N 1
ATOM 2700 C CA . SER A 1 342 ? 0.916 -21.844 -24.516 1 91.5 342 SER A CA 1
ATOM 2701 C C . SER A 1 342 ? 0.684 -20.375 -24.188 1 91.5 342 SER A C 1
ATOM 2703 O O . SER A 1 342 ? -0.46 -19.922 -24.125 1 91.5 342 SER A O 1
ATOM 2705 N N . LEU A 1 343 ? 1.723 -19.641 -23.953 1 93.94 343 LEU A N 1
ATOM 2706 C CA . LEU A 1 343 ? 1.602 -18.219 -23.688 1 93.94 343 LEU A CA 1
ATOM 2707 C C . LEU A 1 343 ? 1.09 -17.469 -24.906 1 93.94 343 LEU A C 1
ATOM 2709 O O . LEU A 1 343 ? 0.285 -16.531 -24.781 1 93.94 343 LEU A O 1
ATOM 2713 N N . GLU A 1 344 ? 1.582 -17.812 -26.078 1 90.56 344 GLU A N 1
ATOM 2714 C CA . GLU A 1 344 ? 1.129 -17.188 -27.312 1 90.56 344 GLU A CA 1
ATOM 2715 C C . GLU A 1 344 ? -0.382 -17.312 -27.484 1 90.56 344 GLU A C 1
ATOM 2717 O O . GLU A 1 344 ? -1.061 -16.359 -27.844 1 90.56 344 GLU A O 1
ATOM 2722 N N . ARG A 1 345 ? -0.833 -18.469 -27.141 1 89.81 345 ARG A N 1
ATOM 2723 C CA . ARG A 1 345 ? -2.27 -18.703 -27.219 1 89.81 345 ARG A CA 1
ATOM 2724 C C . ARG A 1 345 ? -3.021 -17.906 -26.156 1 89.81 345 ARG A C 1
ATOM 2726 O O . ARG A 1 345 ? -4.09 -17.344 -26.438 1 89.81 345 ARG A O 1
ATOM 2733 N N . LEU A 1 346 ? -2.447 -17.875 -25.016 1 93.5 346 LEU A N 1
ATOM 2734 C CA . LEU A 1 346 ? -3.064 -17.172 -23.891 1 93.5 346 LEU A CA 1
ATOM 2735 C C . LEU A 1 346 ? -3.225 -15.688 -24.219 1 93.5 346 LEU A C 1
ATOM 2737 O O . LEU A 1 346 ? -4.234 -15.07 -23.859 1 93.5 346 LEU A O 1
ATOM 2741 N N . LEU A 1 347 ? -2.295 -15.07 -24.906 1 94 347 LEU A N 1
ATOM 2742 C CA . LEU A 1 347 ? -2.291 -13.641 -25.203 1 94 347 LEU A CA 1
ATOM 2743 C C . LEU A 1 347 ? -3.336 -13.305 -26.25 1 94 347 LEU A C 1
ATOM 2745 O O . LEU A 1 347 ? -3.711 -12.141 -26.422 1 94 347 LEU A O 1
ATOM 2749 N N . GLU A 1 348 ? -3.842 -14.312 -26.969 1 91.62 348 GLU A N 1
ATOM 2750 C CA . GLU A 1 348 ? -4.855 -14.102 -28 1 91.62 348 GLU A CA 1
ATOM 2751 C C . GLU A 1 348 ? -6.262 -14.227 -27.422 1 91.62 348 GLU A C 1
ATOM 2753 O O . GLU A 1 348 ? -7.238 -13.812 -28.062 1 91.62 348 GLU A O 1
ATOM 2758 N N . GLU A 1 349 ? -6.355 -14.789 -26.281 1 92.69 349 GLU A N 1
ATOM 2759 C CA . GLU A 1 349 ? -7.648 -14.992 -25.625 1 92.69 349 GLU A CA 1
ATOM 2760 C C . GLU A 1 349 ? -7.926 -13.898 -24.594 1 92.69 349 GLU A C 1
ATOM 2762 O O . GLU A 1 349 ? -6.996 -13.305 -24.062 1 92.69 349 GLU A O 1
ATOM 2767 N N . PRO A 1 350 ? -9.211 -13.656 -24.406 1 94.06 350 PRO A N 1
ATOM 2768 C CA . PRO A 1 350 ? -9.531 -12.719 -23.328 1 94.06 350 PRO A CA 1
ATOM 2769 C C . PRO A 1 350 ? -9.039 -13.195 -21.969 1 94.06 350 PRO A C 1
ATOM 2771 O O . PRO A 1 350 ? -9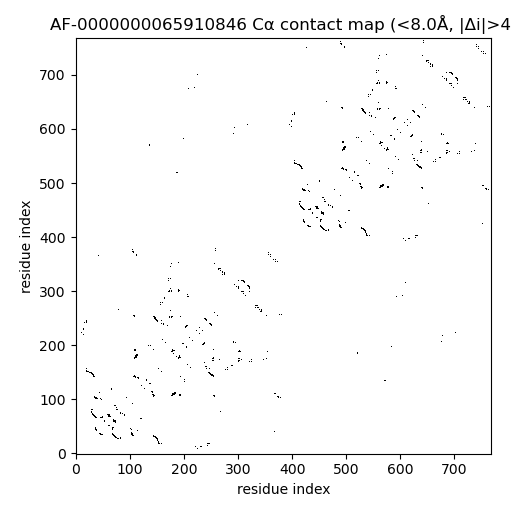.031 -14.398 -21.688 1 94.06 350 PRO A O 1
ATOM 2774 N N . THR A 1 351 ? -8.594 -12.273 -21.172 1 96.62 351 THR A N 1
ATOM 2775 C CA . THR A 1 351 ? -8.242 -12.625 -19.812 1 96.62 351 THR A CA 1
ATOM 2776 C C . THR A 1 351 ? -9.477 -13.094 -19.031 1 96.62 351 THR A C 1
ATOM 2778 O O . THR A 1 351 ? -10.609 -12.883 -19.484 1 96.62 351 THR A O 1
ATOM 2781 N N . GLU A 1 352 ? -9.242 -13.711 -17.938 1 97.75 352 GLU A N 1
ATOM 2782 C CA . GLU A 1 352 ? -10.367 -14.18 -17.125 1 97.75 352 GLU A CA 1
ATOM 2783 C C . GLU A 1 352 ? -11.117 -13.016 -16.5 1 97.75 352 GLU A C 1
ATOM 2785 O O . GLU A 1 352 ? -12.328 -13.109 -16.25 1 97.75 352 GLU A O 1
ATOM 2790 N N . SER A 1 353 ? -10.453 -11.938 -16.281 1 98.19 353 SER A N 1
ATOM 2791 C CA . SER A 1 353 ? -11.141 -10.727 -15.852 1 98.19 353 SER A CA 1
ATOM 2792 C C . SER A 1 353 ? -12.117 -10.234 -16.906 1 98.19 353 SER A C 1
ATOM 2794 O O . SER A 1 353 ? -13.242 -9.852 -16.594 1 98.19 353 SER A O 1
ATOM 2796 N N . GLU A 1 354 ? -11.711 -10.234 -18.156 1 97.5 354 GLU A N 1
ATOM 2797 C CA . GLU A 1 354 ? -12.586 -9.836 -19.25 1 97.5 354 GLU A CA 1
ATOM 2798 C C . GLU A 1 354 ? -13.805 -10.75 -19.344 1 97.5 354 GLU A C 1
ATOM 2800 O O . GLU A 1 354 ? -14.914 -10.281 -19.594 1 97.5 354 GLU A O 1
ATOM 2805 N N . ARG A 1 355 ? -13.562 -11.992 -19.141 1 97.69 355 ARG A N 1
ATOM 2806 C CA . ARG A 1 355 ? -14.672 -12.945 -19.156 1 97.69 355 ARG A CA 1
ATOM 2807 C C . ARG A 1 355 ? -15.68 -12.625 -18.062 1 97.69 355 ARG A C 1
ATOM 2809 O O . ARG A 1 355 ? -16.891 -12.672 -18.297 1 97.69 355 ARG A O 1
ATOM 2816 N N . GLN A 1 356 ? -15.227 -12.359 -16.906 1 98.62 356 GLN A N 1
ATOM 2817 C CA . GLN A 1 356 ? -16.109 -11.984 -15.805 1 98.62 356 GLN A CA 1
ATOM 2818 C C . GLN A 1 356 ? -16.938 -10.758 -16.156 1 98.62 356 GLN A C 1
ATOM 2820 O O . GLN A 1 356 ? -18.141 -10.719 -15.898 1 98.62 356 GLN A O 1
ATOM 2825 N N . LEU A 1 357 ? -16.312 -9.797 -16.719 1 98.06 357 LEU A N 1
ATOM 2826 C CA . LEU A 1 357 ? -17 -8.562 -17.094 1 98.06 357 LEU A CA 1
ATOM 2827 C C . LEU A 1 357 ? -18.047 -8.836 -18.156 1 98.06 357 LEU A C 1
ATOM 2829 O O . LEU A 1 357 ? -19.125 -8.234 -18.156 1 98.06 357 LEU A O 1
ATOM 2833 N N . LEU A 1 358 ? -17.734 -9.688 -19.094 1 97.94 358 LEU A N 1
ATOM 2834 C CA . LEU A 1 358 ? -18.703 -10.062 -20.125 1 97.94 358 LEU A CA 1
ATOM 2835 C C . LEU A 1 358 ? -19.953 -10.688 -19.5 1 97.94 358 LEU A C 1
ATOM 2837 O O . LEU A 1 358 ? -21.078 -10.32 -19.844 1 97.94 358 LEU A O 1
ATOM 2841 N N . VAL A 1 359 ? -19.766 -11.609 -18.578 1 98.38 359 VAL A N 1
ATOM 2842 C CA . VAL A 1 359 ? -20.875 -12.258 -17.906 1 98.38 359 VAL A CA 1
ATOM 2843 C C . VAL A 1 359 ? -21.703 -11.219 -17.141 1 98.38 359 VAL A C 1
ATOM 2845 O O . VAL A 1 359 ? -22.922 -11.242 -17.172 1 98.38 359 VAL A O 1
ATOM 2848 N N . TRP A 1 360 ? -21.016 -10.344 -16.484 1 98.25 360 TRP A N 1
ATOM 2849 C CA . TRP A 1 360 ? -21.688 -9.305 -15.711 1 98.25 360 TRP A CA 1
ATOM 2850 C C . TRP A 1 360 ? -22.516 -8.406 -16.625 1 98.25 360 TRP A C 1
ATOM 2852 O O . TRP A 1 360 ? -23.656 -8.055 -16.297 1 98.25 360 TRP A O 1
ATOM 2862 N N . ARG A 1 361 ? -21.984 -8.023 -17.734 1 97.5 361 ARG A N 1
ATOM 2863 C CA . ARG A 1 361 ? -22.703 -7.172 -18.672 1 97.5 361 ARG A CA 1
ATOM 2864 C C . ARG A 1 361 ? -23.938 -7.879 -19.234 1 97.5 361 ARG A C 1
ATOM 2866 O O . ARG A 1 361 ? -24.984 -7.254 -19.422 1 97.5 361 ARG A O 1
ATOM 2873 N N . GLU A 1 362 ? -23.812 -9.102 -19.453 1 98.06 362 GLU A N 1
ATOM 2874 C CA . GLU A 1 362 ? -24.891 -9.891 -20.047 1 98.06 362 GLU A CA 1
ATOM 2875 C C . GLU A 1 362 ? -25.984 -10.172 -19.031 1 98.06 362 GLU A C 1
ATOM 2877 O O . GLU A 1 362 ? -27.172 -10.203 -19.375 1 98.06 362 GLU A O 1
ATOM 2882 N N . THR A 1 363 ? -25.625 -10.336 -17.781 1 97.75 363 THR A N 1
ATOM 2883 C CA . THR A 1 363 ? -26.594 -10.828 -16.812 1 97.75 363 THR A CA 1
ATOM 2884 C C . THR A 1 363 ? -26.953 -9.734 -15.805 1 97.75 363 THR A C 1
ATOM 2886 O O . THR A 1 363 ? -27.969 -9.836 -15.117 1 97.75 363 THR A O 1
ATOM 2889 N N . GLY A 1 364 ? -26.062 -8.773 -15.641 1 96.38 364 GLY A N 1
ATOM 2890 C CA . GLY A 1 364 ? -26.25 -7.742 -14.633 1 96.38 364 GLY A CA 1
ATOM 2891 C C . GLY A 1 364 ? -26.078 -8.258 -13.211 1 96.38 364 GLY A C 1
ATOM 2892 O O . GLY A 1 364 ? -26.5 -7.609 -12.258 1 96.38 364 GLY A O 1
ATOM 2893 N N . SER A 1 365 ? -25.469 -9.445 -13.102 1 96.94 365 SER A N 1
ATOM 2894 C CA . SER A 1 365 ? -25.469 -10.094 -11.797 1 96.94 365 SER A CA 1
ATOM 2895 C C . SER A 1 365 ? -24.062 -10.578 -11.422 1 96.94 365 SER A C 1
ATOM 2897 O O . SER A 1 365 ? -23.484 -11.406 -12.133 1 96.94 365 SER A O 1
ATOM 2899 N N . VAL A 1 366 ? -23.562 -10.094 -10.312 1 97.25 366 VAL A N 1
ATOM 2900 C CA . VAL A 1 366 ? -22.281 -10.547 -9.797 1 97.25 366 VAL A CA 1
ATOM 2901 C C . VAL A 1 366 ? -22.391 -12 -9.352 1 97.25 366 VAL A C 1
ATOM 2903 O O . VAL A 1 366 ? -21.422 -12.758 -9.422 1 97.25 366 VAL A O 1
ATOM 2906 N N . LYS A 1 367 ? -23.594 -12.367 -8.914 1 96.94 367 LYS A N 1
ATOM 2907 C CA . LYS A 1 367 ? -23.844 -13.758 -8.562 1 96.94 367 LYS A CA 1
ATOM 2908 C C . LYS A 1 367 ? -23.609 -14.68 -9.758 1 96.94 367 LYS A C 1
ATOM 2910 O O . LYS A 1 367 ? -23 -15.742 -9.625 1 96.94 367 LYS A O 1
ATOM 2915 N N . GLU A 1 368 ? -24.047 -14.25 -10.914 1 98.06 368 GLU A N 1
ATOM 2916 C CA . GLU A 1 368 ? -23.875 -15.047 -12.125 1 98.06 368 GLU A CA 1
ATOM 2917 C C . GLU A 1 368 ? -22.406 -15.094 -12.539 1 98.06 368 GLU A C 1
ATOM 2919 O O . GLU A 1 368 ? -21.953 -16.078 -13.117 1 98.06 368 GLU A O 1
ATOM 2924 N N . VAL A 1 369 ? -21.672 -14.031 -12.203 1 98.62 369 VAL A N 1
ATOM 2925 C CA . VAL A 1 369 ? -20.234 -14.055 -12.422 1 98.62 369 VAL A CA 1
ATOM 2926 C C . VAL A 1 369 ? -19.594 -15.164 -11.586 1 98.62 369 VAL A C 1
ATOM 2928 O O . VAL A 1 369 ? -18.828 -15.977 -12.102 1 98.62 369 VAL A O 1
ATOM 2931 N N . ALA A 1 370 ? -19.969 -15.203 -10.297 1 98.06 370 ALA A N 1
ATOM 2932 C CA . ALA A 1 370 ? -19.438 -16.25 -9.414 1 98.06 370 ALA A CA 1
ATOM 2933 C C . ALA A 1 370 ? -19.828 -17.641 -9.914 1 98.06 370 ALA A C 1
ATOM 2935 O O . ALA A 1 370 ? -19.016 -18.562 -9.891 1 98.06 370 ALA A O 1
ATOM 2936 N N . ARG A 1 371 ? -21.031 -17.766 -10.391 1 98.19 371 ARG A N 1
ATOM 2937 C CA . ARG A 1 371 ? -21.516 -19.047 -10.93 1 98.19 371 ARG A CA 1
ATOM 2938 C C . ARG A 1 371 ? -20.688 -19.469 -12.141 1 98.19 371 ARG A C 1
ATOM 2940 O O . ARG A 1 371 ? -20.328 -20.641 -12.273 1 98.19 371 ARG A O 1
ATOM 2947 N N . ASP A 1 372 ? -20.453 -18.547 -12.969 1 98.44 372 ASP A N 1
ATOM 2948 C CA . ASP A 1 372 ? -19.688 -18.828 -14.164 1 98.44 372 ASP A CA 1
ATOM 2949 C C . ASP A 1 372 ? -18.266 -19.266 -13.812 1 98.44 372 ASP A C 1
ATOM 2951 O O . ASP A 1 372 ? -17.703 -20.172 -14.438 1 98.44 372 ASP A O 1
ATOM 2955 N N . ILE A 1 373 ? -17.609 -18.594 -12.859 1 98.44 373 ILE A N 1
ATOM 2956 C CA . ILE A 1 373 ? -16.281 -18.953 -12.398 1 98.44 373 ILE A CA 1
ATOM 2957 C C . ILE A 1 373 ? -16.281 -20.406 -11.914 1 98.44 373 ILE A C 1
ATOM 2959 O O . ILE A 1 373 ? -15.414 -21.188 -12.297 1 98.44 373 ILE A O 1
ATOM 2963 N N . ALA A 1 374 ? -17.234 -20.719 -11.07 1 97.94 374 ALA A N 1
ATOM 2964 C CA . ALA A 1 374 ? -17.344 -22.078 -10.531 1 97.94 374 ALA A CA 1
ATOM 2965 C C . ALA A 1 374 ? -17.531 -23.094 -11.641 1 97.94 374 ALA A C 1
ATOM 2967 O O . ALA A 1 374 ? -16.906 -24.156 -11.641 1 97.94 374 ALA A O 1
ATOM 2968 N N . ARG A 1 375 ? -18.406 -22.766 -12.539 1 97.69 375 ARG A N 1
ATOM 2969 C CA . ARG A 1 375 ? -18.672 -23.656 -13.664 1 97.69 375 ARG A CA 1
ATOM 2970 C C . ARG A 1 375 ? -17.406 -23.906 -14.484 1 97.69 375 ARG A C 1
ATOM 2972 O O . ARG A 1 375 ? -17.094 -25.047 -14.828 1 97.69 375 ARG A O 1
ATOM 2979 N N . ARG A 1 376 ? -16.703 -22.875 -14.773 1 97.38 376 ARG A N 1
ATOM 2980 C CA . ARG A 1 376 ? -15.5 -23 -15.586 1 97.38 376 ARG A CA 1
ATOM 2981 C C . ARG A 1 376 ? -14.398 -23.734 -14.836 1 97.38 376 ARG A C 1
ATOM 2983 O O . ARG A 1 376 ? -13.617 -24.484 -15.438 1 97.38 376 ARG A O 1
ATOM 2990 N N . THR A 1 377 ? -14.328 -23.484 -13.523 1 97.12 377 THR A N 1
ATOM 2991 C CA . THR A 1 377 ? -13.367 -24.219 -12.703 1 97.12 377 THR A CA 1
ATOM 2992 C C . THR A 1 377 ? -13.641 -25.719 -12.766 1 97.12 377 THR A C 1
ATOM 2994 O O . THR A 1 377 ? -12.719 -26.531 -12.93 1 97.12 377 THR A O 1
ATOM 2997 N N . ARG A 1 378 ? -14.883 -26.094 -12.695 1 94.88 378 ARG A N 1
ATOM 2998 C CA . ARG A 1 378 ? -15.289 -27.484 -12.773 1 94.88 378 ARG A CA 1
ATOM 2999 C C . ARG A 1 378 ? -15.062 -28.047 -14.172 1 94.88 378 ARG A C 1
ATOM 3001 O O . ARG A 1 378 ? -14.578 -29.172 -14.328 1 94.88 378 ARG A O 1
ATOM 3008 N N . ALA A 1 379 ? -15.375 -27.281 -15.172 1 91.94 379 ALA A N 1
ATOM 3009 C CA . ALA A 1 379 ? -15.32 -27.719 -16.562 1 91.94 379 ALA A CA 1
ATOM 3010 C C . ALA A 1 379 ? -13.883 -28.016 -16.984 1 91.94 379 ALA A C 1
ATOM 3012 O O . ALA A 1 379 ? -13.648 -28.781 -17.922 1 91.94 379 ALA A O 1
ATOM 3013 N N . ALA A 1 380 ? -12.992 -27.391 -16.359 1 88 380 ALA A N 1
ATOM 3014 C CA . ALA A 1 380 ? -11.586 -27.547 -16.719 1 88 380 ALA A CA 1
ATOM 3015 C C . ALA A 1 380 ? -11.031 -28.875 -16.203 1 88 380 ALA A C 1
ATOM 3017 O O . ALA A 1 380 ? -9.922 -29.266 -16.547 1 88 380 ALA A O 1
ATOM 3018 N N . ILE A 1 381 ? -11.805 -29.578 -15.391 1 86.69 381 ILE A N 1
ATOM 3019 C CA . ILE A 1 381 ? -11.43 -30.875 -14.844 1 86.69 381 ILE A CA 1
ATOM 3020 C C . ILE A 1 381 ? -12.062 -31.984 -15.672 1 86.69 381 ILE A C 1
ATOM 3022 O O . ILE A 1 381 ? -13.281 -32.156 -15.648 1 86.69 381 ILE A O 1
ATOM 3026 N N . PRO A 1 382 ? -11.219 -32.625 -16.422 1 76.44 382 PRO A N 1
ATOM 3027 C CA . PRO A 1 382 ? -11.805 -33.688 -17.25 1 76.44 382 PRO A CA 1
ATOM 3028 C C . PRO A 1 382 ? -12.555 -34.719 -16.422 1 76.44 382 PRO A C 1
ATOM 3030 O O . PRO A 1 382 ? -12.141 -35.031 -15.312 1 76.44 382 PRO A O 1
ATOM 3033 N N . ALA A 1 383 ? -13.797 -35.094 -16.922 1 65.94 383 ALA A N 1
ATOM 3034 C CA . ALA A 1 383 ? -14.562 -36.156 -16.297 1 65.94 383 ALA A CA 1
ATOM 3035 C C . ALA A 1 383 ? -13.789 -37.469 -16.312 1 65.94 383 ALA A C 1
ATOM 3037 O O . ALA A 1 383 ? -13.023 -37.75 -17.25 1 65.94 383 ALA A O 1
ATOM 3038 N N . THR A 1 384 ? -13.508 -38.125 -15.164 1 51.16 384 THR A N 1
ATOM 3039 C CA . THR A 1 384 ? -12.953 -39.469 -15.219 1 51.16 384 THR A CA 1
ATOM 3040 C C . THR A 1 384 ? -13.836 -40.375 -16.062 1 51.16 384 THR A C 1
ATOM 3042 O O . THR A 1 384 ? -15.055 -40.219 -16.109 1 51.16 384 THR A O 1
ATOM 3045 N N . MET B 1 1 ? -14.5 18.031 -44.438 1 23.14 1 MET B N 1
ATOM 3046 C CA . MET B 1 1 ? -13.43 18.891 -43.938 1 23.14 1 MET B CA 1
ATOM 3047 C C . MET B 1 1 ? -12.641 18.172 -42.844 1 23.14 1 MET B C 1
ATOM 3049 O O . MET B 1 1 ? -13.211 17.703 -41.844 1 23.14 1 MET B O 1
ATOM 3053 N N . VAL B 1 2 ? -11.453 17.594 -43.156 1 27.03 2 VAL B N 1
ATOM 3054 C CA . VAL B 1 2 ? -10.406 16.766 -42.562 1 27.03 2 VAL B CA 1
ATOM 3055 C C . VAL B 1 2 ? -9.852 17.453 -41.312 1 27.03 2 VAL B C 1
ATOM 3057 O O . VAL B 1 2 ? -9.422 18.594 -41.375 1 27.03 2 VAL B O 1
ATOM 3060 N N . MET B 1 3 ? -10.492 17.156 -40.125 1 26.3 3 MET B N 1
ATOM 3061 C CA . MET B 1 3 ? -10.188 17.734 -38.812 1 26.3 3 MET B CA 1
ATOM 3062 C C . MET B 1 3 ? -8.68 17.828 -38.594 1 26.3 3 MET B C 1
ATOM 3064 O O . MET B 1 3 ? -7.941 16.891 -38.906 1 26.3 3 MET B O 1
ATOM 3068 N N . ASP B 1 4 ? -8.133 19.062 -38.656 1 25.75 4 ASP B N 1
ATOM 3069 C CA . ASP B 1 4 ? -6.781 19.609 -38.656 1 25.75 4 ASP B CA 1
ATOM 3070 C C . ASP B 1 4 ? -5.883 18.859 -37.688 1 25.75 4 ASP B C 1
ATOM 3072 O O . ASP B 1 4 ? -6.367 18.109 -36.844 1 25.75 4 ASP B O 1
ATOM 3076 N N . ALA B 1 5 ? -4.621 19.422 -37.625 1 28.05 5 ALA B N 1
ATOM 3077 C CA . ALA B 1 5 ? -3.238 19.188 -37.219 1 28.05 5 ALA B CA 1
ATOM 3078 C C . ALA B 1 5 ? -3.145 18.953 -35.688 1 28.05 5 ALA B C 1
ATOM 3080 O O . ALA B 1 5 ? -3.832 19.609 -34.906 1 28.05 5 ALA B O 1
ATOM 3081 N N . GLY B 1 6 ? -2.645 17.859 -35.188 1 29.09 6 GLY B N 1
ATOM 3082 C CA . GLY B 1 6 ? -2.252 17.25 -33.938 1 29.09 6 GLY B CA 1
ATOM 3083 C C . GLY B 1 6 ? -1.461 18.188 -33.031 1 29.09 6 GLY B C 1
ATOM 3084 O O . GLY B 1 6 ? -0.236 18.266 -33.156 1 29.09 6 GLY B O 1
ATOM 3085 N N . LYS B 1 7 ? -1.959 19.391 -32.594 1 28.36 7 LYS B N 1
ATOM 3086 C CA . LYS B 1 7 ? -1.196 20.266 -31.719 1 28.36 7 LYS B CA 1
ATOM 3087 C C . LYS B 1 7 ? -0.552 19.453 -30.594 1 28.36 7 LYS B C 1
ATOM 3089 O O . LYS B 1 7 ? -1.25 18.859 -29.766 1 28.36 7 LYS B O 1
ATOM 3094 N N . LYS B 1 8 ? 0.599 19.047 -30.781 1 30.05 8 LYS B N 1
ATOM 3095 C CA . LYS B 1 8 ? 1.551 18.562 -29.797 1 30.05 8 LYS B CA 1
ATOM 3096 C C . LYS B 1 8 ? 1.499 19.391 -28.516 1 30.05 8 LYS B C 1
ATOM 3098 O O . LYS B 1 8 ? 1.807 20.578 -28.531 1 30.05 8 LYS B O 1
ATOM 3103 N N . ARG B 1 9 ? 0.587 19.219 -27.578 1 33.75 9 ARG B N 1
ATOM 3104 C CA . ARG B 1 9 ? 0.641 19.891 -26.281 1 33.75 9 ARG B CA 1
ATOM 3105 C C . ARG B 1 9 ? 2.078 20 -25.781 1 33.75 9 ARG B C 1
ATOM 3107 O O . ARG B 1 9 ? 2.807 19 -25.75 1 33.75 9 ARG B O 1
ATOM 3114 N N . GLU B 1 10 ? 2.793 20.984 -25.938 1 36.34 10 GLU B N 1
ATOM 3115 C CA . GLU B 1 10 ? 4.074 21.25 -25.281 1 36.34 10 GLU B CA 1
ATOM 3116 C C . GLU B 1 10 ? 4.098 20.672 -23.875 1 36.34 10 GLU B C 1
ATOM 3118 O O . GLU B 1 10 ? 3.293 21.062 -23.031 1 36.34 10 GLU B O 1
ATOM 3123 N N . ALA B 1 11 ? 4.145 19.406 -23.672 1 42.75 11 ALA B N 1
ATOM 3124 C CA . ALA B 1 11 ? 4.32 18.797 -22.359 1 42.75 11 ALA B CA 1
ATOM 3125 C C . ALA B 1 11 ? 5.141 19.688 -21.438 1 42.75 11 ALA B C 1
ATOM 3127 O O . ALA B 1 11 ? 6.34 19.875 -21.656 1 42.75 11 ALA B O 1
ATOM 3128 N N . GLY B 1 12 ? 4.742 20.797 -20.984 1 52.78 12 GLY B N 1
ATOM 3129 C CA . GLY B 1 12 ? 5.473 21.656 -20.078 1 52.78 12 GLY B CA 1
ATOM 3130 C C . GLY B 1 12 ? 6.184 20.891 -18.969 1 52.78 12 GLY B C 1
ATOM 3131 O O . GLY B 1 12 ? 5.75 19.797 -18.594 1 52.78 12 GLY B O 1
ATOM 3132 N N . ALA B 1 13 ? 7.516 21.172 -18.656 1 76.25 13 ALA B N 1
ATOM 3133 C CA . ALA B 1 13 ? 8.398 20.578 -17.656 1 76.25 13 ALA B CA 1
ATOM 3134 C C . ALA B 1 13 ? 7.762 20.609 -16.266 1 76.25 13 ALA B C 1
ATOM 3136 O O . ALA B 1 13 ? 7.273 21.656 -15.836 1 76.25 13 ALA B O 1
ATOM 3137 N N . LEU B 1 14 ? 7.406 19.391 -15.633 1 87.31 14 LEU B N 1
ATOM 3138 C CA . LEU B 1 14 ? 6.844 19.281 -14.289 1 87.31 14 LEU B CA 1
ATOM 3139 C C . LEU B 1 14 ? 7.645 20.125 -13.297 1 87.31 14 LEU B C 1
ATOM 3141 O O . LEU B 1 14 ? 7.094 20.625 -12.312 1 87.31 14 LEU B O 1
ATOM 3145 N N . LEU B 1 15 ? 8.883 20.359 -13.695 1 93 15 LEU B N 1
ATOM 3146 C CA . LEU B 1 15 ? 9.758 21.047 -12.75 1 93 15 LEU B CA 1
ATOM 3147 C C . LEU B 1 15 ? 9.992 22.484 -13.172 1 93 15 LEU B C 1
ATOM 3149 O O . LEU B 1 15 ? 10.516 22.734 -14.258 1 93 15 LEU B O 1
ATOM 3153 N N . PRO B 1 16 ? 9.664 23.391 -12.32 1 92.06 16 PRO B N 1
ATOM 3154 C CA . PRO B 1 16 ? 10.055 24.766 -12.609 1 92.06 16 PRO B CA 1
ATOM 3155 C C . PRO B 1 16 ? 11.562 24.969 -12.602 1 92.06 16 PRO B C 1
ATOM 3157 O O . PRO B 1 16 ? 12.273 24.328 -11.82 1 92.06 16 PRO B O 1
ATOM 3160 N N . GLU B 1 17 ? 12.016 25.875 -13.367 1 89.69 17 GLU B N 1
ATOM 3161 C CA . GLU B 1 17 ? 13.445 26.125 -13.5 1 89.69 17 GLU B CA 1
ATOM 3162 C C . GLU B 1 17 ? 14.047 26.609 -12.18 1 89.69 17 GLU B C 1
ATOM 3164 O O . GLU B 1 17 ? 15.156 26.203 -11.812 1 89.69 17 GLU B O 1
ATOM 3169 N N . GLU B 1 18 ? 13.297 27.391 -11.445 1 93.38 18 GLU B N 1
ATOM 3170 C CA . GLU B 1 18 ? 13.859 28.016 -10.25 1 93.38 18 GLU B CA 1
ATOM 3171 C C . GLU B 1 18 ? 13.531 27.203 -9 1 93.38 18 GLU B C 1
ATOM 3173 O O . GLU B 1 18 ? 13.711 27.688 -7.879 1 93.38 18 GLU B O 1
ATOM 3178 N N . ALA B 1 19 ? 13.148 26 -9.141 1 95.44 19 ALA B N 1
ATOM 3179 C CA . ALA B 1 19 ? 12.781 25.156 -8 1 95.44 19 ALA B CA 1
ATOM 3180 C C . ALA B 1 19 ? 13.922 25.062 -6.996 1 95.44 19 ALA B C 1
ATOM 3182 O O . ALA B 1 19 ? 15.039 24.688 -7.352 1 95.44 19 ALA B O 1
ATOM 3183 N N . PHE B 1 20 ? 13.602 25.516 -5.781 1 97.38 20 PHE B N 1
ATOM 3184 C CA . PHE B 1 20 ? 14.508 25.438 -4.641 1 97.38 20 PHE B CA 1
ATOM 3185 C C . PHE B 1 20 ? 15.719 26.344 -4.852 1 97.38 20 PHE B C 1
ATOM 3187 O O . PHE B 1 20 ? 16.781 26.094 -4.301 1 97.38 20 PHE B O 1
ATOM 3194 N N . GLU B 1 21 ? 15.578 27.344 -5.773 1 96 21 GLU B N 1
ATOM 3195 C CA . GLU B 1 21 ? 16.609 28.328 -6.039 1 96 21 GLU B CA 1
ATOM 3196 C C . GLU B 1 21 ? 16.031 29.734 -6.148 1 96 21 GLU B C 1
ATOM 3198 O O . GLU B 1 21 ? 16.453 30.531 -6.988 1 96 21 GLU B O 1
ATOM 3203 N N . THR B 1 22 ? 15.055 29.953 -5.414 1 91.75 22 THR B N 1
ATOM 3204 C CA . THR B 1 22 ? 14.328 31.219 -5.492 1 91.75 22 THR B CA 1
ATOM 3205 C C . THR B 1 22 ? 15.016 32.281 -4.645 1 91.75 22 THR B C 1
ATOM 3207 O O . THR B 1 22 ? 14.773 33.469 -4.828 1 91.75 22 THR B O 1
ATOM 3210 N N . GLY B 1 23 ? 15.75 31.891 -3.67 1 90.12 23 GLY B N 1
ATOM 3211 C CA . GLY B 1 23 ? 16.375 32.844 -2.744 1 90.12 23 GLY B CA 1
ATOM 3212 C C . GLY B 1 23 ? 15.469 33.188 -1.578 1 90.12 23 GLY B C 1
ATOM 3213 O O . GLY B 1 23 ? 15.859 34 -0.715 1 90.12 23 GLY B O 1
ATOM 3214 N N . ALA B 1 24 ? 14.328 32.625 -1.525 1 90.62 24 ALA B N 1
ATOM 3215 C CA . ALA B 1 24 ? 13.406 32.875 -0.426 1 90.62 24 ALA B CA 1
ATOM 3216 C C . ALA B 1 24 ? 13.969 32.375 0.898 1 90.62 24 ALA B C 1
ATOM 3218 O O . ALA B 1 24 ? 14.844 31.5 0.917 1 90.62 24 ALA B O 1
ATOM 3219 N N . PRO B 1 25 ? 13.531 33.031 1.986 1 95.25 25 PRO B N 1
ATOM 3220 C CA . PRO B 1 25 ? 14.039 32.594 3.291 1 95.25 25 PRO B CA 1
ATOM 3221 C C . PRO B 1 25 ? 13.742 31.125 3.57 1 95.25 25 PRO B C 1
ATOM 3223 O O . PRO B 1 25 ? 12.664 30.625 3.234 1 95.25 25 PRO B O 1
ATOM 3226 N N . GLU B 1 26 ? 14.688 30.453 4.188 1 96.38 26 GLU B N 1
ATOM 3227 C CA . GLU B 1 26 ? 14.531 29.062 4.578 1 96.38 26 GLU B CA 1
ATOM 3228 C C . GLU B 1 26 ? 13.914 28.938 5.969 1 96.38 26 GLU B C 1
ATOM 3230 O O . GLU B 1 26 ? 13.984 29.875 6.766 1 96.38 26 GLU B O 1
ATOM 3235 N N . GLY B 1 27 ? 13.336 27.844 6.207 1 97.38 27 GLY B N 1
ATOM 3236 C CA . GLY B 1 27 ? 12.875 27.516 7.547 1 97.38 27 GLY B CA 1
ATOM 3237 C C . GLY B 1 27 ? 11.5 28.094 7.855 1 97.38 27 GLY B C 1
ATOM 3238 O O . GLY B 1 27 ? 10.969 27.875 8.953 1 97.38 27 GLY B O 1
ATOM 3239 N N . THR B 1 28 ? 10.938 28.812 6.883 1 98.38 28 THR B N 1
ATOM 3240 C CA . THR B 1 28 ? 9.578 29.297 7.102 1 98.38 28 THR B CA 1
ATOM 3241 C C . THR B 1 28 ? 8.57 28.156 6.926 1 98.38 28 THR B C 1
ATOM 3243 O O . THR B 1 28 ? 8.906 27.109 6.383 1 98.38 28 THR B O 1
ATOM 3246 N N . LEU B 1 29 ? 7.383 28.406 7.469 1 98.56 29 LEU B N 1
ATOM 3247 C CA . LEU B 1 29 ? 6.398 27.344 7.586 1 98.56 29 LEU B CA 1
ATOM 3248 C C . LEU B 1 29 ? 5.066 27.75 6.973 1 98.56 29 LEU B C 1
ATOM 3250 O O . LEU B 1 29 ? 4.719 28.938 6.973 1 98.56 29 LEU B O 1
ATOM 3254 N N . GLY B 1 30 ? 4.371 26.859 6.398 1 98.44 30 GLY B N 1
ATOM 3255 C CA . GLY B 1 30 ? 2.969 26.891 6.012 1 98.44 30 GLY B CA 1
ATOM 3256 C C . GLY B 1 30 ? 2.262 25.562 6.188 1 98.44 30 GLY B C 1
ATOM 3257 O O . GLY B 1 30 ? 2.904 24.547 6.414 1 98.44 30 GLY B O 1
ATOM 3258 N N . ALA B 1 31 ? 0.942 25.641 6.148 1 98.5 31 ALA B N 1
ATOM 3259 C CA . ALA B 1 31 ? 0.205 24.391 6.324 1 98.5 31 ALA B CA 1
ATOM 3260 C C . ALA B 1 31 ? -1.099 24.406 5.531 1 98.5 31 ALA B C 1
ATOM 3262 O O . ALA B 1 31 ? -1.602 25.484 5.172 1 98.5 31 ALA B O 1
ATOM 3263 N N . GLU B 1 32 ? -1.551 23.281 5.176 1 98.19 32 GLU B N 1
ATOM 3264 C CA . GLU B 1 32 ? -2.873 23 4.633 1 98.19 32 GLU B CA 1
ATOM 3265 C C . GLU B 1 32 ? -3.652 22.047 5.539 1 98.19 32 GLU B C 1
ATOM 3267 O O . GLU B 1 32 ? -3.141 21 5.938 1 98.19 32 GLU B O 1
ATOM 3272 N N . GLU B 1 33 ? -4.801 22.453 5.898 1 98.12 33 GLU B N 1
ATOM 3273 C CA . GLU B 1 33 ? -5.656 21.641 6.754 1 98.12 33 GLU B CA 1
ATOM 3274 C C . GLU B 1 33 ? -6.953 21.266 6.043 1 98.12 33 GLU B C 1
ATOM 3276 O O . GLU B 1 33 ? -7.633 22.141 5.488 1 98.12 33 GLU B O 1
ATOM 3281 N N . GLU B 1 34 ? -7.254 20.031 6.094 1 97.38 34 GLU B N 1
ATOM 3282 C CA . GLU B 1 34 ? -8.477 19.547 5.453 1 97.38 34 GLU B CA 1
ATOM 3283 C C . GLU B 1 34 ? -9.586 19.328 6.477 1 97.38 34 GLU B C 1
ATOM 3285 O O . GLU B 1 34 ? -9.367 18.734 7.527 1 97.38 34 GLU B O 1
ATOM 3290 N N . LEU B 1 35 ? -10.758 19.875 6.195 1 97.38 35 LEU B N 1
ATOM 3291 C CA . LEU B 1 35 ? -11.93 19.781 7.062 1 97.38 35 LEU B CA 1
ATOM 3292 C C . LEU B 1 35 ? -13.133 19.25 6.293 1 97.38 35 LEU B C 1
ATOM 3294 O O . LEU B 1 35 ? -13.18 19.344 5.062 1 97.38 35 LEU B O 1
ATOM 3298 N N . TRP B 1 36 ? -14.062 18.688 7.02 1 96.12 36 TRP B N 1
ATOM 3299 C CA . TRP B 1 36 ? -15.242 18.141 6.363 1 96.12 36 TRP B CA 1
ATOM 3300 C C . TRP B 1 36 ? -16.516 18.828 6.859 1 96.12 36 TRP B C 1
ATOM 3302 O O . TRP B 1 36 ? -16.547 19.359 7.973 1 96.12 36 TRP B O 1
ATOM 3312 N N . LEU B 1 37 ? -17.516 18.875 6.02 1 96.38 37 LEU B N 1
ATOM 3313 C CA . LEU B 1 37 ? -18.875 19.328 6.301 1 96.38 37 LEU B CA 1
ATOM 3314 C C . LEU B 1 37 ? -19.828 18.156 6.441 1 96.38 37 LEU B C 1
ATOM 3316 O O . LEU B 1 37 ? -19.719 17.172 5.699 1 96.38 37 LEU B O 1
ATOM 3320 N N . ALA B 1 38 ? -20.75 18.266 7.387 1 96.31 38 ALA B N 1
ATOM 3321 C CA . ALA B 1 38 ? -21.719 17.203 7.598 1 96.31 38 ALA B CA 1
ATOM 3322 C C . ALA B 1 38 ? -23.078 17.766 7.984 1 96.31 38 ALA B C 1
ATOM 3324 O O . ALA B 1 38 ? -23.188 18.922 8.383 1 96.31 38 ALA B O 1
ATOM 3325 N N . ASP B 1 39 ? -24.094 16.969 7.762 1 96.38 39 ASP B N 1
ATOM 3326 C CA . ASP B 1 39 ? -25.438 17.297 8.234 1 96.38 39 ASP B CA 1
ATOM 3327 C C . ASP B 1 39 ? -25.5 17.281 9.758 1 96.38 39 ASP B C 1
ATOM 3329 O O . ASP B 1 39 ? -25.031 16.344 10.398 1 96.38 39 ASP B O 1
ATOM 3333 N N . PRO B 1 40 ? -26.125 18.375 10.32 1 96.62 40 PRO B N 1
ATOM 3334 C CA . PRO B 1 40 ? -26.094 18.484 11.773 1 96.62 40 PRO B CA 1
ATOM 3335 C C . PRO B 1 40 ? -26.922 17.406 12.469 1 96.62 40 PRO B C 1
ATOM 3337 O O . PRO B 1 40 ? -26.688 17.094 13.633 1 96.62 40 PRO B O 1
ATOM 3340 N N . GLU B 1 41 ? -27.891 16.812 11.82 1 96.12 41 GLU B N 1
ATOM 3341 C CA . GLU B 1 41 ? -28.766 15.812 12.43 1 96.12 41 GLU B CA 1
ATOM 3342 C C . GLU B 1 41 ? -28.219 14.398 12.203 1 96.12 41 GLU B C 1
ATOM 3344 O O . GLU B 1 41 ? -28.062 13.633 13.156 1 96.12 41 GLU B O 1
ATOM 3349 N N . THR B 1 42 ? -27.875 14.078 11.016 1 94.81 42 THR B N 1
ATOM 3350 C CA . THR B 1 42 ? -27.469 12.719 10.688 1 94.81 42 THR B CA 1
ATOM 3351 C C . THR B 1 42 ? -25.969 12.531 10.891 1 94.81 42 THR B C 1
ATOM 3353 O O . THR B 1 42 ? -25.5 11.406 11.023 1 94.81 42 THR B O 1
ATOM 3356 N N . LEU B 1 43 ? -25.234 13.625 10.797 1 96.19 43 LEU B N 1
ATOM 3357 C CA . LEU B 1 43 ? -23.781 13.695 10.875 1 96.19 43 LEU B CA 1
ATOM 3358 C C . LEU B 1 43 ? -23.141 13.023 9.664 1 96.19 43 LEU B C 1
ATOM 3360 O O . LEU B 1 43 ? -21.938 12.758 9.664 1 96.19 43 LEU B O 1
ATOM 3364 N N . LYS B 1 44 ? -23.953 12.711 8.703 1 93.12 44 LYS B N 1
ATOM 3365 C CA . LYS B 1 44 ? -23.391 12.242 7.43 1 93.12 44 LYS B CA 1
ATOM 3366 C C . LYS B 1 44 ? -22.781 13.398 6.645 1 93.12 44 LYS B C 1
ATOM 3368 O O . LYS B 1 44 ? -23.234 14.539 6.738 1 93.12 44 LYS B O 1
ATOM 3373 N N . LEU B 1 45 ? -21.781 13.07 5.906 1 92.94 45 LEU B N 1
ATOM 3374 C CA . LEU B 1 45 ? -21.141 14.078 5.07 1 92.94 45 LEU B CA 1
ATOM 3375 C C . LEU B 1 45 ? -22.156 14.75 4.152 1 92.94 45 LEU B C 1
ATOM 3377 O O . LEU B 1 45 ? -23.047 14.094 3.627 1 92.94 45 LEU B O 1
ATOM 3381 N N . ALA B 1 46 ? -22 15.984 4.027 1 92.31 46 ALA B N 1
ATOM 3382 C CA . ALA B 1 46 ? -22.922 16.766 3.211 1 92.31 46 ALA B CA 1
ATOM 3383 C C . ALA B 1 46 ? -22.188 17.859 2.434 1 92.31 46 ALA B C 1
ATOM 3385 O O . ALA B 1 46 ? -21.219 18.438 2.932 1 92.31 46 ALA B O 1
ATOM 3386 N N . GLY B 1 47 ? -22.672 18.141 1.289 1 90.62 47 GLY B N 1
ATOM 3387 C CA . GLY B 1 47 ? -22.016 19.094 0.404 1 90.62 47 GLY B CA 1
ATOM 3388 C C . GLY B 1 47 ? -22.109 20.531 0.897 1 90.62 47 GLY B C 1
ATOM 3389 O O . GLY B 1 47 ? -22.891 20.828 1.793 1 90.62 47 GLY B O 1
ATOM 3390 N N . GLY B 1 48 ? -21.234 21.391 0.286 1 92.69 48 GLY B N 1
ATOM 3391 C CA . GLY B 1 48 ? -21.219 22.812 0.591 1 92.69 48 GLY B CA 1
ATOM 3392 C C . GLY B 1 48 ? -19.875 23.469 0.307 1 92.69 48 GLY B C 1
ATOM 3393 O O . GLY B 1 48 ? -19.781 24.688 0.316 1 92.69 48 GLY B O 1
ATOM 3394 N N . ALA B 1 49 ? -18.891 22.703 0.038 1 91.88 49 ALA B N 1
ATOM 3395 C CA . ALA B 1 49 ? -17.531 23.219 -0.176 1 91.88 49 ALA B CA 1
ATOM 3396 C C . ALA B 1 49 ? -17.5 24.188 -1.356 1 91.88 49 ALA B C 1
ATOM 3398 O O . ALA B 1 49 ? -16.859 25.25 -1.282 1 91.88 49 ALA B O 1
ATOM 3399 N N . GLN B 1 50 ? -18.188 23.844 -2.398 1 90.44 50 GLN B N 1
ATOM 3400 C CA . GLN B 1 50 ? -18.172 24.672 -3.598 1 90.44 50 GLN B CA 1
ATOM 3401 C C . GLN B 1 50 ? -18.734 26.062 -3.309 1 90.44 50 GLN B C 1
ATOM 3403 O O . GLN B 1 50 ? -18.266 27.062 -3.859 1 90.44 50 GLN B O 1
ATOM 3408 N N . LYS B 1 51 ? -19.766 26.109 -2.521 1 92.88 51 LYS B N 1
ATOM 3409 C CA . LYS B 1 51 ? -20.344 27.391 -2.141 1 92.88 51 LYS B CA 1
ATOM 3410 C C . LYS B 1 51 ? -19.359 28.234 -1.334 1 92.88 51 LYS B C 1
ATOM 3412 O O . LYS B 1 51 ? -19.266 29.438 -1.526 1 92.88 51 LYS B O 1
ATOM 3417 N N . ILE B 1 52 ? -18.641 27.594 -0.475 1 94 52 ILE B N 1
ATOM 3418 C CA . ILE B 1 52 ? -17.641 28.266 0.345 1 94 52 ILE B CA 1
ATOM 3419 C C . ILE B 1 52 ? -16.5 28.797 -0.541 1 94 52 ILE B C 1
ATOM 3421 O O . ILE B 1 52 ? -16.078 29.938 -0.407 1 94 52 ILE B O 1
ATOM 3425 N N . LEU B 1 53 ? -16.062 27.969 -1.454 1 92.44 53 LEU B N 1
ATOM 3426 C CA . LEU B 1 53 ? -14.961 28.312 -2.336 1 92.44 53 LEU B CA 1
ATOM 3427 C C . LEU B 1 53 ? -15.336 29.484 -3.242 1 92.44 53 LEU B C 1
ATOM 3429 O O . LEU B 1 53 ? -14.484 30.297 -3.596 1 92.44 53 LEU B O 1
ATOM 3433 N N . ALA B 1 54 ? -16.562 29.547 -3.598 1 92.19 54 ALA B N 1
ATOM 3434 C CA . ALA B 1 54 ? -17.031 30.641 -4.445 1 92.19 54 ALA B CA 1
ATOM 3435 C C . ALA B 1 54 ? -17.062 31.953 -3.68 1 92.19 54 ALA B C 1
ATOM 3437 O O . ALA B 1 54 ? -16.938 33.031 -4.273 1 92.19 54 ALA B O 1
ATOM 3438 N N . ALA B 1 55 ? -17.156 31.906 -2.385 1 94.06 55 ALA B N 1
ATOM 3439 C CA . ALA B 1 55 ? -17.359 33.094 -1.563 1 94.06 55 ALA B CA 1
ATOM 3440 C C . ALA B 1 55 ? -16.047 33.594 -0.986 1 94.06 55 ALA B C 1
ATOM 3442 O O . ALA B 1 55 ? -15.953 34.719 -0.486 1 94.06 55 ALA B O 1
ATOM 3443 N N . GLU B 1 56 ? -15.031 32.812 -1.014 1 93.38 56 GLU B N 1
ATOM 3444 C CA . GLU B 1 56 ? -13.789 33.125 -0.317 1 93.38 56 GLU B CA 1
ATOM 3445 C C . GLU B 1 56 ? -12.609 33.156 -1.285 1 93.38 56 GLU B C 1
ATOM 3447 O O . GLU B 1 56 ? -12.648 32.531 -2.348 1 93.38 56 GLU B O 1
ATOM 3452 N N . PRO B 1 57 ? -11.578 33.875 -0.958 1 90.25 57 PRO B N 1
ATOM 3453 C CA . PRO B 1 57 ? -10.391 33.906 -1.811 1 90.25 57 PRO B CA 1
ATOM 3454 C C . PRO B 1 57 ? -9.75 32.531 -1.993 1 90.25 57 PRO B C 1
ATOM 3456 O O . PRO B 1 57 ? -9.648 31.766 -1.034 1 90.25 57 PRO B O 1
ATOM 3459 N N . ALA B 1 58 ? -9.242 32.25 -3.143 1 85.25 58 ALA B N 1
ATOM 3460 C CA . ALA B 1 58 ? -8.633 30.969 -3.51 1 85.25 58 ALA B CA 1
ATOM 3461 C C . ALA B 1 58 ? -7.348 30.734 -2.729 1 85.25 58 ALA B C 1
ATOM 3463 O O . ALA B 1 58 ? -6.926 29.578 -2.547 1 85.25 58 ALA B O 1
ATOM 3464 N N . GLU B 1 59 ? -6.785 31.766 -2.246 1 87 59 GLU B N 1
ATOM 3465 C CA . GLU B 1 59 ? -5.547 31.641 -1.48 1 87 59 GLU B CA 1
ATOM 3466 C C . GLU B 1 59 ? -5.805 31.031 -0.107 1 87 59 GLU B C 1
ATOM 3468 O O . GLU B 1 59 ? -4.906 30.438 0.491 1 87 59 GLU B O 1
ATOM 3473 N N . HIS B 1 60 ? -7.016 31.188 0.342 1 92.19 60 HIS B N 1
ATOM 3474 C CA . HIS B 1 60 ? -7.312 30.781 1.71 1 92.19 60 HIS B CA 1
ATOM 3475 C C . HIS B 1 60 ? -7.949 29.391 1.743 1 92.19 60 HIS B C 1
ATOM 3477 O O . HIS B 1 60 ? -7.82 28.672 2.734 1 92.19 60 HIS B O 1
ATOM 3483 N N . PHE B 1 61 ? -8.633 29.125 0.678 1 92.69 61 PHE B N 1
ATOM 3484 C CA . PHE B 1 61 ? -9.367 27.859 0.655 1 92.69 61 PHE B CA 1
ATOM 3485 C C . PHE B 1 61 ? -9.281 27.203 -0.722 1 92.69 61 PHE B C 1
ATOM 3487 O O . PHE B 1 61 ? -9.297 27.906 -1.741 1 92.69 61 PHE B O 1
ATOM 3494 N N . SER B 1 62 ? -9.133 25.953 -0.729 1 88.62 62 SER B N 1
ATOM 3495 C CA . SER B 1 62 ? -9.18 25.172 -1.962 1 88.62 62 SER B CA 1
ATOM 3496 C C . SER B 1 62 ? -10.109 23.969 -1.823 1 88.62 62 SER B C 1
ATOM 3498 O O . SER B 1 62 ? -10.484 23.594 -0.711 1 88.62 62 SER B O 1
ATOM 3500 N N . GLY B 1 63 ? -10.531 23.547 -2.98 1 80.38 63 GLY B N 1
ATOM 3501 C CA . GLY B 1 63 ? -11.406 22.391 -3.002 1 80.38 63 GLY B CA 1
ATOM 3502 C C . GLY B 1 63 ? -10.656 21.078 -3.18 1 80.38 63 GLY B C 1
ATOM 3503 O O . GLY B 1 63 ? -9.453 21.078 -3.461 1 80.38 63 GLY B O 1
ATOM 3504 N N . GLU B 1 64 ? -11.406 20.047 -2.889 1 78.06 64 GLU B N 1
ATOM 3505 C CA . GLU B 1 64 ? -10.938 18.688 -3.109 1 78.06 64 GLU B CA 1
ATOM 3506 C C . GLU B 1 64 ? -11.883 17.906 -4.031 1 78.06 64 GLU B C 1
ATOM 3508 O O . GLU B 1 64 ? -12.711 18.516 -4.711 1 78.06 64 GLU B O 1
ATOM 3513 N N . LEU B 1 65 ? -11.703 16.656 -4.062 1 74.5 65 LEU B N 1
ATOM 3514 C CA . LEU B 1 65 ? -12.445 15.773 -4.953 1 74.5 65 LEU B CA 1
ATOM 3515 C C . LEU B 1 65 ? -13.922 15.742 -4.586 1 74.5 65 LEU B C 1
ATOM 3517 O O . LEU B 1 65 ? -14.781 15.633 -5.465 1 74.5 65 LEU B O 1
ATOM 3521 N N . ILE B 1 66 ? -14.227 15.922 -3.338 1 81.25 66 ILE B N 1
ATOM 3522 C CA . ILE B 1 66 ? -15.594 15.727 -2.865 1 81.25 66 ILE B CA 1
ATOM 3523 C C . ILE B 1 66 ? -16.141 17.031 -2.293 1 81.25 66 ILE B C 1
ATOM 3525 O O . ILE B 1 66 ? -15.414 17.781 -1.626 1 81.25 66 ILE B O 1
ATOM 3529 N N . ASP B 1 67 ? -17.359 17.266 -2.436 1 87.94 67 ASP B N 1
ATOM 3530 C CA . ASP B 1 67 ? -17.984 18.547 -2.105 1 87.94 67 ASP B CA 1
ATOM 3531 C C . ASP B 1 67 ? -18.188 18.688 -0.598 1 87.94 67 ASP B C 1
ATOM 3533 O O . ASP B 1 67 ? -18.703 19.703 -0.127 1 87.94 67 ASP B O 1
ATOM 3537 N N . CYS B 1 68 ? -17.781 17.797 0.164 1 90.75 68 CYS B N 1
ATOM 3538 C CA . CYS B 1 68 ? -17.922 17.891 1.613 1 90.75 68 CYS B CA 1
ATOM 3539 C C . CYS B 1 68 ? -16.594 18.266 2.26 1 90.75 68 CYS B C 1
ATOM 3541 O O . CYS B 1 68 ? -16.5 18.375 3.482 1 90.75 68 CYS B O 1
ATOM 3543 N N . GLU B 1 69 ? -15.578 18.453 1.499 1 93.06 69 GLU B N 1
ATOM 3544 C CA . GLU B 1 69 ? -14.234 18.703 2.014 1 93.06 69 GLU B CA 1
ATOM 3545 C C . GLU B 1 69 ? -13.727 20.078 1.581 1 93.06 69 GLU B C 1
ATOM 3547 O O . GLU B 1 69 ? -13.891 20.469 0.424 1 93.06 69 GLU B O 1
ATOM 3552 N N . VAL B 1 70 ? -13.195 20.781 2.508 1 94.94 70 VAL B N 1
ATOM 3553 C CA . VAL B 1 70 ? -12.57 22.078 2.242 1 94.94 70 VAL B CA 1
ATOM 3554 C C . VAL B 1 70 ? -11.148 22.078 2.805 1 94.94 70 VAL B C 1
ATOM 3556 O O . VAL B 1 70 ? -10.906 21.594 3.91 1 94.94 70 VAL B O 1
ATOM 3559 N N . GLU B 1 71 ? -10.281 22.531 2.037 1 96.12 71 GLU B N 1
ATOM 3560 C CA . GLU B 1 71 ? -8.898 22.672 2.471 1 96.12 71 GLU B CA 1
ATOM 3561 C C . GLU B 1 71 ? -8.586 24.125 2.838 1 96.12 71 GLU B C 1
ATOM 3563 O O . GLU B 1 71 ? -8.781 25.031 2.025 1 96.12 71 GLU B O 1
ATOM 3568 N N . ALA B 1 72 ? -8.18 24.359 4.051 1 97.19 72 ALA B N 1
ATOM 3569 C CA . ALA B 1 72 ? -7.727 25.672 4.52 1 97.19 72 ALA B CA 1
ATOM 3570 C C . ALA B 1 72 ? -6.219 25.812 4.344 1 97.19 72 ALA B C 1
ATOM 3572 O O . ALA B 1 72 ? -5.449 24.953 4.773 1 97.19 72 ALA B O 1
ATOM 3573 N N . ASN B 1 73 ? -5.766 26.906 3.773 1 97.56 73 ASN B N 1
ATOM 3574 C CA . ASN B 1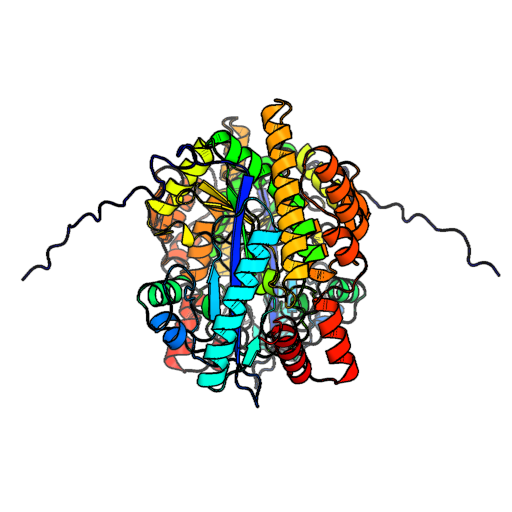 73 ? -4.359 27.172 3.49 1 97.56 73 ASN B CA 1
ATOM 3575 C C . ASN B 1 73 ? -3.838 28.359 4.281 1 97.56 73 ASN B C 1
ATOM 3577 O O . ASN B 1 73 ? -4.461 29.422 4.289 1 97.56 73 ASN B O 1
ATOM 3581 N N . THR B 1 74 ? -2.766 28.203 4.891 1 98.06 74 THR B N 1
ATOM 3582 C CA . THR B 1 74 ? -2.188 29.312 5.656 1 98.06 74 THR B CA 1
ATOM 3583 C C . THR B 1 74 ? -1.241 30.141 4.789 1 98.06 74 THR B C 1
ATOM 3585 O O . THR B 1 74 ? -0.908 29.734 3.67 1 98.06 74 THR B O 1
ATOM 3588 N N . GLY B 1 75 ? -0.931 31.328 5.32 1 97.19 75 GLY B N 1
ATOM 3589 C CA . GLY B 1 75 ? 0.219 32.031 4.793 1 97.19 75 GLY B CA 1
ATOM 3590 C C . GLY B 1 75 ? 1.544 31.453 5.238 1 97.19 75 GLY B C 1
ATOM 3591 O O . GLY B 1 75 ? 1.587 30.344 5.789 1 97.19 75 GLY B O 1
ATOM 3592 N N . VAL B 1 76 ? 2.639 32.156 4.949 1 98.06 76 VAL B N 1
ATOM 3593 C CA . VAL B 1 76 ? 3.994 31.766 5.312 1 98.06 76 VAL B CA 1
ATOM 3594 C C . VAL B 1 76 ? 4.387 32.406 6.641 1 98.06 76 VAL B C 1
ATOM 3596 O O . VAL B 1 76 ? 4.211 33.625 6.828 1 98.06 76 VAL B O 1
ATOM 3599 N N . HIS B 1 77 ? 4.848 31.641 7.57 1 98.31 77 HIS B N 1
ATOM 3600 C CA . HIS B 1 77 ? 5.199 32.125 8.898 1 98.31 77 HIS B CA 1
ATOM 3601 C C . HIS B 1 77 ? 6.566 31.609 9.328 1 98.31 77 HIS B C 1
ATOM 3603 O O . HIS B 1 77 ? 7.02 30.578 8.852 1 98.31 77 HIS B O 1
ATOM 3609 N N . ARG B 1 78 ? 7.172 32.281 10.25 1 96.94 78 ARG B N 1
ATOM 3610 C CA . ARG B 1 78 ? 8.469 31.859 10.773 1 96.94 78 ARG B CA 1
ATOM 3611 C C . ARG B 1 78 ? 8.312 30.828 11.883 1 96.94 78 ARG B C 1
ATOM 3613 O O . ARG B 1 78 ? 9.18 29.969 12.062 1 96.94 78 ARG B O 1
ATOM 3620 N N . 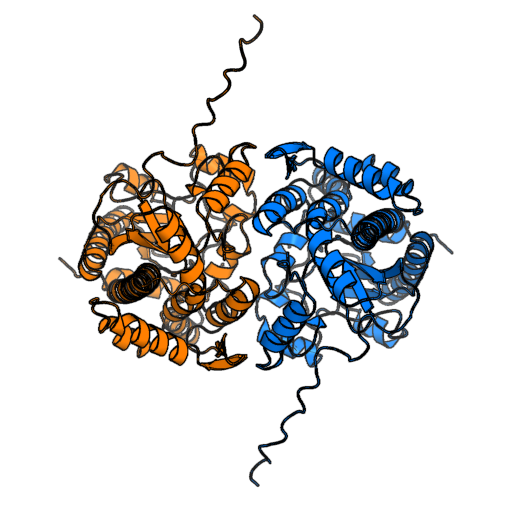GLU B 1 79 ? 7.203 31 12.562 1 97 79 GLU B N 1
ATOM 3621 C CA . GLU B 1 79 ? 6.977 30.141 13.719 1 97 79 GLU B CA 1
ATOM 3622 C C . GLU B 1 79 ? 5.672 29.375 13.586 1 97 79 GLU B C 1
ATOM 3624 O O . GLU B 1 79 ? 4.719 29.844 12.961 1 97 79 GLU B O 1
ATOM 3629 N N . ALA B 1 80 ? 5.668 28.203 14.234 1 97.69 80 ALA B N 1
ATOM 3630 C CA . ALA B 1 80 ? 4.488 27.344 14.211 1 97.69 80 ALA B CA 1
ATOM 3631 C C . ALA B 1 80 ? 3.273 28.062 14.789 1 97.69 80 ALA B C 1
ATOM 3633 O O . ALA B 1 80 ? 2.145 27.844 14.344 1 97.69 80 ALA B O 1
ATOM 3634 N N . ALA B 1 81 ? 3.49 28.953 15.75 1 96.94 81 ALA B N 1
ATOM 3635 C CA . ALA B 1 81 ? 2.396 29.703 16.375 1 96.94 81 ALA B CA 1
ATOM 3636 C C . ALA B 1 81 ? 1.658 30.547 15.344 1 96.94 81 ALA B C 1
ATOM 3638 O O . ALA B 1 81 ? 0.438 30.719 15.43 1 96.94 81 ALA B O 1
ATOM 3639 N N . GLY B 1 82 ? 2.428 31.172 14.469 1 97.62 82 GLY B N 1
ATOM 3640 C CA . GLY B 1 82 ? 1.807 31.938 13.398 1 97.62 82 GLY B CA 1
ATOM 3641 C C . GLY B 1 82 ? 0.938 31.094 12.484 1 97.62 82 GLY B C 1
ATOM 3642 O O . GLY B 1 82 ? -0.145 31.516 12.078 1 97.62 82 GLY B O 1
ATOM 3643 N N . VAL B 1 83 ? 1.381 29.875 12.141 1 98.06 83 VAL B N 1
ATOM 3644 C CA . VAL B 1 83 ? 0.613 28.953 11.312 1 98.06 83 VAL B CA 1
ATOM 3645 C C . VAL B 1 83 ? -0.685 28.578 12.023 1 98.06 83 VAL B C 1
ATOM 3647 O O . VAL B 1 83 ? -1.76 28.594 11.414 1 98.06 83 VAL B O 1
ATOM 3650 N N . ALA B 1 84 ? -0.558 28.281 13.281 1 96.88 84 ALA B N 1
ATOM 3651 C CA . ALA B 1 84 ? -1.725 27.875 14.07 1 96.88 84 ALA B CA 1
ATOM 3652 C C . ALA B 1 84 ? -2.752 29.016 14.133 1 96.88 84 ALA B C 1
ATOM 3654 O O . ALA B 1 84 ? -3.959 28.766 14.078 1 96.88 84 ALA B O 1
ATOM 3655 N N . ARG B 1 85 ? -2.299 30.234 14.273 1 96.94 85 ARG B N 1
ATOM 3656 C CA . ARG B 1 85 ? -3.199 31.391 14.281 1 96.94 85 ARG B CA 1
ATOM 3657 C C . ARG B 1 85 ? -3.945 31.516 12.961 1 96.94 85 ARG B C 1
ATOM 3659 O O . ARG B 1 85 ? -5.141 31.812 12.945 1 96.94 85 ARG B O 1
ATOM 3666 N N . ASP B 1 86 ? -3.244 31.312 11.906 1 97.19 86 ASP B N 1
ATOM 3667 C CA . ASP B 1 86 ? -3.881 31.344 10.594 1 97.19 86 ASP B CA 1
ATOM 3668 C C . ASP B 1 86 ? -4.938 30.25 10.469 1 97.19 86 ASP B C 1
ATOM 3670 O O . ASP B 1 86 ? -6.027 30.484 9.945 1 97.19 86 ASP B O 1
ATOM 3674 N N . LEU B 1 87 ? -4.59 29.016 10.898 1 97 87 LEU B N 1
ATOM 3675 C CA . LEU B 1 87 ? -5.539 27.906 10.852 1 97 87 LEU B CA 1
ATOM 3676 C C . LEU B 1 87 ? -6.809 28.25 11.633 1 97 87 LEU B C 1
ATOM 3678 O O . LEU B 1 87 ? -7.918 27.953 11.172 1 97 87 LEU B O 1
ATOM 3682 N N . LEU B 1 88 ? -6.605 28.844 12.758 1 96.75 88 LEU B N 1
ATOM 3683 C CA . LEU B 1 88 ? -7.746 29.234 13.586 1 96.75 88 LEU B CA 1
ATOM 3684 C C . LEU B 1 88 ? -8.609 30.266 12.867 1 96.75 88 LEU B C 1
ATOM 3686 O O . LEU B 1 88 ? -9.836 30.188 12.906 1 96.75 88 LEU B O 1
ATOM 3690 N N . ALA B 1 89 ? -7.977 31.219 12.242 1 96.62 89 ALA B N 1
ATOM 3691 C CA . ALA B 1 89 ? -8.703 32.25 11.492 1 96.62 89 ALA B CA 1
ATOM 3692 C C . ALA B 1 89 ? -9.492 31.609 10.344 1 96.62 89 ALA B C 1
ATOM 3694 O O . ALA B 1 89 ? -10.641 31.984 10.086 1 96.62 89 ALA B O 1
ATOM 3695 N N . ARG B 1 90 ? -8.859 30.703 9.641 1 97.19 90 ARG B N 1
ATOM 3696 C CA . ARG B 1 90 ? -9.539 30 8.555 1 97.19 90 ARG B CA 1
ATOM 3697 C C . ARG B 1 90 ? -10.727 29.203 9.078 1 97.19 90 ARG B C 1
ATOM 3699 O O . ARG B 1 90 ? -11.797 29.172 8.453 1 97.19 90 ARG B O 1
ATOM 3706 N N . ARG B 1 91 ? -10.547 28.516 10.18 1 97.44 91 ARG B N 1
ATOM 3707 C CA . ARG B 1 91 ? -11.625 27.734 10.773 1 97.44 91 ARG B CA 1
ATOM 3708 C C . ARG B 1 91 ? -12.812 28.609 11.141 1 97.44 91 ARG B C 1
ATOM 3710 O O . ARG B 1 91 ? -13.969 28.203 11 1 97.44 91 ARG B O 1
ATOM 3717 N N . ARG B 1 92 ? -12.531 29.797 11.68 1 96.81 92 ARG B N 1
ATOM 3718 C CA . ARG B 1 92 ? -13.602 30.719 12.023 1 96.81 92 ARG B CA 1
ATOM 3719 C C . ARG B 1 92 ? -14.445 31.062 10.797 1 96.81 92 ARG B C 1
ATOM 3721 O O . ARG B 1 92 ? -15.68 31.047 10.859 1 96.81 92 ARG B O 1
ATOM 3728 N N . THR B 1 93 ? -13.734 31.344 9.734 1 96.69 93 THR B N 1
ATOM 3729 C CA . THR B 1 93 ? -14.422 31.641 8.484 1 96.69 93 THR B CA 1
ATOM 3730 C C . THR B 1 93 ? -15.25 30.453 8.023 1 96.69 93 THR B C 1
ATOM 3732 O O . THR B 1 93 ? -16.406 30.609 7.625 1 96.69 93 THR B O 1
ATOM 3735 N N . LEU B 1 94 ? -14.695 29.266 8.117 1 96.94 94 LEU B N 1
ATOM 3736 C CA . LEU B 1 94 ? -15.383 28.047 7.676 1 96.94 94 LEU B CA 1
ATOM 3737 C C . LEU B 1 94 ? -16.594 27.766 8.555 1 96.94 94 LEU B C 1
ATOM 3739 O O . LEU B 1 94 ? -17.625 27.312 8.062 1 96.94 94 LEU B O 1
ATOM 3743 N N . LEU B 1 95 ? -16.391 28 9.82 1 96.38 95 LEU B N 1
ATOM 3744 C CA . LEU B 1 95 ? -17.5 27.781 10.75 1 96.38 95 LEU B CA 1
ATOM 3745 C C . LEU B 1 95 ? -18.672 28.688 10.422 1 96.38 95 LEU B C 1
ATOM 3747 O O . LEU B 1 95 ? -19.828 28.25 10.492 1 96.38 95 LEU B O 1
ATOM 3751 N N . GLU B 1 96 ? -18.438 29.922 10.094 1 96.44 96 GLU B N 1
ATOM 3752 C CA . GLU B 1 96 ? -19.484 30.859 9.703 1 96.44 96 GLU B CA 1
ATOM 3753 C C . GLU B 1 96 ? -20.219 30.375 8.461 1 96.44 96 GLU B C 1
ATOM 3755 O O . GLU B 1 96 ? -21.453 30.391 8.414 1 96.44 96 GLU B O 1
ATOM 3760 N N . HIS B 1 97 ? -19.438 29.984 7.496 1 96.5 97 HIS B N 1
ATOM 3761 C CA . HIS B 1 97 ? -20.047 29.469 6.277 1 96.5 97 HIS B CA 1
ATOM 3762 C C . HIS B 1 97 ? -20.875 28.219 6.562 1 96.5 97 HIS B C 1
ATOM 3764 O O . HIS B 1 97 ? -21.969 28.062 6.02 1 96.5 97 HIS B O 1
ATOM 3770 N N . ALA B 1 98 ? -20.312 27.297 7.375 1 96.69 98 ALA B N 1
ATOM 3771 C CA . ALA B 1 98 ? -21.016 26.078 7.727 1 96.69 98 ALA B CA 1
ATOM 3772 C C . ALA B 1 98 ? -22.359 26.391 8.375 1 96.69 98 ALA B C 1
ATOM 3774 O O . ALA B 1 98 ? -23.375 25.781 8.031 1 96.69 98 ALA B O 1
ATOM 3775 N N . GLY B 1 99 ? -22.375 27.344 9.258 1 96.12 99 GLY B N 1
ATOM 3776 C CA . GLY B 1 99 ? -23.609 27.766 9.898 1 96.12 99 GLY B CA 1
ATOM 3777 C C . GLY B 1 99 ? -24.641 28.281 8.914 1 96.12 99 GLY B C 1
ATOM 3778 O O . GLY B 1 99 ? -25.812 27.906 8.992 1 96.12 99 GLY B O 1
ATOM 3779 N N . ARG B 1 100 ? -24.25 29.062 7.996 1 97.06 100 ARG B N 1
ATOM 3780 C CA . ARG B 1 100 ? -25.156 29.625 6.992 1 97.06 100 ARG B CA 1
ATOM 3781 C C . ARG B 1 100 ? -25.734 28.531 6.098 1 97.06 100 ARG B C 1
ATOM 3783 O O . ARG B 1 100 ? -26.859 28.641 5.637 1 97.06 100 ARG B O 1
ATOM 3790 N N . LEU B 1 101 ? -24.953 27.516 5.926 1 96.88 101 LEU B N 1
ATOM 3791 C CA . LEU B 1 101 ? -25.344 26.422 5.031 1 96.88 101 LEU B CA 1
ATOM 3792 C C . LEU B 1 101 ? -26.109 25.344 5.793 1 96.88 101 LEU B C 1
ATOM 3794 O O . LEU B 1 101 ? -26.578 24.375 5.195 1 96.88 101 LEU B O 1
ATOM 3798 N N . GLY B 1 102 ? -26.219 25.531 7.102 1 97.62 102 GLY B N 1
ATOM 3799 C CA . GLY B 1 102 ? -26.844 24.516 7.918 1 97.62 102 GLY B CA 1
ATOM 3800 C C . GLY B 1 102 ? -26.031 23.234 8.008 1 97.62 102 GLY B C 1
ATOM 3801 O O . GLY B 1 102 ? -26.578 22.141 7.914 1 97.62 102 GLY B O 1
ATOM 3802 N N . ARG B 1 103 ? -24.766 23.359 8.062 1 97.75 103 ARG B N 1
ATOM 3803 C CA . ARG B 1 103 ? -23.828 22.234 8.188 1 97.75 103 ARG B CA 1
ATOM 3804 C C . ARG B 1 103 ? -23.062 22.312 9.5 1 97.75 103 ARG B C 1
ATOM 3806 O O . ARG B 1 103 ? -23.016 23.359 10.141 1 97.75 103 ARG B O 1
ATOM 3813 N N . VAL B 1 104 ? -22.547 21.234 9.961 1 97.38 104 VAL B N 1
ATOM 3814 C CA . VAL B 1 104 ? -21.531 21.234 11.008 1 97.38 104 VAL B CA 1
ATOM 3815 C C . VAL B 1 104 ? -20.156 21.062 10.383 1 97.38 104 VAL B C 1
ATOM 3817 O O . VAL B 1 104 ? -20.016 20.453 9.32 1 97.38 104 VAL B O 1
ATOM 3820 N N . LEU B 1 105 ? -19.188 21.641 11.039 1 97.81 105 LEU B N 1
ATOM 3821 C CA . LEU B 1 105 ? -17.781 21.594 10.633 1 97.81 105 LEU B CA 1
ATOM 3822 C C . LEU B 1 105 ? -17 20.641 11.523 1 97.81 105 LEU B C 1
ATOM 3824 O O . LEU B 1 105 ? -17.156 20.656 12.75 1 97.81 105 LEU B O 1
ATOM 3828 N N . GLY B 1 106 ? -16.219 19.75 10.906 1 97.81 106 GLY B N 1
ATOM 3829 C CA . GLY B 1 106 ? -15.344 18.859 11.664 1 97.81 106 GLY B CA 1
ATOM 3830 C C . GLY B 1 106 ? -14.023 18.578 10.977 1 97.81 106 GLY B C 1
ATOM 3831 O O . GLY B 1 106 ? -13.828 18.969 9.82 1 97.81 106 GLY B O 1
ATOM 3832 N N . THR B 1 107 ? -13.117 17.984 11.719 1 97.81 107 THR B N 1
ATOM 3833 C CA . THR B 1 107 ? -11.859 17.547 11.133 1 97.81 107 THR B CA 1
ATOM 3834 C C . THR B 1 107 ? -11.312 16.328 11.891 1 97.81 107 THR B C 1
ATOM 3836 O O . THR B 1 107 ? -11.453 16.25 13.117 1 97.81 107 THR B O 1
ATOM 3839 N N . SER B 1 108 ? -10.852 15.383 11.234 1 98 108 SER B N 1
ATOM 3840 C CA . SER B 1 108 ? -10.242 14.117 11.641 1 98 108 SER B CA 1
ATOM 3841 C C . SER B 1 108 ? -9.508 13.461 10.484 1 98 108 SER B C 1
ATOM 3843 O O . SER B 1 108 ? -9.461 14.008 9.375 1 98 108 SER B O 1
ATOM 3845 N N . GLY B 1 109 ? -8.836 12.383 10.734 1 97.56 109 GLY B N 1
ATOM 3846 C CA . GLY B 1 109 ? -8.195 11.672 9.641 1 97.56 109 GLY B CA 1
ATOM 3847 C C . GLY B 1 109 ? -9.188 11.047 8.672 1 97.56 109 GLY B C 1
ATOM 3848 O O . GLY B 1 109 ? -8.922 10.961 7.469 1 97.56 109 GLY B O 1
ATOM 3849 N N . THR B 1 110 ? -10.227 10.508 9.172 1 96.06 110 THR B N 1
ATOM 3850 C CA . THR B 1 110 ? -11.367 10.023 8.398 1 96.06 110 THR B CA 1
ATOM 3851 C C . THR B 1 110 ? -12.68 10.508 9.008 1 96.06 110 THR B C 1
ATOM 3853 O O . THR B 1 110 ? -12.727 10.875 10.188 1 96.06 110 THR B O 1
ATOM 3856 N N . HIS B 1 111 ? -13.703 10.633 8.141 1 95.19 111 HIS B N 1
ATOM 3857 C CA . HIS B 1 111 ? -15.047 10.758 8.711 1 95.19 111 HIS B CA 1
ATOM 3858 C C . HIS B 1 111 ? -15.547 9.414 9.219 1 95.19 111 HIS B C 1
ATOM 3860 O O . HIS B 1 111 ? -15.555 8.422 8.484 1 95.19 111 HIS B O 1
ATOM 3866 N N . PRO B 1 112 ? -15.969 9.367 10.469 1 95.19 112 PRO B N 1
ATOM 3867 C CA . PRO B 1 112 ? -16.266 8.07 11.078 1 95.19 112 PRO B CA 1
ATOM 3868 C C . PRO B 1 112 ? -17.422 7.336 10.383 1 95.19 112 PRO B C 1
ATOM 3870 O O . PRO B 1 112 ? -17.422 6.105 10.312 1 95.19 112 PRO B O 1
ATOM 3873 N N . LEU B 1 113 ? -18.359 8.07 9.828 1 91.06 113 LEU B N 1
ATOM 3874 C CA . LEU B 1 113 ? -19.609 7.488 9.344 1 91.06 113 LEU B CA 1
ATOM 3875 C C . LEU B 1 113 ? -19.641 7.441 7.82 1 91.06 113 LEU B C 1
ATOM 3877 O O . LEU B 1 113 ? -20.375 6.652 7.23 1 91.06 113 LEU B O 1
ATOM 3881 N N . GLY B 1 114 ? -18.984 8.297 7.258 1 81.75 114 GLY B N 1
ATOM 3882 C CA . GLY B 1 114 ? -19.141 8.555 5.832 1 81.75 114 GLY B CA 1
ATOM 3883 C C . GLY B 1 114 ? -19.062 7.301 4.988 1 81.75 114 GLY B C 1
ATOM 3884 O O . GLY B 1 114 ? -18.125 6.504 5.141 1 81.75 114 GLY B O 1
ATOM 3885 N N . ASP B 1 115 ? -20.109 7.09 4.227 1 79.62 115 ASP B N 1
ATOM 3886 C CA . ASP B 1 115 ? -20.156 6.047 3.207 1 79.62 115 ASP B CA 1
ATOM 3887 C C . ASP B 1 115 ? -19.828 6.609 1.826 1 79.62 115 ASP B C 1
ATOM 3889 O O . ASP B 1 115 ? -20.578 7.438 1.298 1 79.62 115 ASP B O 1
ATOM 3893 N N . TRP B 1 116 ? -18.781 6.133 1.292 1 73.69 116 TRP B N 1
ATOM 3894 C CA . TRP B 1 116 ? -18.312 6.691 0.034 1 73.69 116 TRP B CA 1
ATOM 3895 C C . TRP B 1 116 ? -19.359 6.547 -1.063 1 73.69 116 TRP B C 1
ATOM 3897 O O . TRP B 1 116 ? -19.375 7.324 -2.023 1 73.69 116 TRP B O 1
ATOM 3907 N N . ARG B 1 117 ? -20.266 5.676 -0.962 1 72.62 117 ARG B N 1
ATOM 3908 C CA . ARG B 1 117 ? -21.297 5.418 -1.973 1 72.62 117 ARG B CA 1
ATOM 3909 C C . ARG B 1 117 ? -22.297 6.559 -2.035 1 72.62 117 ARG B C 1
ATOM 3911 O O . ARG B 1 117 ? -23.016 6.711 -3.029 1 72.62 117 ARG B O 1
ATOM 3918 N N . GLU B 1 118 ? -22.297 7.312 -0.992 1 74.12 118 GLU B N 1
ATOM 3919 C CA . GLU B 1 118 ? -23.266 8.398 -0.894 1 74.12 118 GLU B CA 1
ATOM 3920 C C . GLU B 1 118 ? -22.656 9.734 -1.302 1 74.12 118 GLU B C 1
ATOM 3922 O O . GLU B 1 118 ? -23.344 10.75 -1.372 1 74.12 118 GLU B O 1
ATOM 3927 N N . GLN B 1 119 ? -21.406 9.664 -1.601 1 72.38 119 GLN B N 1
ATOM 3928 C CA . GLN B 1 119 ? -20.688 10.922 -1.799 1 72.38 119 GLN B CA 1
ATOM 3929 C C . GLN B 1 119 ? -20.859 11.422 -3.232 1 72.38 119 GLN B C 1
ATOM 3931 O O . GLN B 1 119 ? -20.938 10.625 -4.168 1 72.38 119 GLN B O 1
ATOM 3936 N N . GLU B 1 120 ? -20.969 12.695 -3.271 1 68.56 120 GLU B N 1
ATOM 3937 C CA . GLU B 1 120 ? -21.062 13.352 -4.57 1 68.56 120 GLU B CA 1
ATOM 3938 C C . GLU B 1 120 ? -19.703 13.891 -5.02 1 68.56 120 GLU B C 1
ATOM 3940 O O . GLU B 1 120 ? -19.062 14.648 -4.289 1 68.56 120 GLU B O 1
ATOM 3945 N N . ILE B 1 121 ? -19.297 13.383 -6.109 1 71.31 121 ILE B N 1
ATOM 3946 C CA . ILE B 1 121 ? -18.047 13.891 -6.672 1 71.31 121 ILE B CA 1
ATOM 3947 C C . ILE B 1 121 ? -18.297 15.188 -7.426 1 71.31 121 ILE B C 1
ATOM 3949 O O . ILE B 1 121 ? -19.266 15.289 -8.188 1 71.31 121 ILE B O 1
ATOM 3953 N N . ILE B 1 122 ? -17.438 16.172 -7.109 1 74 122 ILE B N 1
ATOM 3954 C CA . ILE B 1 122 ? -17.547 17.469 -7.754 1 74 122 ILE B CA 1
ATOM 3955 C C . ILE B 1 122 ? -17.297 17.328 -9.25 1 74 122 ILE B C 1
ATOM 3957 O O . ILE B 1 122 ? -16.406 16.578 -9.672 1 74 122 ILE B O 1
ATOM 3961 N N . ASP B 1 123 ? -18.062 18.016 -10.008 1 72.19 123 ASP B N 1
ATOM 3962 C CA . ASP B 1 123 ? -17.984 17.938 -11.469 1 72.19 123 ASP B CA 1
ATOM 3963 C C . ASP B 1 123 ? -16.969 18.922 -12.023 1 72.19 123 ASP B C 1
ATOM 3965 O O . ASP B 1 123 ? -17.328 19.906 -12.68 1 72.19 123 ASP B O 1
ATOM 3969 N N . LYS B 1 124 ? -15.711 18.812 -11.695 1 76 124 LYS B N 1
ATOM 3970 C CA . LYS B 1 124 ? -14.602 19.562 -12.281 1 76 124 LYS B CA 1
ATOM 3971 C C . LYS B 1 124 ? -13.719 18.641 -13.141 1 76 124 LYS B C 1
ATOM 3973 O O . LYS B 1 124 ? -13.57 17.453 -12.836 1 76 124 LYS B O 1
ATOM 3978 N N . PRO B 1 125 ? -13.242 19.219 -14.219 1 76 125 PRO B N 1
ATOM 3979 C CA . PRO B 1 125 ? -12.484 18.406 -15.18 1 76 125 PRO B CA 1
ATOM 3980 C C . PRO B 1 125 ? -11.383 17.578 -14.516 1 76 125 PRO B C 1
ATOM 3982 O O . PRO B 1 125 ? -11.219 16.406 -14.828 1 76 125 PRO B O 1
ATOM 3985 N N . HIS B 1 126 ? -10.727 18.234 -13.602 1 72.75 126 HIS B N 1
ATOM 3986 C CA . HIS B 1 126 ? -9.625 17.516 -12.961 1 72.75 126 HIS B CA 1
ATOM 3987 C C . HIS B 1 126 ? -10.133 16.344 -12.148 1 72.75 126 HIS B C 1
ATOM 3989 O O . HIS B 1 126 ? -9.523 15.266 -12.156 1 72.75 126 HIS B O 1
ATOM 3995 N N . TYR B 1 127 ? -11.219 16.469 -11.594 1 73.94 127 TYR B N 1
ATOM 3996 C CA . TYR B 1 127 ? -11.75 15.414 -10.742 1 73.94 127 TYR B CA 1
ATOM 3997 C C . TYR B 1 127 ? -12.375 14.305 -11.578 1 73.94 127 TYR B C 1
ATOM 3999 O O . TYR B 1 127 ? -12.281 13.125 -11.234 1 73.94 127 TYR B O 1
ATOM 4007 N N . GLN B 1 128 ? -12.898 14.727 -12.711 1 76.38 128 GLN B N 1
ATOM 4008 C CA . GLN B 1 128 ? -13.383 13.719 -13.648 1 76.38 128 GLN B CA 1
ATOM 4009 C C . GLN B 1 128 ? -12.227 12.883 -14.188 1 76.38 128 GLN B C 1
ATOM 4011 O O . GLN B 1 128 ? -12.359 11.664 -14.344 1 76.38 128 GLN B O 1
ATOM 4016 N N . TYR B 1 129 ? -11.203 13.594 -14.391 1 79.06 129 TYR B N 1
ATOM 4017 C CA . TYR B 1 129 ? -9.992 12.906 -14.844 1 79.06 129 TYR B CA 1
ATOM 4018 C C . TYR B 1 129 ? -9.508 11.914 -13.789 1 79.06 129 TYR B C 1
ATOM 4020 O O . TYR B 1 129 ? -9.219 10.758 -14.102 1 79.06 129 TYR B O 1
ATOM 4028 N N . LEU B 1 130 ? -9.484 12.344 -12.594 1 76.62 130 LEU B N 1
ATOM 4029 C CA . LEU B 1 130 ? -9.023 11.484 -11.508 1 76.62 130 LEU B CA 1
ATOM 4030 C C . LEU B 1 130 ? -9.969 10.297 -11.32 1 76.62 130 LEU B C 1
ATOM 4032 O O . LEU B 1 130 ? -9.523 9.188 -11.039 1 76.62 130 LEU B O 1
ATOM 4036 N N . LYS B 1 131 ? -11.203 10.602 -11.484 1 77.38 131 LYS B N 1
ATOM 4037 C CA . LYS B 1 131 ? -12.188 9.531 -11.391 1 77.38 131 LYS B CA 1
ATOM 4038 C C . LYS B 1 131 ? -11.953 8.469 -12.461 1 77.38 131 LYS B C 1
ATOM 4040 O O . LYS B 1 131 ? -12.047 7.27 -12.188 1 77.38 131 LYS B O 1
ATOM 4045 N N . ARG B 1 132 ? -11.625 8.875 -13.609 1 79 132 ARG B N 1
ATOM 4046 C CA . ARG B 1 132 ? -11.352 7.934 -14.68 1 79 132 ARG B CA 1
ATOM 4047 C C . ARG B 1 132 ? -10.055 7.176 -14.43 1 79 132 ARG B C 1
ATOM 4049 O O . ARG B 1 132 ? -9.969 5.969 -14.672 1 79 132 ARG B O 1
ATOM 4056 N N . LYS B 1 133 ? -9.164 7.891 -13.867 1 77.81 133 LYS B N 1
ATOM 4057 C CA . LYS B 1 133 ? -7.828 7.34 -13.664 1 77.81 133 LYS B CA 1
ATOM 4058 C C . LYS B 1 133 ? -7.812 6.355 -12.5 1 77.81 133 LYS B C 1
ATOM 4060 O O . LYS B 1 133 ? -7.188 5.297 -12.578 1 77.81 133 LYS B O 1
ATOM 4065 N N . LEU B 1 134 ? -8.57 6.684 -11.422 1 78.31 134 LEU B N 1
ATOM 4066 C CA . LEU B 1 134 ? -8.43 5.934 -10.18 1 78.31 134 LEU B CA 1
ATOM 4067 C C . LEU B 1 134 ? -9.672 5.09 -9.914 1 78.31 134 LEU B C 1
ATOM 4069 O O . LEU B 1 134 ? -9.625 4.141 -9.125 1 78.31 134 LEU B O 1
ATOM 4073 N N . GLY B 1 135 ? -10.727 5.465 -10.539 1 74.94 135 GLY B N 1
ATOM 4074 C CA . GLY B 1 135 ? -11.93 4.641 -10.508 1 74.94 135 GLY B CA 1
ATOM 4075 C C . GLY B 1 135 ? -12.531 4.52 -9.125 1 74.94 135 GLY B C 1
ATOM 4076 O O . GLY B 1 135 ? -12.75 5.523 -8.445 1 74.94 135 GLY B O 1
ATOM 4077 N N . TRP B 1 136 ? -12.836 3.324 -8.742 1 77.75 136 TRP B N 1
ATOM 4078 C CA . TRP B 1 136 ? -13.477 2.871 -7.512 1 77.75 136 TRP B CA 1
ATOM 4079 C C . TRP B 1 136 ? -12.695 3.342 -6.285 1 77.75 136 TRP B C 1
ATOM 4081 O O . TRP B 1 136 ? -13.289 3.668 -5.254 1 77.75 136 TRP B O 1
ATOM 4091 N N . LEU B 1 137 ? -11.484 3.607 -6.434 1 76.31 137 LEU B N 1
ATOM 4092 C CA . LEU B 1 137 ? -10.625 3.908 -5.293 1 76.31 137 LEU B CA 1
ATOM 4093 C C . LEU B 1 137 ? -10.812 5.352 -4.836 1 76.31 137 LEU B C 1
ATOM 4095 O O . LEU B 1 137 ? -10.891 5.617 -3.633 1 76.31 137 LEU B O 1
ATOM 4099 N N . ILE B 1 138 ? -10.883 6.211 -5.781 1 75 138 ILE B N 1
ATOM 4100 C CA . ILE B 1 138 ? -10.891 7.625 -5.422 1 75 138 ILE B CA 1
ATOM 4101 C C . ILE B 1 138 ? -12.227 7.984 -4.766 1 75 138 ILE B C 1
ATOM 4103 O O . ILE B 1 138 ? -12.305 8.93 -3.98 1 75 138 ILE B O 1
ATOM 4107 N N . ARG B 1 139 ? -13.188 7.223 -5.016 1 74.62 139 ARG B N 1
ATOM 4108 C CA . ARG B 1 139 ? -14.5 7.473 -4.426 1 74.62 139 ARG B CA 1
ATOM 4109 C C . ARG B 1 139 ? -14.5 7.164 -2.932 1 74.62 139 ARG B C 1
ATOM 4111 O O . ARG B 1 139 ? -15.312 7.711 -2.178 1 74.62 139 ARG B O 1
ATOM 4118 N N . ARG B 1 140 ? -13.578 6.395 -2.594 1 76.12 140 ARG B N 1
ATOM 4119 C CA . ARG B 1 140 ? -13.539 5.914 -1.218 1 76.12 140 ARG B CA 1
ATOM 4120 C C . ARG B 1 140 ? -12.617 6.777 -0.362 1 76.12 140 ARG B C 1
ATOM 4122 O O . ARG B 1 140 ? -12.477 6.547 0.841 1 76.12 140 ARG B O 1
ATOM 4129 N N . ASN B 1 141 ? -12.086 7.75 -0.918 1 78.25 141 ASN B N 1
ATOM 4130 C CA . ASN B 1 141 ? -11.055 8.516 -0.237 1 78.25 141 ASN B CA 1
ATOM 4131 C C . ASN B 1 141 ? -11.648 9.688 0.549 1 78.25 141 ASN B C 1
ATOM 4133 O O . ASN B 1 141 ? -11.398 10.844 0.227 1 78.25 141 ASN B O 1
ATOM 4137 N N . ASN B 1 142 ? -12.32 9.383 1.612 1 81.69 142 ASN B N 1
ATOM 4138 C CA . ASN B 1 142 ? -12.781 10.406 2.545 1 81.69 142 ASN B CA 1
ATOM 4139 C C . ASN B 1 142 ? -11.812 10.586 3.709 1 81.69 142 ASN B C 1
ATOM 4141 O O . ASN B 1 142 ? -12.141 10.266 4.852 1 81.69 142 ASN B O 1
ATOM 4145 N N . THR B 1 143 ? -10.656 11.062 3.342 1 92.06 143 THR B N 1
ATOM 4146 C CA . THR B 1 143 ? -9.602 11.266 4.328 1 92.06 143 THR B CA 1
ATOM 4147 C C . THR B 1 143 ? -9.234 12.742 4.43 1 92.06 143 THR B C 1
ATOM 4149 O O . THR B 1 143 ? -9.406 13.5 3.471 1 92.06 143 THR B O 1
ATOM 4152 N N . PHE B 1 144 ? -8.82 13.18 5.574 1 96 144 PHE B N 1
ATOM 4153 C CA . PHE B 1 144 ? -8.469 14.562 5.875 1 96 144 PHE B CA 1
ATOM 4154 C C . PHE B 1 144 ? -7.137 14.633 6.613 1 96 144 PHE B C 1
ATOM 4156 O O . PHE B 1 144 ? -6.902 13.875 7.559 1 96 144 PHE B O 1
ATOM 4163 N N . SER B 1 145 ? -6.316 15.555 6.141 1 96.81 145 SER B N 1
ATOM 4164 C CA . SER B 1 145 ? -4.945 15.586 6.641 1 96.81 145 SER B CA 1
ATOM 4165 C C . SER B 1 145 ? -4.516 17.016 6.977 1 96.81 145 SER B C 1
ATOM 4167 O O . SER B 1 145 ? -5.242 17.969 6.699 1 96.81 145 SER B O 1
ATOM 4169 N N . LEU B 1 146 ? -3.469 17.109 7.773 1 98.44 146 LEU B N 1
ATOM 4170 C CA . LEU B 1 146 ? -2.668 18.328 7.941 1 98.44 146 LEU B CA 1
ATOM 4171 C C . LEU B 1 146 ? -1.358 18.219 7.168 1 98.44 146 LEU B C 1
ATOM 4173 O O . LEU B 1 146 ? -0.541 17.344 7.434 1 98.44 146 LEU B O 1
ATOM 4177 N N . HIS B 1 147 ? -1.191 19.031 6.176 1 98.5 147 HIS B N 1
ATOM 4178 C CA . HIS B 1 147 ? 0.068 19.125 5.445 1 98.5 147 HIS B CA 1
ATOM 4179 C C . HIS B 1 147 ? 0.936 20.266 5.969 1 98.5 147 HIS B C 1
ATOM 4181 O O . HIS B 1 147 ? 0.456 21.391 6.141 1 98.5 147 HIS B O 1
ATOM 4187 N N . VAL B 1 148 ? 2.18 20 6.168 1 98.88 148 VAL B N 1
ATOM 4188 C CA . VAL B 1 148 ? 3.107 21.016 6.66 1 98.88 148 VAL B CA 1
ATOM 4189 C C . VAL B 1 148 ? 4.18 21.281 5.605 1 98.88 148 VAL B C 1
ATOM 4191 O O . VAL B 1 148 ? 4.809 20.359 5.098 1 98.88 148 VAL B O 1
ATOM 4194 N N . HIS B 1 149 ? 4.312 22.531 5.301 1 98.81 149 HIS B N 1
ATOM 4195 C CA . HIS B 1 149 ? 5.344 22.969 4.375 1 98.81 149 HIS B CA 1
ATOM 4196 C C . HIS B 1 149 ? 6.527 23.578 5.117 1 98.81 149 HIS B C 1
ATOM 4198 O O . HIS B 1 149 ? 6.344 24.406 6.012 1 98.81 149 HIS B O 1
ATOM 4204 N N . TYR B 1 150 ? 7.68 23.172 4.797 1 98.88 150 TYR B N 1
ATOM 4205 C CA . TYR B 1 150 ? 8.945 23.703 5.289 1 98.88 150 TYR B CA 1
ATOM 4206 C C . TYR B 1 150 ? 9.805 24.219 4.141 1 98.88 150 TYR B C 1
ATOM 4208 O O . TYR B 1 150 ? 10.234 23.438 3.285 1 98.88 150 TYR B O 1
ATOM 4216 N N . ALA B 1 151 ? 10.094 25.484 4.137 1 98.75 151 ALA B N 1
ATOM 4217 C CA . ALA B 1 151 ? 10.836 26.094 3.037 1 98.75 151 ALA B CA 1
ATOM 4218 C C . ALA B 1 151 ? 12.312 25.719 3.09 1 98.75 151 ALA B C 1
ATOM 4220 O O . ALA B 1 151 ? 12.938 25.797 4.148 1 98.75 151 ALA B O 1
ATOM 4221 N N . VAL B 1 152 ? 12.859 25.359 2.027 1 98.31 152 VAL B N 1
ATOM 4222 C CA . VAL B 1 152 ? 14.266 24.984 1.927 1 98.31 152 VAL B CA 1
ATOM 4223 C C . VAL B 1 152 ? 14.812 25.391 0.564 1 98.31 152 VAL B C 1
ATOM 4225 O O . VAL B 1 152 ? 14.086 25.422 -0.427 1 98.31 152 VAL B O 1
ATOM 4228 N N . GLN B 1 153 ? 16.062 25.812 0.531 1 97.31 153 GLN B N 1
ATOM 4229 C CA . GLN B 1 153 ? 16.766 26.156 -0.698 1 97.31 153 GLN B CA 1
ATOM 4230 C C . GLN B 1 153 ? 17.875 25.156 -0.989 1 97.31 153 GLN B C 1
ATOM 4232 O O . GLN B 1 153 ? 18.5 24.641 -0.065 1 97.31 153 GLN B O 1
ATOM 4237 N N . GLY B 1 154 ? 18.094 24.969 -2.297 1 97.94 154 GLY B N 1
ATOM 4238 C CA . GLY B 1 154 ? 19.109 24.016 -2.742 1 97.94 154 GLY B CA 1
ATOM 4239 C C . GLY B 1 154 ? 18.531 22.688 -3.188 1 97.94 154 GLY B C 1
ATOM 4240 O O . GLY B 1 154 ? 17.906 21.969 -2.391 1 97.94 154 GLY B O 1
ATOM 4241 N N . LYS B 1 155 ? 18.828 22.344 -4.367 1 97.75 155 LYS B N 1
ATOM 4242 C CA . LYS B 1 155 ? 18.266 21.141 -4.984 1 97.75 155 LYS B CA 1
ATOM 4243 C C . LYS B 1 155 ? 18.75 19.891 -4.285 1 97.75 155 LYS B C 1
ATOM 4245 O O . LYS B 1 155 ? 17.953 19.016 -3.924 1 97.75 155 LYS B O 1
ATOM 4250 N N . GLU B 1 156 ? 20.016 19.797 -4.027 1 98.12 156 GLU B N 1
ATOM 4251 C CA . GLU B 1 156 ? 20.547 18.609 -3.365 1 98.12 156 GLU B CA 1
ATOM 4252 C C . GLU B 1 156 ? 20.141 18.578 -1.895 1 98.12 156 GLU B C 1
ATOM 4254 O O . GLU B 1 156 ? 19.906 17.5 -1.339 1 98.12 156 GLU B O 1
ATOM 4259 N N . LYS B 1 157 ? 20.047 19.75 -1.308 1 98.38 157 LYS B N 1
ATOM 4260 C CA . LYS B 1 157 ? 19.672 19.844 0.1 1 98.38 157 LYS B CA 1
ATOM 4261 C C . LYS B 1 157 ? 18.25 19.328 0.321 1 98.38 157 LYS B C 1
ATOM 4263 O O . LYS B 1 157 ? 17.984 18.562 1.253 1 98.38 157 LYS B O 1
ATOM 4268 N N . VAL B 1 158 ? 17.312 19.734 -0.518 1 98.62 158 VAL B N 1
ATOM 4269 C CA . VAL B 1 158 ? 15.93 19.312 -0.339 1 98.62 158 VAL B CA 1
ATOM 4270 C C . VAL B 1 158 ? 15.828 17.797 -0.527 1 98.62 158 VAL B C 1
ATOM 4272 O O . VAL B 1 158 ? 15.031 17.125 0.143 1 98.62 158 VAL B O 1
ATOM 4275 N N . ILE B 1 159 ? 16.641 17.188 -1.437 1 98.56 159 ILE B N 1
ATOM 4276 C CA . ILE B 1 159 ? 16.609 15.734 -1.648 1 98.56 159 ILE B CA 1
ATOM 4277 C C . ILE B 1 159 ? 17.172 15.023 -0.416 1 98.56 159 ILE B C 1
ATOM 4279 O O . ILE B 1 159 ? 16.625 14.008 0.015 1 98.56 159 ILE B O 1
ATOM 4283 N N . TYR B 1 160 ? 18.25 15.594 0.162 1 98.69 160 TYR B N 1
ATOM 4284 C CA . TYR B 1 160 ? 18.766 15.023 1.399 1 98.69 160 TYR B CA 1
ATOM 4285 C C . TYR B 1 160 ? 17.719 15.07 2.504 1 98.69 160 TYR B C 1
ATOM 4287 O O . TYR B 1 160 ? 17.5 14.07 3.191 1 98.69 160 TYR B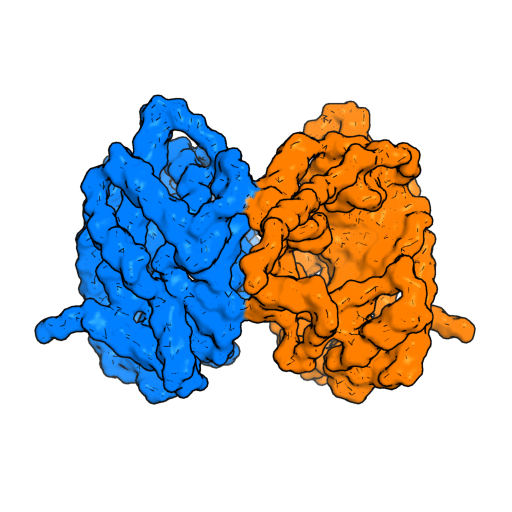 O 1
ATOM 4295 N N . LEU B 1 161 ? 17.125 16.266 2.631 1 98.69 161 LEU B N 1
ATOM 4296 C CA . LEU B 1 161 ? 16.062 16.438 3.619 1 98.69 161 LEU B CA 1
ATOM 4297 C C . LEU B 1 161 ? 14.93 15.445 3.389 1 98.69 161 LEU B C 1
ATOM 4299 O O . LEU B 1 161 ? 14.477 14.781 4.324 1 98.69 161 LEU B O 1
ATOM 4303 N N . PHE B 1 162 ? 14.523 15.328 2.131 1 98.75 162 PHE B N 1
ATOM 4304 C CA . PHE B 1 162 ? 13.484 14.391 1.725 1 98.75 162 PHE B CA 1
ATOM 4305 C C . PHE B 1 162 ? 13.867 12.961 2.107 1 98.75 162 PHE B C 1
ATOM 4307 O O . PHE B 1 162 ? 13.078 12.25 2.732 1 98.75 162 PHE B O 1
ATOM 4314 N N . ASP B 1 163 ? 15.055 12.531 1.755 1 98.62 163 ASP B N 1
ATOM 4315 C CA . ASP B 1 163 ? 15.516 11.172 1.979 1 98.62 163 ASP B CA 1
ATOM 4316 C C . ASP B 1 163 ? 15.57 10.844 3.471 1 98.62 163 ASP B C 1
ATOM 4318 O O . ASP B 1 163 ? 15.211 9.734 3.883 1 98.62 163 ASP B O 1
ATOM 4322 N N . ARG B 1 164 ? 15.953 11.812 4.27 1 98.5 164 ARG B N 1
ATOM 4323 C CA . ARG B 1 164 ? 16.188 11.578 5.688 1 98.5 164 ARG B CA 1
ATOM 4324 C C . ARG B 1 164 ? 14.906 11.695 6.492 1 98.5 164 ARG B C 1
ATOM 4326 O O . ARG B 1 164 ? 14.672 10.914 7.414 1 98.5 164 ARG B O 1
ATOM 4333 N N . ILE B 1 165 ? 14.047 12.609 6.145 1 98.56 165 ILE B N 1
ATOM 4334 C CA . ILE B 1 165 ? 12.859 12.867 6.953 1 98.56 165 ILE B CA 1
ATOM 4335 C C . ILE B 1 165 ? 11.891 11.688 6.852 1 98.56 165 ILE B C 1
ATOM 4337 O O . ILE B 1 165 ? 11.031 11.508 7.711 1 98.56 165 ILE B O 1
ATOM 4341 N N . ARG B 1 166 ? 12.008 10.859 5.801 1 98.25 166 ARG B N 1
ATOM 4342 C CA . ARG B 1 166 ? 11.219 9.641 5.648 1 98.25 166 ARG B CA 1
ATOM 4343 C C . ARG B 1 166 ? 11.281 8.789 6.91 1 98.25 166 ARG B C 1
ATOM 4345 O O . ARG B 1 166 ? 10.273 8.203 7.32 1 98.25 166 ARG B O 1
ATOM 4352 N N . GLU B 1 167 ? 12.398 8.758 7.555 1 97.62 167 GLU B N 1
ATOM 4353 C CA . GLU B 1 167 ? 12.641 7.914 8.719 1 97.62 167 GLU B CA 1
ATOM 4354 C C . GLU B 1 167 ? 11.758 8.328 9.891 1 97.62 167 GLU B C 1
ATOM 4356 O O . GLU B 1 167 ? 11.531 7.539 10.812 1 97.62 167 GLU B O 1
ATOM 4361 N N . TYR B 1 168 ? 11.227 9.5 9.828 1 98.44 168 TYR B N 1
ATOM 4362 C CA . TYR B 1 168 ? 10.516 10.023 10.992 1 98.44 168 TYR B CA 1
ATOM 4363 C C . TYR B 1 168 ? 9.023 10.117 10.719 1 98.44 168 TYR B C 1
ATOM 4365 O O . TYR B 1 168 ? 8.258 10.562 11.578 1 98.44 168 TYR B O 1
ATOM 4373 N N . VAL B 1 169 ? 8.562 9.688 9.562 1 98.38 169 VAL B N 1
ATOM 4374 C CA . VAL B 1 169 ? 7.145 9.672 9.219 1 98.38 169 VAL B CA 1
ATOM 4375 C C . VAL B 1 169 ? 6.367 8.859 10.25 1 98.38 169 VAL B C 1
ATOM 4377 O O . VAL B 1 169 ? 5.316 9.289 10.727 1 98.38 169 VAL B O 1
ATOM 4380 N N . PRO B 1 170 ? 6.902 7.688 10.719 1 98.38 170 PRO B N 1
ATOM 4381 C CA . PRO B 1 170 ? 6.184 6.941 11.75 1 98.38 170 PRO B CA 1
ATOM 4382 C C . PRO B 1 170 ? 5.988 7.746 13.031 1 98.38 170 PRO B C 1
ATOM 4384 O O . PRO B 1 170 ? 4.941 7.648 13.68 1 98.38 170 PRO B O 1
ATOM 4387 N N . HIS B 1 171 ? 7 8.531 13.406 1 98.56 171 HIS B N 1
ATOM 4388 C CA . HIS B 1 171 ? 6.918 9.375 14.586 1 98.56 171 HIS B CA 1
ATOM 4389 C C . HIS B 1 171 ? 5.797 10.406 14.453 1 98.56 171 HIS B C 1
ATOM 4391 O O . HIS B 1 171 ? 4.984 10.57 15.367 1 98.56 171 HIS B O 1
ATOM 4397 N N . PHE B 1 172 ? 5.781 11.07 13.273 1 98.62 172 PHE B N 1
ATOM 4398 C CA . PHE B 1 172 ? 4.762 12.07 12.992 1 98.62 172 PHE B CA 1
ATOM 4399 C C . PHE B 1 172 ? 3.367 11.461 13.039 1 98.62 172 PHE B C 1
ATOM 4401 O O . PHE B 1 172 ? 2.447 12.047 13.617 1 98.62 172 PHE B O 1
ATOM 4408 N N . LEU B 1 173 ? 3.234 10.281 12.477 1 98.31 173 LEU B N 1
ATOM 4409 C CA . LEU B 1 173 ? 1.942 9.602 12.445 1 98.31 173 LEU B CA 1
ATOM 4410 C C . LEU B 1 173 ? 1.518 9.188 13.852 1 98.31 173 LEU B C 1
ATOM 4412 O O . LEU B 1 173 ? 0.375 9.422 14.25 1 98.31 173 LEU B O 1
ATOM 4416 N N . ALA B 1 174 ? 2.404 8.641 14.633 1 98.44 174 ALA B N 1
ATOM 4417 C CA . ALA B 1 174 ? 2.09 8.109 15.961 1 98.44 174 ALA B CA 1
ATOM 4418 C C . ALA B 1 174 ? 1.481 9.188 16.844 1 98.44 174 ALA B C 1
ATOM 4420 O O . ALA B 1 174 ? 0.56 8.914 17.625 1 98.44 174 ALA B O 1
ATOM 4421 N N . VAL B 1 175 ? 1.964 10.383 16.703 1 98.06 175 VAL B N 1
ATOM 4422 C CA . VAL B 1 175 ? 1.517 11.453 17.594 1 98.06 175 VAL B CA 1
ATOM 4423 C C . VAL B 1 175 ? 0.219 12.055 17.062 1 98.06 175 VAL B C 1
ATOM 4425 O O . VAL B 1 175 ? -0.568 12.617 17.828 1 98.06 175 VAL B O 1
ATOM 4428 N N . SER B 1 176 ? -0.095 11.891 15.789 1 98.5 176 SER B N 1
ATOM 4429 C CA . SER B 1 176 ? -1.181 12.648 15.18 1 98.5 176 SER B CA 1
ATOM 4430 C C . SER B 1 176 ? -2.391 11.758 14.906 1 98.5 176 SER B C 1
ATOM 4432 O O . SER B 1 176 ? -3.396 12.219 14.367 1 98.5 176 SER B O 1
ATOM 4434 N N . VAL B 1 177 ? -2.373 10.477 15.227 1 98.56 177 VAL B N 1
ATOM 4435 C CA . VAL B 1 177 ? -3.438 9.547 14.859 1 98.56 177 VAL B CA 1
ATOM 4436 C C . VAL B 1 177 ? -4.785 10.094 15.328 1 98.56 177 VAL B C 1
ATOM 4438 O O . VAL B 1 177 ? -4.914 10.531 16.469 1 98.56 177 VAL B O 1
ATOM 4441 N N . ASN B 1 178 ? -5.781 10.086 14.43 1 98.75 178 ASN B N 1
ATOM 4442 C CA . ASN B 1 178 ? -7.09 10.664 14.703 1 98.75 178 ASN B CA 1
ATOM 4443 C C . ASN B 1 178 ? -8.172 10.055 13.805 1 98.75 178 ASN B C 1
ATOM 4445 O O . ASN B 1 178 ? -9.07 10.758 13.352 1 98.75 178 ASN B O 1
ATOM 4449 N N . SER B 1 179 ? -8.102 8.742 13.492 1 98.12 179 SER B N 1
ATOM 4450 C CA . SER B 1 179 ? -9.07 8.148 12.578 1 98.12 179 SER B CA 1
ATOM 4451 C C . SER B 1 179 ? -9.188 6.645 12.789 1 98.12 179 SER B C 1
ATOM 4453 O O . SER B 1 179 ? -8.922 5.863 11.875 1 98.12 179 SER B O 1
ATOM 4455 N N . PRO B 1 180 ? -9.727 6.238 13.93 1 97.44 180 PRO B N 1
ATOM 4456 C CA . PRO B 1 180 ? -9.883 4.805 14.188 1 97.44 180 PRO B CA 1
ATOM 4457 C C . PRO B 1 180 ? -11.109 4.215 13.5 1 97.44 180 PRO B C 1
ATOM 4459 O O . PRO B 1 180 ? -11.266 2.99 13.453 1 97.44 180 PRO B O 1
ATOM 4462 N N . PHE B 1 181 ? -11.953 5.051 12.953 1 96.38 181 PHE B N 1
ATOM 4463 C CA . PHE B 1 181 ? -13.18 4.59 12.312 1 96.38 181 PHE B CA 1
ATOM 4464 C C . PHE B 1 181 ? -13.188 4.957 10.836 1 96.38 181 PHE B C 1
ATOM 4466 O O . PHE B 1 181 ? -12.617 5.977 10.438 1 96.38 181 PHE B O 1
ATOM 4473 N N . TRP B 1 182 ? -13.82 4.109 10.023 1 91.69 182 TRP B N 1
ATOM 4474 C CA . TRP B 1 182 ? -14.039 4.355 8.602 1 91.69 182 TRP B CA 1
ATOM 4475 C C . TRP B 1 182 ? -15.312 3.658 8.125 1 91.69 182 TRP B C 1
ATOM 4477 O O . TRP B 1 182 ? -15.523 2.477 8.406 1 91.69 182 TRP B O 1
ATOM 4487 N N . GLN B 1 183 ? -16.188 4.371 7.496 1 88.88 183 GLN B N 1
ATOM 4488 C CA . GLN B 1 183 ? -17.438 3.854 6.945 1 88.88 183 GLN B CA 1
ATOM 4489 C C . GLN B 1 183 ? -18.312 3.24 8.039 1 88.88 183 GLN B C 1
ATOM 4491 O O . GLN B 1 183 ? -18.891 2.164 7.855 1 88.88 183 GLN B O 1
ATOM 4496 N N . GLY B 1 184 ? -18.234 3.799 9.188 1 90.44 184 GLY B N 1
ATOM 4497 C CA . GLY B 1 184 ? -19.109 3.406 10.273 1 90.44 184 GLY B CA 1
ATOM 4498 C C . GLY B 1 184 ? -18.562 2.256 11.102 1 90.44 184 GLY B C 1
ATOM 4499 O O . GLY B 1 184 ? -19.25 1.732 11.977 1 90.44 184 GLY B O 1
ATOM 4500 N N . GLU B 1 185 ? -17.297 1.887 10.82 1 90 185 GLU B N 1
ATOM 4501 C CA . GLU B 1 185 ? -16.719 0.725 11.5 1 90 185 GLU B CA 1
ATOM 4502 C C . GLU B 1 185 ? -15.406 1.073 12.18 1 90 185 GLU B C 1
ATOM 4504 O O . GLU B 1 185 ? -14.617 1.861 11.656 1 90 185 GLU B O 1
ATOM 4509 N N . PHE B 1 186 ? -15.281 0.45 13.414 1 93.19 186 PHE B N 1
ATOM 4510 C CA . PHE B 1 186 ? -13.953 0.473 14.016 1 93.19 186 PHE B CA 1
ATOM 4511 C C . PHE B 1 186 ? -12.969 -0.363 13.211 1 93.19 186 PHE B C 1
ATOM 4513 O O . PHE B 1 186 ? -13.234 -1.532 12.922 1 93.19 186 PHE B O 1
ATOM 4520 N N . THR B 1 187 ? -11.836 0.152 12.789 1 91.19 187 THR B N 1
ATOM 4521 C CA . THR B 1 187 ? -10.945 -0.486 11.828 1 91.19 187 THR B CA 1
ATOM 4522 C C . THR B 1 187 ? -9.805 -1.208 12.539 1 91.19 187 THR B C 1
ATOM 4524 O O . THR B 1 187 ? -8.859 -1.676 11.891 1 91.19 187 THR B O 1
ATOM 4527 N N . ASP B 1 188 ? -9.789 -1.246 13.859 1 91.88 188 ASP B N 1
ATOM 4528 C CA . ASP B 1 188 ? -8.719 -1.832 14.656 1 91.88 188 ASP B CA 1
ATOM 4529 C C . ASP B 1 188 ? -7.406 -1.083 14.438 1 91.88 188 ASP B C 1
ATOM 4531 O O . ASP B 1 188 ? -6.328 -1.674 14.523 1 91.88 188 ASP B O 1
ATOM 4535 N N . THR B 1 189 ? -7.441 0.148 14.039 1 93.81 189 THR B N 1
ATOM 4536 C CA . THR B 1 189 ? -6.293 1.032 13.875 1 93.81 189 THR B CA 1
ATOM 4537 C C . THR B 1 189 ? -6.539 2.369 14.57 1 93.81 189 THR B C 1
ATOM 4539 O O . THR B 1 189 ? -7.668 2.672 14.969 1 93.81 189 THR B O 1
ATOM 4542 N N . ARG B 1 190 ? -5.414 3.066 14.734 1 97.12 190 ARG B N 1
ATOM 4543 C CA . ARG B 1 190 ? -5.5 4.422 15.273 1 97.12 190 ARG B CA 1
ATOM 4544 C C . ARG B 1 190 ? -5.574 5.453 14.156 1 97.12 190 ARG B C 1
ATOM 4546 O O . ARG B 1 190 ? -6.008 6.586 14.375 1 97.12 190 ARG B O 1
ATOM 4553 N N . SER B 1 191 ? -5.199 5.074 12.945 1 96.75 191 SER B N 1
ATOM 4554 C CA . SER B 1 191 ? -5.312 5.906 11.75 1 96.75 191 SER B CA 1
ATOM 4555 C C . SER B 1 191 ? -5.758 5.082 10.547 1 96.75 191 SER B C 1
ATOM 4557 O O . SER B 1 191 ? -4.934 4.492 9.852 1 96.75 191 SER B O 1
ATOM 4559 N N . ALA B 1 192 ? -7.023 5.105 10.242 1 93.5 192 ALA B N 1
ATOM 4560 C CA . ALA B 1 192 ? -7.57 4.473 9.047 1 93.5 192 ALA B CA 1
ATOM 4561 C C . ALA B 1 192 ? -7.188 5.246 7.785 1 93.5 192 ALA B C 1
ATOM 4563 O O . ALA B 1 192 ? -7.164 4.684 6.688 1 93.5 192 ALA B O 1
ATOM 4564 N N . ARG B 1 193 ? -6.875 6.484 7.977 1 94 193 ARG B N 1
ATOM 4565 C CA . ARG B 1 193 ? -6.457 7.309 6.844 1 94 193 ARG B CA 1
ATOM 4566 C C . ARG B 1 193 ? -5.227 6.719 6.164 1 94 193 ARG B C 1
ATOM 4568 O O . ARG B 1 193 ? -5.164 6.652 4.934 1 94 193 ARG B O 1
ATOM 4575 N N . ALA B 1 194 ? -4.27 6.316 6.98 1 89.44 194 ALA B N 1
ATOM 4576 C CA . ALA B 1 194 ? -3.037 5.75 6.438 1 89.44 194 ALA B CA 1
ATOM 4577 C C . ALA B 1 194 ? -3.326 4.508 5.602 1 89.44 194 ALA B C 1
ATOM 4579 O O . ALA B 1 194 ? -2.615 4.223 4.633 1 89.44 194 ALA B O 1
ATOM 4580 N N . LEU B 1 195 ? -4.363 3.82 5.887 1 83.06 195 LEU B N 1
ATOM 4581 C CA . LEU B 1 195 ? -4.766 2.633 5.141 1 83.06 195 LEU B CA 1
ATOM 4582 C C . LEU B 1 195 ? -5.508 3.02 3.865 1 83.06 195 LEU B C 1
ATOM 4584 O O . LEU B 1 195 ? -5.152 2.574 2.773 1 83.06 195 LEU B O 1
ATOM 4588 N N . VAL B 1 196 ? -6.469 3.859 4.016 1 81.69 196 VAL B N 1
ATOM 4589 C CA . VAL B 1 196 ? -7.406 4.191 2.951 1 81.69 196 VAL B CA 1
ATOM 4590 C C . VAL B 1 196 ? -6.703 5.02 1.878 1 81.69 196 VAL B C 1
ATOM 4592 O O . VAL B 1 196 ? -6.961 4.848 0.684 1 81.69 196 VAL B O 1
ATOM 4595 N N . PHE B 1 197 ? -5.828 5.816 2.273 1 80.81 197 PHE B N 1
ATOM 4596 C CA . PHE B 1 197 ? -5.18 6.738 1.346 1 80.81 197 PHE B CA 1
ATOM 4597 C C . PHE B 1 197 ? -3.803 6.223 0.945 1 80.81 197 PHE B C 1
ATOM 4599 O O . PHE B 1 197 ? -3.611 5.754 -0.18 1 80.81 197 PHE B O 1
ATOM 4606 N N . SER B 1 198 ? -2.916 6.055 1.803 1 72.75 198 SER B N 1
ATOM 4607 C CA . SER B 1 198 ? -1.495 5.828 1.559 1 72.75 198 SER B CA 1
ATOM 4608 C C . SER B 1 198 ? -1.248 4.449 0.962 1 72.75 198 SER B C 1
ATOM 4610 O O . SER B 1 198 ? -0.36 4.277 0.124 1 72.75 198 SER B O 1
ATOM 4612 N N . ARG B 1 199 ? -2.043 3.576 1.263 1 73.19 199 ARG B N 1
ATOM 4613 C CA . ARG B 1 199 ? -1.762 2.217 0.812 1 73.19 199 ARG B CA 1
ATOM 4614 C C . ARG B 1 199 ? -2.676 1.823 -0.344 1 73.19 199 ARG B C 1
ATOM 4616 O O . ARG B 1 199 ? -2.467 0.791 -0.984 1 73.19 199 ARG B O 1
ATOM 4623 N N . SER B 1 200 ? -3.555 2.639 -0.681 1 76.38 200 SER B N 1
ATOM 4624 C CA . SER B 1 200 ? -4.543 2.213 -1.667 1 76.38 200 SER B CA 1
ATOM 4625 C C . SER B 1 200 ? -4.301 2.883 -3.016 1 76.38 200 SER B C 1
ATOM 4627 O O . SER B 1 200 ? -4.578 2.297 -4.062 1 76.38 200 SER B O 1
ATOM 4629 N N . LEU B 1 201 ? -3.787 4.059 -2.982 1 81.94 201 LEU B N 1
ATOM 4630 C CA . LEU B 1 201 ? -3.643 4.832 -4.211 1 81.94 201 LEU B CA 1
ATOM 4631 C C . LEU B 1 201 ? -2.229 4.703 -4.77 1 81.94 201 LEU B C 1
ATOM 4633 O O . LEU B 1 201 ? -1.259 4.645 -4.012 1 81.94 201 LEU B O 1
ATOM 4637 N N . PRO B 1 202 ? -2.154 4.648 -6.094 1 86.44 202 PRO B N 1
ATOM 4638 C CA . PRO B 1 202 ? -0.812 4.785 -6.664 1 86.44 202 PRO B CA 1
ATOM 4639 C C . PRO B 1 202 ? -0.174 6.137 -6.355 1 86.44 202 PRO B C 1
ATOM 4641 O O . PRO B 1 202 ? -0.883 7.125 -6.141 1 86.44 202 PRO B O 1
ATOM 4644 N N . HIS B 1 203 ? 1.143 6.23 -6.297 1 91.69 203 HIS B N 1
ATOM 4645 C CA . HIS B 1 203 ? 1.901 7.449 -6.043 1 91.69 203 HIS B CA 1
ATOM 4646 C C . HIS B 1 203 ? 1.555 8.039 -4.676 1 91.69 203 HIS B C 1
ATOM 4648 O O . HIS B 1 203 ? 1.522 9.258 -4.512 1 91.69 203 HIS B O 1
ATOM 4654 N N . ALA B 1 204 ? 1.191 7.191 -3.766 1 91.5 204 ALA B N 1
ATOM 4655 C CA . ALA B 1 204 ? 0.89 7.598 -2.396 1 91.5 204 ALA B CA 1
ATOM 4656 C C . ALA B 1 204 ? 1.705 6.793 -1.391 1 91.5 204 ALA B C 1
ATOM 4658 O O . ALA B 1 204 ? 2.422 5.863 -1.768 1 91.5 204 ALA B O 1
ATOM 4659 N N . GLY B 1 205 ? 1.708 7.191 -0.207 1 92.75 205 GLY B N 1
ATOM 4660 C CA . GLY B 1 205 ? 2.375 6.445 0.847 1 92.75 205 GLY B CA 1
ATOM 4661 C C . GLY B 1 205 ? 3.85 6.777 0.976 1 92.75 205 GLY B C 1
ATOM 4662 O O . GLY B 1 205 ? 4.262 7.906 0.69 1 92.75 205 GLY B O 1
ATOM 4663 N N . MET B 1 206 ? 4.621 5.816 1.472 1 94.69 206 MET B N 1
ATOM 4664 C CA . MET B 1 206 ? 6.035 6.02 1.775 1 94.69 206 MET B CA 1
ATOM 4665 C C . MET B 1 206 ? 6.871 6.02 0.501 1 94.69 206 MET B C 1
ATOM 4667 O O . MET B 1 206 ? 6.945 5.004 -0.195 1 94.69 206 MET B O 1
ATOM 4671 N N . PRO B 1 207 ? 7.516 7.105 0.215 1 96.44 207 PRO B N 1
ATOM 4672 C CA . PRO B 1 207 ? 8.367 7.121 -0.979 1 96.44 207 PRO B CA 1
ATOM 4673 C C . PRO B 1 207 ? 9.742 6.508 -0.732 1 96.44 207 PRO B C 1
ATOM 4675 O O . PRO B 1 207 ? 10.203 6.457 0.41 1 96.44 207 PRO B O 1
ATOM 4678 N N . GLU B 1 208 ? 10.367 6.051 -1.806 1 96.75 208 GLU B N 1
ATOM 4679 C CA . GLU B 1 208 ? 11.766 5.645 -1.767 1 96.75 208 GLU B CA 1
ATOM 4680 C C . GLU B 1 208 ? 12.695 6.852 -1.795 1 96.75 208 GLU B C 1
ATOM 4682 O O . GLU B 1 208 ? 12.336 7.906 -2.33 1 96.75 208 GLU B O 1
ATOM 4687 N N . ALA B 1 209 ? 13.867 6.645 -1.239 1 97.81 209 ALA B N 1
ATOM 4688 C CA . ALA B 1 209 ? 14.883 7.691 -1.308 1 97.81 209 ALA B CA 1
ATOM 4689 C C . ALA B 1 209 ? 15.352 7.906 -2.744 1 97.81 209 ALA B C 1
ATOM 4691 O O . ALA B 1 209 ? 15.305 6.984 -3.562 1 97.81 209 ALA B O 1
ATOM 4692 N N . PHE B 1 210 ? 15.742 9.078 -3.029 1 97.5 210 PHE B N 1
ATOM 4693 C CA . PHE B 1 210 ? 16.234 9.383 -4.367 1 97.5 210 PHE B CA 1
ATOM 4694 C C . PHE B 1 210 ? 17.766 9.414 -4.383 1 97.5 210 PHE B C 1
ATOM 4696 O O . PHE B 1 210 ? 18.391 8.961 -5.336 1 97.5 210 PHE B O 1
ATOM 4703 N N . GLY B 1 211 ? 18.344 10.039 -3.363 1 97.25 211 GLY B N 1
ATOM 4704 C CA . GLY B 1 211 ? 19.797 10.141 -3.25 1 97.25 211 GLY B CA 1
ATOM 4705 C C . GLY B 1 211 ? 20.359 11.359 -3.957 1 97.25 211 GLY B C 1
ATOM 4706 O O . GLY B 1 211 ? 21.438 11.844 -3.604 1 97.25 211 GLY B O 1
ATOM 4707 N N . SER B 1 212 ? 19.609 11.898 -5.031 1 97.88 212 SER B N 1
ATOM 4708 C CA . SER B 1 212 ? 20.078 13.07 -5.766 1 97.88 212 SER B CA 1
ATOM 4709 C C . SER B 1 212 ? 18.938 13.781 -6.473 1 97.88 212 SER B C 1
ATOM 4711 O O . SER B 1 212 ? 17.875 13.188 -6.715 1 97.88 212 SER B O 1
ATOM 4713 N N . TRP B 1 213 ? 19.219 15.039 -6.766 1 97.62 213 TRP B N 1
ATOM 4714 C CA . TRP B 1 213 ? 18.25 15.82 -7.543 1 97.62 213 TRP B CA 1
ATOM 4715 C C . TRP B 1 213 ? 18.062 15.211 -8.93 1 97.62 213 TRP B C 1
ATOM 4717 O O . TRP B 1 213 ? 16.938 15.172 -9.445 1 97.62 213 TRP B O 1
ATOM 4727 N N . SER B 1 214 ? 19.156 14.75 -9.5 1 97.31 214 SER B N 1
ATOM 4728 C CA . SER B 1 214 ? 19.094 14.148 -10.82 1 97.31 214 SER B CA 1
ATOM 4729 C C . SER B 1 214 ? 18.156 12.938 -10.836 1 97.31 214 SER B C 1
ATOM 4731 O O . SER B 1 214 ? 17.375 12.758 -11.773 1 97.31 214 SER B O 1
ATOM 4733 N N . ALA B 1 215 ? 18.25 12.117 -9.781 1 96.44 215 ALA B N 1
ATOM 4734 C CA . ALA B 1 215 ? 17.375 10.945 -9.688 1 96.44 215 ALA B CA 1
ATOM 4735 C C . ALA B 1 215 ? 15.906 11.367 -9.539 1 96.44 215 ALA B C 1
ATOM 4737 O O . ALA B 1 215 ? 15.023 10.766 -10.148 1 96.44 215 ALA B O 1
ATOM 4738 N N . TYR B 1 216 ? 15.664 12.383 -8.758 1 97.62 216 TYR B N 1
ATOM 4739 C CA . TYR B 1 216 ? 14.312 12.914 -8.578 1 97.62 216 TYR B CA 1
ATOM 4740 C C . TYR B 1 216 ? 13.766 13.461 -9.898 1 97.62 216 TYR B C 1
ATOM 4742 O O . TYR B 1 216 ? 12.656 13.102 -10.305 1 97.62 216 TYR B O 1
ATOM 4750 N N . ALA B 1 217 ? 14.539 14.266 -10.539 1 96.12 217 ALA B N 1
ATOM 4751 C CA . ALA B 1 217 ? 14.148 14.828 -11.828 1 96.12 217 ALA B CA 1
ATOM 4752 C C . ALA B 1 217 ? 13.93 13.727 -12.859 1 96.12 217 ALA B C 1
ATOM 4754 O O . ALA B 1 217 ? 13.008 13.805 -13.68 1 96.12 217 ALA B O 1
ATOM 4755 N N . GLY B 1 218 ? 14.805 12.742 -12.812 1 93.94 218 GLY B N 1
ATOM 4756 C CA . GLY B 1 218 ? 14.656 11.602 -13.703 1 93.94 218 GLY B CA 1
ATOM 4757 C C . GLY B 1 218 ? 13.344 10.867 -13.508 1 93.94 218 GLY B C 1
ATOM 4758 O O . GLY B 1 218 ? 12.695 10.469 -14.484 1 93.94 218 GLY B O 1
ATOM 4759 N N . TYR B 1 219 ? 12.961 10.75 -12.305 1 95.25 219 TYR B N 1
ATOM 4760 C CA . TYR B 1 219 ? 11.688 10.086 -12.039 1 95.25 219 TYR B CA 1
ATOM 4761 C C . TYR B 1 219 ? 10.516 10.922 -12.555 1 95.25 219 TYR B C 1
ATOM 4763 O O . TYR B 1 219 ? 9.562 10.383 -13.117 1 95.25 219 TYR B O 1
ATOM 4771 N N . LEU B 1 220 ? 10.586 12.164 -12.32 1 95.31 220 LEU B N 1
ATOM 4772 C CA . LEU B 1 220 ? 9.516 13.031 -12.805 1 95.31 220 LEU B CA 1
ATOM 4773 C C . LEU B 1 220 ? 9.414 12.969 -14.32 1 95.31 220 LEU B C 1
ATOM 4775 O O . LEU B 1 220 ? 8.32 13.055 -14.883 1 95.31 220 LEU B O 1
ATOM 4779 N N . ASP B 1 221 ? 10.516 12.852 -14.945 1 93.62 221 ASP B N 1
ATOM 4780 C CA . ASP B 1 221 ? 10.492 12.641 -16.391 1 93.62 221 ASP B CA 1
ATOM 4781 C C . ASP B 1 221 ? 9.82 11.312 -16.734 1 93.62 221 ASP B C 1
ATOM 4783 O O . ASP B 1 221 ? 8.992 11.25 -17.656 1 93.62 221 ASP B O 1
ATOM 4787 N N . PHE B 1 222 ? 10.18 10.305 -16 1 92.5 222 PHE B N 1
ATOM 4788 C CA . PHE B 1 222 ? 9.656 8.961 -16.219 1 92.5 222 PHE B CA 1
ATOM 4789 C C . PHE B 1 222 ? 8.133 8.945 -16.156 1 92.5 222 PHE B C 1
ATOM 4791 O O . PHE B 1 222 ? 7.477 8.297 -16.969 1 92.5 222 PHE B O 1
ATOM 4798 N N . VAL B 1 223 ? 7.59 9.656 -15.25 1 93.88 223 VAL B N 1
ATOM 4799 C CA . VAL B 1 223 ? 6.141 9.602 -15.078 1 93.88 223 VAL B CA 1
ATOM 4800 C C . VAL B 1 223 ? 5.48 10.719 -15.883 1 93.88 223 VAL B C 1
ATOM 4802 O O . VAL B 1 223 ? 4.324 10.594 -16.281 1 93.88 223 VAL B O 1
ATOM 4805 N N . GLY B 1 224 ? 6.137 11.766 -16.125 1 93.25 224 GLY B N 1
ATOM 4806 C CA . GLY B 1 224 ? 5.574 12.922 -16.797 1 93.25 224 GLY B CA 1
ATOM 4807 C C . GLY B 1 224 ? 5.461 12.734 -18.312 1 93.25 224 GLY B C 1
ATOM 4808 O O . GLY B 1 224 ? 4.422 13.031 -18.906 1 93.25 224 GLY B O 1
ATOM 4809 N N . ARG B 1 225 ? 6.438 12.188 -18.922 1 90.44 225 ARG B N 1
ATOM 4810 C CA . ARG B 1 225 ? 6.523 12.078 -20.375 1 90.44 225 ARG B CA 1
ATOM 4811 C C . ARG B 1 225 ? 5.398 11.211 -20.922 1 90.44 225 ARG B C 1
ATOM 4813 O O . ARG B 1 225 ? 4.707 11.602 -21.859 1 90.44 225 ARG B O 1
ATOM 4820 N N . PRO B 1 226 ? 5.199 10.078 -20.328 1 91.31 226 PRO B N 1
ATOM 4821 C CA . PRO B 1 226 ? 4.121 9.227 -20.844 1 91.31 226 PRO B CA 1
ATOM 4822 C C . PRO B 1 226 ? 2.738 9.672 -20.375 1 91.31 226 PRO B C 1
ATOM 4824 O O . PRO B 1 226 ? 1.73 9.078 -20.75 1 91.31 226 PRO B O 1
ATOM 4827 N N . GLY B 1 227 ? 2.74 10.648 -19.484 1 90.06 227 GLY B N 1
ATOM 4828 C CA . GLY B 1 227 ? 1.462 11.156 -19.016 1 90.06 227 GLY B CA 1
ATOM 4829 C C . GLY B 1 227 ? 0.893 10.359 -17.859 1 90.06 227 GLY B C 1
ATOM 4830 O O . GLY B 1 227 ? -0.314 10.391 -17.609 1 90.06 227 GLY B O 1
ATOM 4831 N N . VAL B 1 228 ? 1.727 9.602 -17.234 1 91 228 VAL B N 1
ATOM 4832 C CA . VAL B 1 228 ? 1.283 8.914 -16.016 1 91 228 VAL B CA 1
ATOM 4833 C C . VAL B 1 228 ? 0.765 9.93 -15.008 1 91 228 VAL B C 1
ATOM 4835 O O . VAL B 1 228 ? -0.237 9.688 -14.328 1 91 228 VAL B O 1
ATOM 4838 N N . ILE B 1 229 ? 1.467 11 -14.922 1 91.19 229 ILE B N 1
ATOM 4839 C CA . ILE B 1 229 ? 0.97 12.156 -14.188 1 91.19 229 ILE B CA 1
ATOM 4840 C C . ILE B 1 229 ? 0.973 13.383 -15.102 1 91.19 229 ILE B C 1
ATOM 4842 O O . ILE B 1 229 ? 1.815 13.5 -15.992 1 91.19 229 ILE B O 1
ATOM 4846 N N . ARG B 1 230 ? 0.071 14.281 -14.789 1 89.25 230 ARG B N 1
ATOM 4847 C CA . ARG B 1 230 ? -0.028 15.516 -15.562 1 89.25 230 ARG B CA 1
ATOM 4848 C C . ARG B 1 230 ? 0.498 16.703 -14.766 1 89.25 230 ARG B C 1
ATOM 4850 O O . ARG B 1 230 ? 0.867 17.734 -15.352 1 89.25 230 ARG B O 1
ATOM 4857 N N . ARG B 1 231 ? 0.421 16.547 -13.492 1 90.44 231 ARG B N 1
ATOM 4858 C CA . ARG B 1 231 ? 0.915 17.578 -12.594 1 90.44 231 ARG B CA 1
ATOM 4859 C C . ARG B 1 231 ? 1.538 16.969 -11.344 1 90.44 231 ARG B C 1
ATOM 4861 O O . ARG B 1 231 ? 1.235 15.82 -10.992 1 90.44 231 ARG B O 1
ATOM 4868 N N . LEU B 1 232 ? 2.357 17.734 -10.68 1 92 232 LEU B N 1
ATOM 4869 C CA . LEU B 1 232 ? 3.08 17.266 -9.508 1 92 232 LEU B CA 1
ATOM 4870 C C . LEU B 1 232 ? 2.115 16.906 -8.383 1 92 232 LEU B C 1
ATOM 4872 O O . LEU B 1 232 ? 2.406 16.016 -7.566 1 92 232 LEU B O 1
ATOM 4876 N N . GLY B 1 233 ? 0.978 17.547 -8.43 1 89.12 233 GLY B N 1
ATOM 4877 C CA . GLY B 1 233 ? -0.015 17.312 -7.395 1 89.12 233 GLY B CA 1
ATOM 4878 C C . GLY B 1 233 ? -0.614 15.922 -7.445 1 89.12 233 GLY B C 1
ATOM 4879 O O . GLY B 1 233 ? -1.332 15.516 -6.527 1 89.12 233 GLY B O 1
ATOM 4880 N N . GLU B 1 234 ? -0.262 15.156 -8.438 1 90.69 234 GLU B N 1
ATOM 4881 C CA . GLU B 1 234 ? -0.759 13.789 -8.555 1 90.69 234 GLU B CA 1
ATOM 4882 C C . GLU B 1 234 ? 0.188 12.797 -7.887 1 90.69 234 GLU B C 1
ATOM 4884 O O . GLU B 1 234 ? -0.001 11.578 -7.996 1 90.69 234 GLU B O 1
ATOM 4889 N N . ILE B 1 235 ? 1.218 13.328 -7.234 1 93.56 235 ILE B N 1
ATOM 4890 C CA . ILE B 1 235 ? 2.057 12.547 -6.328 1 93.56 235 ILE B CA 1
ATOM 4891 C C . ILE B 1 235 ? 1.634 12.805 -4.883 1 93.56 235 ILE B C 1
ATOM 4893 O O . ILE B 1 235 ? 1.758 13.922 -4.383 1 93.56 235 ILE B O 1
ATOM 4897 N N . TRP B 1 236 ? 1.164 11.773 -4.246 1 93.75 236 TRP B N 1
ATOM 4898 C CA . TRP B 1 236 ? 0.545 11.922 -2.932 1 93.75 236 TRP B CA 1
ATOM 4899 C C . TRP B 1 236 ? 1.367 11.203 -1.863 1 93.75 236 TRP B C 1
ATOM 4901 O O . TRP B 1 236 ? 0.812 10.555 -0.977 1 93.75 236 TRP B O 1
ATOM 4911 N N . TRP B 1 237 ? 2.615 11.258 -1.927 1 96.5 237 TRP B N 1
ATOM 4912 C CA . TRP B 1 237 ? 3.506 10.633 -0.957 1 96.5 237 TRP B CA 1
ATOM 4913 C C . TRP B 1 237 ? 3.334 11.258 0.424 1 96.5 237 TRP B C 1
ATOM 4915 O O . TRP B 1 237 ? 2.885 12.406 0.543 1 96.5 237 TRP B O 1
ATOM 4925 N N . ASP B 1 238 ? 3.676 10.5 1.435 1 97.06 238 ASP B N 1
ATOM 4926 C CA . ASP B 1 238 ? 3.617 10.977 2.814 1 97.06 238 ASP B CA 1
ATOM 4927 C C . ASP B 1 238 ? 4.496 12.211 3.008 1 97.06 238 ASP B C 1
ATOM 4929 O O . ASP B 1 238 ? 4.254 13.016 3.908 1 97.06 238 ASP B O 1
ATOM 4933 N N . ILE B 1 239 ? 5.555 12.273 2.275 1 97.75 239 ILE B N 1
ATOM 4934 C CA . ILE B 1 239 ? 6.484 13.391 2.176 1 97.75 239 ILE B CA 1
ATOM 4935 C C . ILE B 1 239 ? 6.848 13.633 0.712 1 97.75 239 ILE B C 1
ATOM 4937 O O . ILE B 1 239 ? 7.07 12.68 -0.043 1 97.75 239 ILE B O 1
ATOM 4941 N N . ARG B 1 240 ? 6.914 14.875 0.399 1 98.19 240 ARG B N 1
ATOM 4942 C CA . ARG B 1 240 ? 7.301 15.133 -0.984 1 98.19 240 ARG B CA 1
ATOM 4943 C C . ARG B 1 240 ? 7.914 16.516 -1.133 1 98.19 240 ARG B C 1
ATOM 4945 O O . ARG B 1 240 ? 7.535 17.453 -0.418 1 98.19 240 ARG B O 1
ATOM 4952 N N . PRO B 1 241 ? 8.883 16.672 -2.082 1 98.19 241 PRO B N 1
ATOM 4953 C CA . PRO B 1 241 ? 9.258 18.031 -2.484 1 98.19 241 PRO B CA 1
ATOM 4954 C C . PRO B 1 241 ? 8.125 18.781 -3.189 1 98.19 241 PRO B C 1
ATOM 4956 O O . PRO B 1 241 ? 7.336 18.156 -3.912 1 98.19 241 PRO B O 1
ATOM 4959 N N . HIS B 1 242 ? 8.047 19.984 -2.906 1 97.44 242 HIS B N 1
ATOM 4960 C CA . HIS B 1 242 ? 7.133 20.875 -3.621 1 97.44 242 HIS B CA 1
ATOM 4961 C C . HIS B 1 242 ? 7.902 21.938 -4.387 1 97.44 242 HIS B C 1
ATOM 4963 O O . HIS B 1 242 ? 8.062 23.062 -3.902 1 97.44 242 HIS B O 1
ATOM 4969 N N . PRO B 1 243 ? 8.242 21.625 -5.617 1 96.44 243 PRO B N 1
ATOM 4970 C CA . PRO B 1 243 ? 9.141 22.5 -6.379 1 96.44 243 PRO B CA 1
ATOM 4971 C C . PRO B 1 243 ? 8.531 23.875 -6.645 1 96.44 243 PRO B C 1
ATOM 4973 O O . PRO B 1 243 ? 9.258 24.875 -6.715 1 96.44 243 PRO B O 1
ATOM 4976 N N . ARG B 1 244 ? 7.316 23.969 -6.824 1 93.12 244 ARG B N 1
ATOM 4977 C CA . ARG B 1 244 ? 6.684 25.25 -7.125 1 93.12 244 ARG B CA 1
ATOM 4978 C C . ARG B 1 244 ? 6.793 26.203 -5.938 1 93.12 244 ARG B C 1
ATOM 4980 O O . ARG B 1 244 ? 6.965 27.406 -6.117 1 93.12 244 ARG B O 1
ATOM 4987 N N . LEU B 1 245 ? 6.676 25.641 -4.742 1 95.62 245 LEU B N 1
ATOM 4988 C CA . LEU B 1 245 ? 6.734 26.453 -3.533 1 95.62 245 LEU B CA 1
ATOM 4989 C C . LEU B 1 245 ? 8.133 26.422 -2.926 1 95.62 245 LEU B C 1
ATOM 4991 O O . LEU B 1 245 ? 8.414 27.172 -1.98 1 95.62 245 LEU B O 1
ATOM 4995 N N . SER B 1 246 ? 8.977 25.578 -3.428 1 97.62 246 SER B N 1
ATOM 4996 C CA . SER B 1 246 ? 10.305 25.344 -2.881 1 97.62 246 SER B CA 1
ATOM 4997 C C . SER B 1 246 ? 10.242 24.953 -1.405 1 97.62 246 SER B C 1
ATOM 4999 O O . SER B 1 246 ? 10.953 25.531 -0.579 1 97.62 246 SER B O 1
ATOM 5001 N N . THR B 1 247 ? 9.383 24.062 -1.113 1 98.44 247 THR B N 1
ATOM 5002 C CA . THR B 1 247 ? 9.219 23.531 0.239 1 98.44 247 THR B CA 1
ATOM 5003 C C . THR B 1 247 ? 9.266 22 0.237 1 98.44 247 THR B C 1
ATOM 5005 O O . THR B 1 247 ? 9.117 21.375 -0.812 1 98.44 247 THR B O 1
ATOM 5008 N N . LEU B 1 248 ? 9.641 21.453 1.35 1 98.75 248 LEU B N 1
ATOM 5009 C CA . LEU B 1 248 ? 9.312 20.062 1.657 1 98.75 248 LEU B CA 1
ATOM 5010 C C . LEU B 1 248 ? 7.941 19.969 2.316 1 98.75 248 LEU B C 1
ATOM 5012 O O . LEU B 1 248 ? 7.664 20.656 3.295 1 98.75 248 LEU B O 1
ATOM 5016 N N . GLU B 1 249 ? 7.109 19.188 1.765 1 98.81 249 GLU B N 1
ATOM 5017 C CA . GLU B 1 249 ? 5.75 19.016 2.268 1 98.81 249 GLU B CA 1
ATOM 5018 C C . GLU B 1 249 ? 5.602 17.703 3.025 1 98.81 249 GLU B C 1
ATOM 5020 O O . GLU B 1 249 ? 5.844 16.625 2.471 1 98.81 249 GLU B O 1
ATOM 5025 N N . ILE B 1 250 ? 5.254 17.766 4.266 1 98.69 250 ILE B N 1
ATOM 5026 C CA . ILE B 1 250 ? 4.961 16.609 5.105 1 98.69 250 ILE B CA 1
ATOM 5027 C C . ILE B 1 250 ? 3.449 16.391 5.176 1 98.69 250 ILE B C 1
ATOM 5029 O O . ILE B 1 250 ? 2.715 17.25 5.68 1 98.69 250 ILE B O 1
ATOM 5033 N N . ARG B 1 251 ? 3.008 15.203 4.762 1 97.75 251 ARG B N 1
ATOM 5034 C CA . ARG B 1 251 ? 1.585 14.977 4.531 1 97.75 251 ARG B CA 1
ATOM 5035 C C . ARG B 1 251 ? 1.062 13.852 5.418 1 97.75 251 ARG B C 1
ATOM 5037 O O . ARG B 1 251 ? -0.093 13.438 5.293 1 97.75 251 ARG B O 1
ATOM 5044 N N . ALA B 1 252 ? 1.838 13.414 6.359 1 96.62 252 ALA B N 1
ATOM 5045 C CA . ALA B 1 252 ? 1.559 12.164 7.066 1 96.62 252 ALA B CA 1
ATOM 5046 C C . ALA B 1 252 ? 0.633 12.406 8.258 1 96.62 252 ALA B C 1
ATOM 5048 O O . ALA B 1 252 ? 0.11 11.453 8.844 1 96.62 252 ALA B O 1
ATOM 5049 N N . PHE B 1 253 ? 0.315 13.648 8.633 1 98.25 253 PHE B N 1
ATOM 5050 C CA . PHE B 1 253 ? -0.444 13.953 9.836 1 98.25 253 PHE B CA 1
ATOM 5051 C C . PHE B 1 253 ? -1.939 13.781 9.594 1 98.25 253 PHE B C 1
ATOM 5053 O O . PHE B 1 253 ? -2.471 14.297 8.602 1 98.25 253 PHE B O 1
ATOM 5060 N N . ASP B 1 254 ? -2.625 13.078 10.484 1 98.44 254 ASP B N 1
ATOM 5061 C CA . ASP B 1 254 ? -4.074 13.25 10.523 1 98.44 254 ASP B CA 1
ATOM 5062 C C . ASP B 1 254 ? -4.445 14.672 10.953 1 98.44 254 ASP B C 1
ATOM 5064 O O . ASP B 1 254 ? -3.789 15.258 11.812 1 98.44 254 ASP B O 1
ATOM 5068 N N . ALA B 1 255 ? -5.469 15.156 10.391 1 98.19 255 ALA B N 1
ATOM 5069 C CA . ALA B 1 255 ? -5.953 16.453 10.852 1 98.19 255 ALA B CA 1
ATOM 5070 C C . ALA B 1 255 ? -6.402 16.375 12.312 1 98.19 255 ALA B C 1
ATOM 5072 O O . ALA B 1 255 ? -6.898 15.344 12.766 1 98.19 255 ALA B O 1
ATOM 5073 N N . GLN B 1 256 ? -6.195 17.5 13.055 1 98.12 256 GLN B N 1
ATOM 5074 C CA . GLN B 1 256 ? -6.477 17.547 14.484 1 98.12 256 GLN B CA 1
ATOM 5075 C C . GLN B 1 256 ? -7.629 18.5 14.781 1 98.12 256 GLN B C 1
ATOM 5077 O O . GLN B 1 256 ? -7.742 19.562 14.164 1 98.12 256 GLN B O 1
ATOM 5082 N N . THR B 1 257 ? -8.461 18.188 15.781 1 97.5 257 THR B N 1
ATOM 5083 C CA . THR B 1 257 ? -9.586 19.047 16.141 1 97.5 257 THR B CA 1
ATOM 5084 C C . THR B 1 257 ? -9.109 20.312 16.844 1 97.5 257 THR B C 1
ATOM 5086 O O . THR B 1 257 ? -9.766 21.344 16.781 1 97.5 257 THR B O 1
ATOM 5089 N N . ASP B 1 258 ? -8 20.234 17.5 1 94.94 258 ASP B N 1
ATOM 5090 C CA . ASP B 1 258 ? -7.461 21.344 18.281 1 94.94 258 ASP B CA 1
ATOM 5091 C C . ASP B 1 258 ? -6.242 21.953 17.578 1 94.94 258 ASP B C 1
ATOM 5093 O O . ASP B 1 258 ? -5.215 21.297 17.422 1 94.94 258 ASP B O 1
ATOM 5097 N N . PRO B 1 259 ? -6.324 23.266 17.234 1 94.25 259 PRO B N 1
ATOM 5098 C CA . PRO B 1 259 ? -5.188 23.906 16.578 1 94.25 259 PRO B CA 1
ATOM 5099 C C . PRO B 1 259 ? -3.914 23.875 17.422 1 94.25 259 PRO B C 1
ATOM 5101 O O . PRO B 1 259 ? -2.809 23.906 16.875 1 94.25 259 PRO B O 1
ATOM 5104 N N . ALA B 1 260 ? -4.086 23.812 18.734 1 93.81 260 ALA B N 1
ATOM 5105 C CA . ALA B 1 260 ? -2.906 23.703 19.594 1 93.81 260 ALA B CA 1
ATOM 5106 C C . ALA B 1 260 ? -2.156 22.406 19.328 1 93.81 260 ALA B C 1
ATOM 5108 O O . ALA B 1 260 ? -0.927 22.359 19.406 1 93.81 260 ALA B O 1
ATOM 5109 N N . ARG B 1 261 ? -2.859 21.375 19.047 1 96.75 261 ARG B N 1
ATOM 5110 C CA . ARG B 1 261 ? -2.225 20.109 18.656 1 96.75 261 ARG B CA 1
ATOM 5111 C C . ARG B 1 261 ? -1.502 20.25 17.328 1 96.75 261 ARG B C 1
ATOM 5113 O O . ARG B 1 261 ? -0.376 19.781 17.172 1 96.75 261 ARG B O 1
ATOM 5120 N N . SER B 1 262 ? -2.189 20.906 16.375 1 97.75 262 SER B N 1
ATOM 5121 C CA . SER B 1 262 ? -1.558 21.156 15.086 1 97.75 262 SER B CA 1
ATOM 5122 C C . SER B 1 262 ? -0.263 21.953 15.25 1 97.75 262 SER B C 1
ATOM 5124 O O . SER B 1 262 ? 0.734 21.656 14.586 1 97.75 262 SER B O 1
ATOM 5126 N N . GLU B 1 263 ? -0.311 22.969 16.125 1 97.62 263 GLU B N 1
ATOM 5127 C CA . GLU B 1 263 ? 0.885 23.75 16.391 1 97.62 263 GLU B CA 1
ATOM 5128 C C . GLU B 1 263 ? 2.039 22.875 16.844 1 97.62 263 GLU B C 1
ATOM 5130 O O . GLU B 1 263 ? 3.174 23.031 16.391 1 97.62 263 GLU B O 1
ATOM 5135 N N . ALA B 1 264 ? 1.747 22 17.797 1 97.88 264 ALA B N 1
ATOM 5136 C CA . ALA B 1 264 ? 2.762 21.094 18.328 1 97.88 264 ALA B CA 1
ATOM 5137 C C . ALA B 1 264 ? 3.334 20.203 17.219 1 97.88 264 ALA B C 1
ATOM 5139 O O . ALA B 1 264 ? 4.547 20 17.156 1 97.88 264 ALA B O 1
ATOM 5140 N N . LEU B 1 265 ? 2.488 19.641 16.391 1 98.31 265 LEU B N 1
ATOM 5141 C CA . LEU B 1 265 ? 2.908 18.781 15.289 1 98.31 265 LEU B CA 1
ATOM 5142 C C . LEU B 1 265 ? 3.771 19.547 14.289 1 98.31 265 LEU B C 1
ATOM 5144 O O . LEU B 1 265 ? 4.805 19.047 13.844 1 98.31 265 LEU B O 1
ATOM 5148 N N . ILE B 1 266 ? 3.359 20.75 13.945 1 98.5 266 ILE B N 1
ATOM 5149 C CA . ILE B 1 266 ? 4.098 21.609 13.023 1 98.5 266 ILE B CA 1
ATOM 5150 C C . ILE B 1 266 ? 5.473 21.922 13.602 1 98.5 266 ILE B C 1
ATOM 5152 O O . ILE B 1 266 ? 6.48 21.891 12.891 1 98.5 266 ILE B O 1
ATOM 5156 N N . SER B 1 267 ? 5.504 22.234 14.914 1 98.12 267 SER B N 1
ATOM 5157 C CA . SER B 1 267 ? 6.77 22.516 15.578 1 98.12 267 SER B CA 1
ATOM 5158 C C . SER B 1 267 ? 7.715 21.328 15.516 1 98.12 267 SER B C 1
ATOM 5160 O O . SER B 1 267 ? 8.906 21.484 15.266 1 98.12 267 SER B O 1
ATOM 5162 N N . LEU B 1 268 ? 7.199 20.172 15.781 1 98.31 268 LEU B N 1
ATOM 5163 C CA . LEU B 1 268 ? 8.016 18.953 15.719 1 98.31 268 LEU B CA 1
ATOM 5164 C C . LEU B 1 268 ? 8.562 18.75 14.312 1 98.31 268 LEU B C 1
ATOM 5166 O O . LEU B 1 268 ? 9.75 18.453 14.141 1 98.31 268 LEU B O 1
ATOM 5170 N N . ALA B 1 269 ? 7.723 18.859 13.312 1 98.5 269 ALA B N 1
ATOM 5171 C CA . ALA B 1 269 ? 8.141 18.719 11.922 1 98.5 269 ALA B CA 1
ATOM 5172 C C . ALA B 1 269 ? 9.234 19.719 11.57 1 98.5 269 ALA B C 1
ATOM 5174 O O . ALA B 1 269 ? 10.258 19.359 10.977 1 98.5 269 ALA B O 1
ATOM 5175 N N . ALA B 1 270 ? 8.992 20.969 11.945 1 98.5 270 ALA B N 1
ATOM 5176 C CA . ALA B 1 270 ? 9.945 22.031 11.656 1 98.5 270 ALA B CA 1
ATOM 5177 C C . ALA B 1 270 ? 11.289 21.766 12.328 1 98.5 270 ALA B C 1
ATOM 5179 O O . ALA B 1 270 ? 12.344 21.906 11.703 1 98.5 270 ALA B O 1
ATOM 5180 N N . ALA B 1 271 ? 11.227 21.422 13.602 1 98.5 271 ALA B N 1
ATOM 5181 C CA . ALA B 1 271 ? 12.453 21.156 14.344 1 98.5 271 ALA B CA 1
ATOM 5182 C C . ALA B 1 271 ? 13.211 19.984 13.734 1 98.5 271 ALA B C 1
ATOM 5184 O O . ALA B 1 271 ? 14.445 19.984 13.695 1 98.5 271 ALA B O 1
ATOM 5185 N N . THR B 1 272 ? 12.492 18.953 13.32 1 98.56 272 THR B N 1
ATOM 5186 C CA . THR B 1 272 ? 13.117 17.812 12.656 1 98.56 272 THR B CA 1
ATOM 5187 C C . THR B 1 272 ? 13.805 18.25 11.367 1 98.56 272 THR B C 1
ATOM 5189 O O . THR B 1 272 ? 14.938 17.844 11.094 1 98.56 272 THR B O 1
ATOM 5192 N N . CYS B 1 273 ? 13.125 19.047 10.57 1 98.69 273 CYS B N 1
ATOM 5193 C CA . CYS B 1 273 ? 13.711 19.578 9.336 1 98.69 273 CYS B CA 1
ATOM 5194 C C . CYS B 1 273 ? 14.961 20.391 9.641 1 98.69 273 CYS B C 1
ATOM 5196 O O . CYS B 1 273 ? 15.977 20.266 8.945 1 98.69 273 CYS B O 1
ATOM 5198 N N . ASP B 1 274 ? 14.891 21.266 10.68 1 98.44 274 ASP B N 1
ATOM 5199 C CA . ASP B 1 274 ? 16.062 22.047 11.094 1 98.44 274 ASP B CA 1
ATOM 5200 C C . ASP B 1 274 ? 17.25 21.125 11.391 1 98.44 274 ASP B C 1
ATOM 5202 O O . ASP B 1 274 ? 18.359 21.391 10.945 1 98.44 274 ASP B O 1
ATOM 5206 N N . MET B 1 275 ? 16.953 20.125 12.141 1 98 275 MET B N 1
ATOM 5207 C CA . MET B 1 275 ? 17.984 19.172 12.523 1 98 275 MET B CA 1
ATOM 5208 C C . MET B 1 275 ? 18.625 18.531 11.289 1 98 275 MET B C 1
ATOM 5210 O O . MET B 1 275 ? 19.859 18.453 11.203 1 98 275 MET B O 1
ATOM 5214 N N . LEU B 1 276 ? 17.859 18.109 10.375 1 98.19 276 LEU B N 1
ATOM 5215 C CA . LEU B 1 276 ? 18.359 17.422 9.188 1 98.19 276 LEU B CA 1
ATOM 5216 C C . LEU B 1 276 ? 19.094 18.406 8.273 1 98.19 276 LEU B C 1
ATOM 5218 O O . LEU B 1 276 ? 20.062 18.031 7.609 1 98.19 276 LEU B O 1
ATOM 5222 N N . CYS B 1 277 ? 18.594 19.656 8.195 1 97.75 277 CYS B N 1
ATOM 5223 C CA . CYS B 1 277 ? 19.328 20.688 7.461 1 97.75 277 CYS B CA 1
ATOM 5224 C C . CYS B 1 277 ? 20.703 20.906 8.07 1 97.75 277 CYS B C 1
ATOM 5226 O O . CYS B 1 277 ? 21.688 21.047 7.344 1 97.75 277 CYS B O 1
ATOM 5228 N N . ALA B 1 278 ? 20.75 20.984 9.367 1 97.19 278 ALA B N 1
ATOM 5229 C CA . ALA B 1 278 ? 22.031 21.141 10.047 1 97.19 278 ALA B CA 1
ATOM 5230 C C . ALA B 1 278 ? 22.953 19.953 9.75 1 97.19 278 ALA B C 1
ATOM 5232 O O . ALA B 1 278 ? 24.172 20.141 9.562 1 97.19 278 ALA B O 1
ATOM 5233 N N . GLU B 1 279 ? 22.375 18.766 9.773 1 96.94 279 GLU B N 1
ATOM 5234 C CA . GLU B 1 279 ? 23.125 17.578 9.398 1 96.94 279 GLU B CA 1
ATOM 5235 C C . GLU B 1 279 ? 23.734 17.719 8 1 96.94 279 GLU B C 1
ATOM 5237 O O . GLU B 1 279 ? 24.922 17.438 7.797 1 96.94 279 GLU B O 1
ATOM 5242 N N . TYR B 1 280 ? 22.938 18.141 7.094 1 97.81 280 TYR B N 1
ATOM 5243 C CA . TYR B 1 280 ? 23.406 18.328 5.723 1 97.81 280 TYR B CA 1
ATOM 5244 C C . TYR B 1 280 ? 24.531 19.344 5.672 1 97.81 280 TYR B C 1
ATOM 5246 O O . TYR B 1 280 ? 25.547 19.125 5 1 97.81 280 TYR B O 1
ATOM 5254 N N . GLU B 1 281 ? 24.422 20.438 6.348 1 96.69 281 GLU B N 1
ATOM 5255 C CA . GLU B 1 281 ? 25.391 21.547 6.324 1 96.69 281 GLU B CA 1
ATOM 5256 C C . GLU B 1 281 ? 26.703 21.141 6.996 1 96.69 281 GLU B C 1
ATOM 5258 O O . GLU B 1 281 ? 27.75 21.672 6.676 1 96.69 281 GLU B O 1
ATOM 5263 N N . SER B 1 282 ? 26.594 20.234 7.883 1 96.44 282 SER B N 1
ATOM 5264 C CA . SER B 1 282 ? 27.781 19.766 8.578 1 96.44 282 SER B CA 1
ATOM 5265 C C . SER B 1 282 ? 28.672 18.938 7.66 1 96.44 282 SER B C 1
ATOM 5267 O O . SER B 1 282 ? 29.859 18.734 7.949 1 96.44 282 SER B O 1
ATOM 5269 N N . GLY B 1 283 ? 28.078 18.312 6.637 1 96.62 283 GLY B N 1
ATOM 5270 C CA . GLY B 1 283 ? 28.812 17.453 5.719 1 96.62 283 GLY B CA 1
ATOM 5271 C C . GLY B 1 283 ? 28.828 16 6.152 1 96.62 283 GLY B C 1
ATOM 5272 O O . GLY B 1 283 ? 29.266 15.133 5.398 1 96.62 283 GLY B O 1
ATOM 5273 N N . GLU B 1 284 ? 28.391 15.75 7.309 1 94.75 284 GLU B N 1
ATOM 5274 C CA . GLU B 1 284 ? 28.312 14.375 7.797 1 94.75 284 GLU B CA 1
ATOM 5275 C C . GLU B 1 284 ? 27 13.727 7.387 1 94.75 284 GLU B C 1
ATOM 5277 O O . GLU B 1 284 ? 26.141 13.461 8.234 1 94.75 284 GLU B O 1
ATOM 5282 N N . LEU B 1 285 ? 26.984 13.391 6.176 1 96.25 285 LEU B N 1
ATOM 5283 C CA . LEU B 1 285 ? 25.75 12.875 5.586 1 96.25 285 LEU B CA 1
ATOM 5284 C C . LEU B 1 285 ? 25.516 11.422 6.004 1 96.25 285 LEU B C 1
ATOM 5286 O O . LEU B 1 285 ? 26.469 10.641 6.094 1 96.25 285 LEU B O 1
ATOM 5290 N N . ARG B 1 286 ? 24.391 11.086 6.324 1 95.06 286 ARG B N 1
ATOM 5291 C CA . ARG B 1 286 ? 23.984 9.734 6.699 1 95.06 286 ARG B CA 1
ATOM 5292 C C . ARG B 1 286 ? 23.219 9.062 5.566 1 95.06 286 ARG B C 1
ATOM 5294 O O . ARG B 1 286 ? 22.5 9.727 4.812 1 95.06 286 ARG B O 1
ATOM 5301 N N . PRO B 1 287 ? 23.359 7.77 5.484 1 93.31 287 PRO B N 1
ATOM 5302 C CA . PRO B 1 287 ? 22.594 7.07 4.453 1 93.31 287 PRO B CA 1
ATOM 5303 C C . PRO B 1 287 ? 21.094 7.027 4.762 1 93.31 287 PRO B C 1
ATOM 5305 O O . PRO B 1 287 ? 20.703 7.027 5.93 1 93.31 287 PRO B O 1
ATOM 5308 N N . ALA B 1 288 ? 20.344 7.031 3.689 1 94.19 288 ALA B N 1
ATOM 5309 C CA . ALA B 1 288 ? 18.906 6.891 3.855 1 94.19 288 ALA B CA 1
ATOM 5310 C C . ALA B 1 288 ? 18.531 5.441 4.145 1 94.19 288 ALA B C 1
ATOM 5312 O O . ALA B 1 288 ? 19.109 4.516 3.584 1 94.19 288 ALA B O 1
ATOM 5313 N N . ARG B 1 289 ? 17.594 5.305 4.941 1 94.31 289 ARG B N 1
ATOM 5314 C CA . ARG B 1 289 ? 17.094 3.971 5.273 1 94.31 289 ARG B CA 1
ATOM 5315 C C . ARG B 1 289 ? 16.141 3.455 4.199 1 94.31 289 ARG B C 1
ATOM 5317 O O . ARG B 1 289 ? 15.398 4.234 3.6 1 94.31 289 ARG B O 1
ATOM 5324 N N . PRO B 1 290 ? 16.125 2.096 4.02 1 94.88 290 PRO B N 1
ATOM 5325 C CA . PRO B 1 290 ? 15.148 1.552 3.078 1 94.88 290 PRO B CA 1
ATOM 5326 C C . PRO B 1 290 ? 13.711 1.685 3.58 1 94.88 290 PRO B C 1
ATOM 5328 O O . PRO B 1 290 ? 13.477 1.729 4.793 1 94.88 290 PRO B O 1
ATOM 5331 N N . VAL B 1 291 ? 12.797 1.754 2.67 1 95.56 291 VAL B N 1
ATOM 5332 C CA . VAL B 1 291 ? 11.383 1.938 2.975 1 95.56 291 VAL B CA 1
ATOM 5333 C C . VAL B 1 291 ? 10.883 0.789 3.848 1 95.56 291 VAL B C 1
ATOM 5335 O O . VAL B 1 291 ? 10.109 1.001 4.785 1 95.56 291 VAL B O 1
ATOM 5338 N N . ARG B 1 292 ? 11.312 -0.405 3.584 1 94.25 292 ARG B N 1
ATOM 5339 C CA . ARG B 1 292 ? 10.82 -1.603 4.258 1 94.25 292 ARG B CA 1
ATOM 5340 C C . ARG B 1 292 ? 11.031 -1.508 5.766 1 94.25 292 ARG B C 1
ATOM 5342 O O . ARG B 1 292 ? 10.211 -1.993 6.547 1 94.25 292 ARG B O 1
ATOM 5349 N N . GLU B 1 293 ? 12.086 -0.882 6.18 1 94.81 293 GLU B N 1
ATOM 5350 C CA . GLU B 1 293 ? 12.359 -0.729 7.605 1 94.81 293 GLU B CA 1
ATOM 5351 C C . GLU B 1 293 ? 11.508 0.376 8.219 1 94.81 293 GLU B C 1
ATOM 5353 O O . GLU B 1 293 ? 11.078 0.271 9.367 1 94.81 293 GLU B O 1
ATOM 5358 N N . ILE B 1 294 ? 11.227 1.396 7.453 1 96.81 294 ILE B N 1
ATOM 5359 C CA . ILE B 1 294 ? 10.422 2.52 7.922 1 96.81 294 ILE B CA 1
ATOM 5360 C C . ILE B 1 294 ? 8.961 2.104 8.023 1 96.81 294 ILE B C 1
ATOM 5362 O O . ILE B 1 294 ? 8.258 2.488 8.961 1 96.81 294 ILE B O 1
ATOM 5366 N N . GLU B 1 295 ? 8.562 1.254 7.098 1 94.38 295 GLU B N 1
ATOM 5367 C CA . GLU B 1 295 ? 7.176 0.826 6.992 1 94.38 295 GLU B CA 1
ATOM 5368 C C . GLU B 1 295 ? 6.754 0.009 8.211 1 94.38 295 GLU B C 1
ATOM 5370 O O . GLU B 1 295 ? 5.598 0.067 8.641 1 94.38 295 GLU B O 1
ATOM 5375 N N . ASP B 1 296 ? 7.641 -0.713 8.805 1 93.81 296 ASP B N 1
ATOM 5376 C CA . ASP B 1 296 ? 7.309 -1.483 10 1 93.81 296 ASP B CA 1
ATOM 5377 C C . ASP B 1 296 ? 6.902 -0.565 11.148 1 93.81 296 ASP B C 1
ATOM 5379 O O . ASP B 1 296 ? 5.891 -0.807 11.812 1 93.81 296 ASP B O 1
ATOM 5383 N N . ASN B 1 297 ? 7.691 0.421 11.312 1 96.69 297 ASN B N 1
ATOM 5384 C CA . ASN B 1 297 ? 7.363 1.396 12.352 1 96.69 297 ASN B CA 1
ATOM 5385 C C . ASN B 1 297 ? 6.098 2.176 12.008 1 96.69 297 ASN B C 1
ATOM 5387 O O . ASN B 1 297 ? 5.301 2.492 12.891 1 96.69 297 ASN B O 1
ATOM 5391 N N . LYS B 1 298 ? 5.93 2.488 10.742 1 96.31 298 LYS B N 1
ATOM 5392 C CA . LYS B 1 298 ? 4.727 3.203 10.32 1 96.31 298 LYS B CA 1
ATOM 5393 C C . LYS B 1 298 ? 3.475 2.369 10.578 1 96.31 298 LYS B C 1
ATOM 5395 O O . LYS B 1 298 ? 2.447 2.9 11.008 1 96.31 298 LYS B O 1
ATOM 5400 N N . TRP B 1 299 ? 3.584 1.119 10.312 1 93.81 299 TRP B N 1
ATOM 5401 C CA . TRP B 1 299 ? 2.471 0.22 10.594 1 93.81 299 TRP B CA 1
ATOM 5402 C C . TRP B 1 299 ? 2.135 0.223 12.086 1 93.81 299 TRP B C 1
ATOM 5404 O O . TRP B 1 299 ? 0.962 0.269 12.461 1 93.81 299 TRP B O 1
ATOM 5414 N N . SER B 1 300 ? 3.133 0.116 12.875 1 95.62 300 SER B N 1
ATOM 5415 C CA . SER B 1 300 ? 2.916 0.165 14.32 1 95.62 300 SER B CA 1
ATOM 5416 C C . SER B 1 300 ? 2.236 1.466 14.734 1 95.62 300 SER B C 1
ATOM 5418 O O . SER B 1 300 ? 1.307 1.457 15.547 1 95.62 300 SER B O 1
ATOM 5420 N N . ALA B 1 301 ? 2.709 2.562 14.156 1 97.31 301 ALA B N 1
ATOM 5421 C CA . ALA B 1 301 ? 2.092 3.857 14.438 1 97.31 301 ALA B CA 1
ATOM 5422 C C . ALA B 1 301 ? 0.626 3.869 14.016 1 97.31 301 ALA B C 1
ATOM 5424 O O . ALA B 1 301 ? -0.231 4.379 14.734 1 97.31 301 ALA B O 1
ATOM 5425 N N . GLN B 1 302 ? 0.369 3.328 12.875 1 95.44 302 GLN B N 1
ATOM 5426 C CA . GLN B 1 302 ? -0.985 3.262 12.336 1 95.44 302 GLN B CA 1
ATOM 5427 C C . GLN B 1 302 ? -1.896 2.438 13.234 1 95.44 302 GLN B C 1
ATOM 5429 O O . GLN B 1 302 ? -3.041 2.818 13.492 1 95.44 302 GLN B O 1
ATOM 5434 N N . ARG B 1 303 ? -1.443 1.347 13.727 1 94.56 303 ARG B N 1
ATOM 5435 C CA . ARG B 1 303 ? -2.229 0.384 14.492 1 94.56 303 ARG B CA 1
ATOM 5436 C C . ARG B 1 303 ? -2.41 0.848 15.93 1 94.56 303 ARG B C 1
ATOM 5438 O O . ARG B 1 303 ? -3.492 0.705 16.5 1 94.56 303 ARG B O 1
ATOM 5445 N N . HIS B 1 304 ? -1.282 1.426 16.469 1 95.69 304 HIS B N 1
ATOM 5446 C CA . HIS B 1 304 ? -1.264 1.549 17.922 1 95.69 304 HIS B CA 1
ATOM 5447 C C . HIS B 1 304 ? -0.936 2.975 18.344 1 95.69 304 HIS B C 1
ATOM 5449 O O . HIS B 1 304 ? -0.934 3.285 19.531 1 95.69 304 HIS B O 1
ATOM 5455 N N . GLY B 1 305 ? -0.694 3.83 17.391 1 96.88 305 GLY B N 1
ATOM 5456 C CA . GLY B 1 305 ? -0.281 5.172 17.766 1 96.88 305 GLY B CA 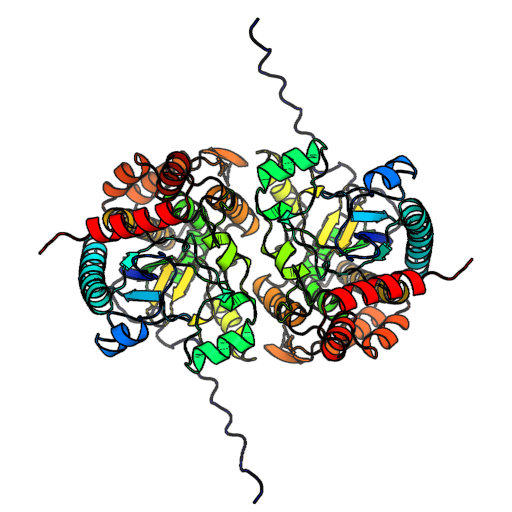1
ATOM 5457 C C . GLY B 1 305 ? 0.917 5.188 18.703 1 96.88 305 GLY B C 1
ATOM 5458 O O . GLY B 1 305 ? 1.925 4.527 18.438 1 96.88 305 GLY B O 1
ATOM 5459 N N . LEU B 1 306 ? 0.809 5.914 19.75 1 97.25 306 LEU B N 1
ATOM 5460 C CA . LEU B 1 306 ? 1.902 6.086 20.703 1 97.25 306 LEU B CA 1
ATOM 5461 C C . LEU B 1 306 ? 2.023 4.871 21.609 1 97.25 306 LEU B C 1
ATOM 5463 O O . LEU B 1 306 ? 3.025 4.715 22.312 1 97.25 306 LEU B O 1
ATOM 5467 N N . ASP B 1 307 ? 1.087 3.992 21.594 1 96 307 ASP B N 1
ATOM 5468 C CA . ASP B 1 307 ? 1.073 2.832 22.484 1 96 307 ASP B CA 1
ATOM 5469 C C . ASP B 1 307 ? 1.786 1.644 21.844 1 96 307 ASP B C 1
ATOM 5471 O O . ASP B 1 307 ? 1.937 0.591 22.469 1 96 307 ASP B O 1
ATOM 5475 N N . GLY B 1 308 ? 2.225 1.833 20.609 1 95.81 308 GLY B N 1
ATOM 5476 C CA . GLY B 1 308 ? 2.873 0.738 19.906 1 95.81 308 GLY B CA 1
ATOM 5477 C C . GLY B 1 308 ? 4.359 0.642 20.203 1 95.81 308 GLY B C 1
ATOM 5478 O O . GLY B 1 308 ? 4.879 1.355 21.062 1 95.81 308 GLY B O 1
ATOM 5479 N N . LEU B 1 309 ? 4.973 -0.345 19.516 1 96.81 309 LEU B N 1
ATOM 5480 C CA . LEU B 1 309 ? 6.418 -0.539 19.547 1 96.81 309 LEU B CA 1
ATOM 5481 C C . LEU B 1 309 ? 7.035 -0.257 18.188 1 96.81 309 LEU B C 1
ATOM 5483 O O . LEU B 1 309 ? 6.473 -0.64 17.156 1 96.81 309 LEU B O 1
ATOM 5487 N N . PHE B 1 310 ? 8.102 0.532 18.234 1 97.56 310 PHE B N 1
ATOM 5488 C CA . PHE B 1 310 ? 8.938 0.707 17.047 1 97.56 310 PHE B CA 1
ATOM 5489 C C . PHE B 1 310 ? 10.148 -0.217 17.094 1 97.56 310 PHE B C 1
ATOM 5491 O O . PHE B 1 310 ? 10.477 -0.753 18.156 1 97.56 310 PHE B O 1
ATOM 5498 N N . VAL B 1 311 ? 10.727 -0.494 16 1 96.69 311 VAL B N 1
ATOM 5499 C CA . VAL B 1 311 ? 12.031 -1.133 15.922 1 96.69 311 VAL B CA 1
ATOM 5500 C C . VAL B 1 311 ? 13.125 -0.068 15.805 1 96.69 311 VAL B C 1
ATOM 5502 O O . VAL B 1 311 ? 13.07 0.784 14.914 1 96.69 311 VAL B O 1
ATOM 5505 N N . ASP B 1 312 ? 14.039 -0.104 16.75 1 95.75 312 ASP B N 1
ATOM 5506 C CA . ASP B 1 312 ? 15.203 0.77 16.641 1 95.75 312 ASP B CA 1
ATOM 5507 C C . ASP B 1 312 ? 16.062 0.382 15.438 1 95.75 312 ASP B C 1
ATOM 5509 O O . ASP B 1 312 ? 16.516 -0.762 15.328 1 95.75 312 ASP B O 1
ATOM 5513 N N . HIS B 1 313 ? 16.312 1.303 14.578 1 91.88 313 HIS B N 1
ATOM 5514 C CA . HIS B 1 313 ? 16.969 1.005 13.305 1 91.88 313 HIS B CA 1
ATOM 5515 C C . HIS B 1 313 ? 18.438 0.623 13.508 1 91.88 313 HIS B C 1
ATOM 5517 O O . HIS B 1 313 ? 19.016 -0.065 12.672 1 91.88 313 HIS B O 1
ATOM 5523 N N . GLU B 1 314 ? 19.016 1.022 14.555 1 90.88 314 GLU B N 1
ATOM 5524 C CA . GLU B 1 314 ? 20.422 0.732 14.797 1 90.88 314 GLU B CA 1
ATOM 5525 C C . GLU B 1 314 ? 20.594 -0.564 15.586 1 90.88 314 GLU B C 1
ATOM 5527 O O . GLU B 1 314 ? 21.391 -1.425 15.211 1 90.88 314 GLU B O 1
ATOM 5532 N N . THR B 1 315 ? 19.781 -0.77 16.594 1 93.62 315 THR B N 1
ATOM 5533 C CA . THR B 1 315 ? 19.984 -1.902 17.484 1 93.62 315 THR B CA 1
ATOM 5534 C C . THR B 1 315 ? 19.062 -3.059 17.109 1 93.62 315 THR B C 1
ATOM 5536 O O . THR B 1 315 ? 19.25 -4.188 17.578 1 93.62 315 THR B O 1
ATOM 5539 N N . HIS B 1 316 ? 18.016 -2.77 16.344 1 93.75 316 HIS B N 1
ATOM 5540 C CA . HIS B 1 316 ? 16.984 -3.727 15.945 1 93.75 316 HIS B CA 1
ATOM 5541 C C . HIS B 1 316 ? 16.172 -4.199 17.141 1 93.75 316 HIS B C 1
ATOM 5543 O O . HIS B 1 316 ? 15.523 -5.242 17.078 1 93.75 316 HIS B O 1
ATOM 5549 N N . GLU B 1 317 ? 16.203 -3.473 18.219 1 95.19 317 GLU B N 1
ATOM 5550 C CA . GLU B 1 317 ? 15.43 -3.787 19.406 1 95.19 317 GLU B CA 1
ATOM 5551 C C . GLU B 1 317 ? 14.102 -3.041 19.406 1 95.19 317 GLU B C 1
ATOM 5553 O O . GLU B 1 317 ? 13.992 -1.947 18.844 1 95.19 317 GLU B O 1
ATOM 5558 N N . PRO B 1 318 ? 13.164 -3.686 19.984 1 96.44 318 PRO B N 1
ATOM 5559 C CA . PRO B 1 318 ? 11.898 -2.963 20.125 1 96.44 318 PRO B CA 1
ATOM 5560 C C . PRO B 1 318 ? 11.977 -1.813 21.125 1 96.44 318 PRO B C 1
ATOM 5562 O O . PRO B 1 318 ? 12.633 -1.938 22.156 1 96.44 318 PRO B O 1
ATOM 5565 N N . VAL B 1 319 ? 11.414 -0.701 20.828 1 97.5 319 VAL B N 1
ATOM 5566 C CA . VAL B 1 319 ? 11.328 0.443 21.719 1 97.5 319 VAL B CA 1
ATOM 5567 C C . VAL B 1 319 ? 9.906 0.998 21.719 1 97.5 319 VAL B C 1
ATOM 5569 O O . VAL B 1 319 ? 9.219 0.952 20.688 1 97.5 319 VAL B O 1
ATOM 5572 N N . PRO B 1 320 ? 9.461 1.523 22.812 1 97.81 320 PRO B N 1
ATOM 5573 C CA . PRO B 1 320 ? 8.148 2.17 22.797 1 97.81 320 PRO B CA 1
ATOM 5574 C C . PRO B 1 320 ? 8.086 3.355 21.844 1 97.81 320 PRO B C 1
ATOM 5576 O O . PRO B 1 320 ? 9.031 4.137 21.75 1 97.81 320 PRO B O 1
ATOM 5579 N N . ALA B 1 321 ? 6.992 3.439 21.062 1 97.62 321 ALA B N 1
ATOM 5580 C CA . ALA B 1 321 ? 6.816 4.543 20.125 1 97.62 321 ALA B CA 1
ATOM 5581 C C . ALA B 1 321 ? 6.902 5.891 20.844 1 97.62 321 ALA B C 1
ATOM 5583 O O . ALA B 1 321 ? 7.508 6.832 20.328 1 97.62 321 ALA B O 1
ATOM 5584 N N . ARG B 1 322 ? 6.277 5.996 22 1 97.25 322 ARG B N 1
ATOM 5585 C CA . ARG B 1 322 ? 6.324 7.227 22.781 1 97.25 322 ARG B CA 1
ATOM 5586 C C . ARG B 1 322 ? 7.766 7.633 23.078 1 97.25 322 ARG B C 1
ATOM 5588 O O . ARG B 1 322 ? 8.133 8.797 22.922 1 97.25 322 ARG B O 1
ATOM 5595 N N . TRP B 1 323 ? 8.516 6.688 23.484 1 97.19 323 TRP B N 1
ATOM 5596 C CA . TRP B 1 323 ? 9.922 6.934 23.766 1 97.19 323 TRP B CA 1
ATOM 5597 C C . TRP B 1 323 ? 10.656 7.414 22.516 1 97.19 323 TRP B C 1
ATOM 5599 O O . TRP B 1 323 ? 11.484 8.328 22.578 1 97.19 323 TRP B O 1
ATOM 5609 N N . ALA B 1 324 ? 10.398 6.785 21.422 1 97.94 324 ALA B N 1
ATOM 5610 C CA . ALA B 1 324 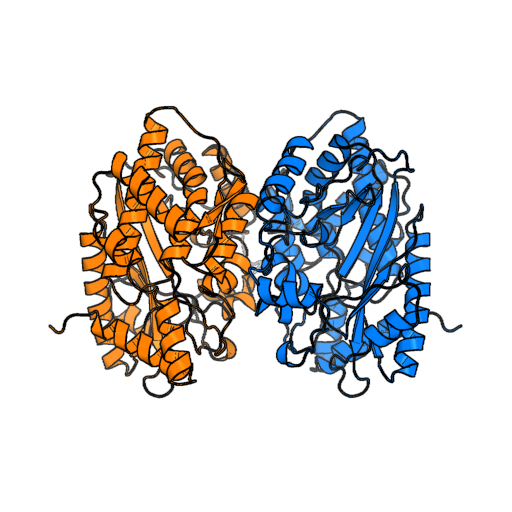? 11.039 7.156 20.156 1 97.94 324 ALA B CA 1
ATOM 5611 C C . ALA B 1 324 ? 10.727 8.602 19.797 1 97.94 324 ALA B C 1
ATOM 5613 O O . ALA B 1 324 ? 11.602 9.328 19.312 1 97.94 324 ALA B O 1
ATOM 5614 N N . VAL B 1 325 ? 9.484 9.039 19.969 1 98.06 325 VAL B N 1
ATOM 5615 C CA . VAL B 1 325 ? 9.078 10.406 19.656 1 98.06 325 VAL B CA 1
ATOM 5616 C C . VAL B 1 325 ? 9.773 11.383 20.609 1 98.06 325 VAL B C 1
ATOM 5618 O O . VAL B 1 325 ? 10.258 12.43 20.188 1 98.06 325 VAL B O 1
ATOM 5621 N N . GLU B 1 326 ? 9.812 11.016 21.891 1 96.94 326 GLU B N 1
ATOM 5622 C CA . GLU B 1 326 ? 10.5 11.844 22.875 1 96.94 326 GLU B CA 1
ATOM 5623 C C . GLU B 1 326 ? 11.977 12.008 22.516 1 96.94 326 GLU B C 1
ATOM 5625 O O . GLU B 1 326 ? 12.531 13.102 22.625 1 96.94 326 GLU B O 1
ATOM 5630 N N . ARG B 1 327 ? 12.555 10.953 22.141 1 96.69 327 ARG B N 1
ATOM 5631 C CA . ARG B 1 327 ? 13.961 10.984 21.75 1 96.69 327 ARG B CA 1
ATOM 5632 C C . ARG B 1 327 ? 14.172 11.875 20.531 1 96.69 327 ARG B C 1
ATOM 5634 O O . ARG B 1 327 ? 15.148 12.633 20.469 1 96.69 327 ARG B O 1
ATOM 5641 N N . LEU B 1 328 ? 13.289 11.766 19.562 1 97.12 328 LEU B N 1
ATOM 5642 C CA . LEU B 1 328 ? 13.367 12.641 18.406 1 97.12 328 LEU B CA 1
ATOM 5643 C C . LEU B 1 328 ? 13.281 14.102 18.812 1 97.12 328 LEU B C 1
ATOM 5645 O O . LEU B 1 328 ? 14.047 14.938 18.312 1 97.12 328 LEU B O 1
ATOM 5649 N N . ALA B 1 329 ? 12.336 14.406 19.672 1 96.81 329 ALA B N 1
ATOM 5650 C CA . ALA B 1 329 ? 12.164 15.781 20.141 1 96.81 329 ALA B CA 1
ATOM 5651 C C . ALA B 1 329 ? 13.43 16.297 20.797 1 96.81 329 ALA B C 1
ATOM 5653 O O . ALA B 1 329 ? 13.836 17.438 20.578 1 96.81 329 ALA B O 1
ATOM 5654 N N . GLU B 1 330 ? 14.07 15.445 21.578 1 95.81 330 GLU B N 1
ATOM 5655 C CA . GLU B 1 330 ? 15.305 15.82 22.25 1 95.81 330 GLU B CA 1
ATOM 5656 C C . GLU B 1 330 ? 16.422 16.094 21.25 1 95.81 330 GLU B C 1
ATOM 5658 O O . GLU B 1 330 ? 17.141 17.078 21.375 1 95.81 330 GLU B O 1
ATOM 5663 N N . LEU B 1 331 ? 16.531 15.211 20.297 1 95.12 331 LEU B N 1
ATOM 5664 C CA . LEU B 1 331 ? 17.562 15.367 19.281 1 95.12 331 LEU B CA 1
ATOM 5665 C C . LEU B 1 331 ? 17.328 16.641 18.469 1 95.12 331 LEU B C 1
ATOM 5667 O O . LEU B 1 331 ? 18.266 17.391 18.203 1 95.12 331 LEU B O 1
ATOM 5671 N N . ALA B 1 332 ? 16.109 16.844 18.094 1 95.69 332 ALA B N 1
ATOM 5672 C CA . ALA B 1 332 ? 15.766 18.016 17.281 1 95.69 332 ALA B CA 1
ATOM 5673 C C . ALA B 1 332 ? 15.977 19.312 18.062 1 95.69 332 ALA B C 1
ATOM 5675 O O . ALA B 1 332 ? 16.391 20.328 17.5 1 95.69 332 ALA B O 1
ATOM 5676 N N . ALA B 1 333 ? 15.711 19.297 19.359 1 93.88 333 ALA B N 1
ATOM 5677 C CA . ALA B 1 333 ? 15.859 20.469 20.219 1 93.88 333 ALA B CA 1
ATOM 5678 C C . ALA B 1 333 ? 17.312 20.922 20.281 1 93.88 333 ALA B C 1
ATOM 5680 O O . ALA B 1 333 ? 17.609 22.109 20.453 1 93.88 333 ALA B O 1
ATOM 5681 N N . SER B 1 334 ? 18.172 20.031 20.109 1 92.12 334 SER B N 1
ATOM 5682 C CA . SER B 1 334 ? 19.594 20.344 20.188 1 92.12 334 SER B CA 1
ATOM 5683 C C . SER B 1 334 ? 20.062 21.078 18.938 1 92.12 334 SER B C 1
ATOM 5685 O O . SER B 1 334 ? 21.078 21.781 18.969 1 92.12 334 SER B O 1
ATOM 5687 N N . SER B 1 335 ? 19.344 20.984 17.875 1 91.38 335 SER B N 1
ATOM 5688 C CA . SER B 1 335 ? 19.781 21.562 16.594 1 91.38 335 SER B CA 1
ATOM 5689 C C . SER B 1 335 ? 18.797 22.609 16.094 1 91.38 335 SER B C 1
ATOM 5691 O O . SER B 1 335 ? 18.922 23.094 14.969 1 91.38 335 SER B O 1
ATOM 5693 N N . SER B 1 336 ? 17.781 22.875 16.859 1 93.81 336 SER B N 1
ATOM 5694 C CA . SER B 1 336 ? 16.719 23.781 16.422 1 93.81 336 SER B CA 1
ATOM 5695 C C . SER B 1 336 ? 16.359 24.781 17.516 1 93.81 336 SER B C 1
ATOM 5697 O O . SER B 1 336 ? 16.469 24.484 18.703 1 93.81 336 SER B O 1
ATOM 5699 N N . ARG B 1 337 ? 15.914 25.984 17.141 1 92.81 337 ARG B N 1
ATOM 5700 C CA . ARG B 1 337 ? 15.484 27.016 18.094 1 92.81 337 ARG B CA 1
ATOM 5701 C C . ARG B 1 337 ? 13.961 27.031 18.219 1 92.81 337 ARG B C 1
ATOM 5703 O O . ARG B 1 337 ? 13.398 27.922 18.844 1 92.81 337 ARG B O 1
ATOM 5710 N N . ARG B 1 338 ? 13.367 26.047 17.594 1 95.62 338 ARG B N 1
ATOM 5711 C CA . ARG B 1 338 ? 11.914 25.969 17.656 1 95.62 338 ARG B CA 1
ATOM 5712 C C . ARG B 1 338 ? 11.43 25.672 19.062 1 95.62 338 ARG B C 1
ATOM 5714 O O . ARG B 1 338 ? 12.094 24.938 19.812 1 95.62 338 ARG B O 1
ATOM 5721 N N . ASP B 1 339 ? 10.312 26.219 19.469 1 93.56 339 ASP B N 1
ATOM 5722 C CA . ASP B 1 339 ? 9.68 25.922 20.734 1 93.56 339 ASP B CA 1
ATOM 5723 C C . ASP B 1 339 ? 8.945 24.578 20.688 1 93.56 339 ASP B C 1
ATOM 5725 O O . ASP B 1 339 ? 7.953 24.438 19.969 1 93.56 339 ASP B O 1
ATOM 5729 N N . LEU B 1 340 ? 9.406 23.594 21.438 1 95.38 340 LEU B N 1
ATOM 5730 C CA . LEU B 1 340 ? 8.812 22.266 21.438 1 95.38 340 LEU B CA 1
ATOM 5731 C C . LEU B 1 340 ? 8.039 22 22.719 1 95.38 340 LEU B C 1
ATOM 5733 O O . LEU B 1 340 ? 7.672 20.859 23 1 95.38 340 LEU B O 1
ATOM 5737 N N . SER B 1 341 ? 7.738 23.031 23.531 1 92.56 341 SER B N 1
ATOM 5738 C CA . SER B 1 341 ? 7.027 22.875 24.797 1 92.56 341 SER B CA 1
ATOM 5739 C C . SER B 1 341 ? 5.621 22.328 24.578 1 92.56 341 SER B C 1
ATOM 5741 O O . SER B 1 341 ? 5.129 21.531 25.391 1 92.56 341 SER B O 1
ATOM 5743 N N . SER B 1 342 ? 5.043 22.703 23.5 1 91.44 342 SER B N 1
ATOM 5744 C CA . SER B 1 342 ? 3.693 22.234 23.188 1 91.44 342 SER B CA 1
ATOM 5745 C C . SER B 1 342 ? 3.68 20.734 22.922 1 91.44 342 SER B C 1
ATOM 5747 O O . SER B 1 342 ? 2.682 20.062 23.172 1 91.44 342 SER B O 1
ATOM 5749 N N . LEU B 1 343 ? 4.723 20.219 22.359 1 93.88 343 LEU B N 1
ATOM 5750 C CA . LEU B 1 343 ? 4.816 18.781 22.094 1 93.88 343 LEU B CA 1
ATOM 5751 C C . LEU B 1 343 ? 4.855 17.984 23.391 1 93.88 343 LEU B C 1
ATOM 5753 O O . LEU B 1 343 ? 4.25 16.906 23.469 1 93.88 343 LEU B O 1
ATOM 5757 N N . GLU B 1 344 ? 5.59 18.469 24.359 1 90.38 344 GLU B N 1
ATOM 5758 C CA . GLU B 1 344 ? 5.664 17.797 25.656 1 90.38 344 GLU B CA 1
ATOM 5759 C C . GLU B 1 344 ? 4.277 17.641 26.266 1 90.38 344 GLU B C 1
ATOM 5761 O O . GLU B 1 344 ? 3.947 16.562 26.797 1 90.38 344 GLU B O 1
ATOM 5766 N N . ARG B 1 345 ? 3.525 18.656 26.125 1 89.62 345 ARG B N 1
ATOM 5767 C CA . ARG B 1 345 ? 2.158 18.609 26.625 1 89.62 345 ARG B CA 1
ATOM 5768 C C . ARG B 1 345 ? 1.306 17.641 25.828 1 89.62 345 ARG B C 1
ATOM 5770 O O . ARG B 1 345 ? 0.507 16.891 26.391 1 89.62 345 ARG B O 1
ATOM 5777 N N . LEU B 1 346 ? 1.502 17.688 24.562 1 93.31 346 LEU B N 1
ATOM 5778 C CA . LEU B 1 346 ? 0.737 16.828 23.656 1 93.31 346 LEU B CA 1
ATOM 5779 C C . LEU B 1 346 ? 0.985 15.352 23.969 1 93.31 346 LEU B C 1
ATOM 5781 O O . LEU B 1 346 ? 0.063 14.539 23.906 1 93.31 346 LEU B O 1
ATOM 5785 N N . LEU B 1 347 ? 2.176 14.961 24.328 1 93.81 347 LEU B N 1
ATOM 5786 C CA . LEU B 1 347 ? 2.559 13.57 24.562 1 93.81 347 LEU B CA 1
ATOM 5787 C C . LEU B 1 347 ? 1.966 13.062 25.875 1 93.81 347 LEU B C 1
ATOM 5789 O O . LEU B 1 347 ? 1.9 11.852 26.094 1 93.81 347 LEU B O 1
ATOM 5793 N N . GLU B 1 348 ? 1.508 13.969 26.734 1 91.5 348 GLU B N 1
ATOM 5794 C CA . GLU B 1 348 ? 0.914 13.594 28.016 1 91.5 348 GLU B CA 1
ATOM 5795 C C . GLU B 1 348 ? -0.596 13.414 27.891 1 91.5 348 GLU B C 1
ATOM 5797 O O . GLU B 1 348 ? -1.233 12.844 28.781 1 91.5 348 GLU B O 1
ATOM 5802 N N . GLU B 1 349 ? -1.141 13.906 26.844 1 92.5 349 GLU B N 1
ATOM 5803 C CA . GLU B 1 349 ? -2.58 13.828 26.609 1 92.5 349 GLU B CA 1
ATOM 5804 C C . GLU B 1 349 ? -2.928 12.664 25.688 1 92.5 349 GLU B C 1
ATOM 5806 O O . GLU B 1 349 ? -2.104 12.25 24.859 1 92.5 349 GLU B O 1
ATOM 5811 N N . PRO B 1 350 ? -4.148 12.156 25.875 1 94 350 PRO B N 1
ATOM 5812 C CA . PRO B 1 350 ? -4.582 11.141 24.922 1 94 350 PRO B CA 1
ATOM 5813 C C . PRO B 1 350 ? -4.621 11.664 23.484 1 94 350 PRO B C 1
ATOM 5815 O O . PRO B 1 350 ? -4.934 12.836 23.25 1 94 350 PRO B O 1
ATOM 5818 N N . THR B 1 351 ? -4.242 10.82 22.578 1 96.56 351 THR B N 1
ATOM 5819 C CA . THR B 1 351 ? -4.398 11.195 21.172 1 96.56 351 THR B CA 1
ATOM 5820 C C . THR B 1 351 ? -5.871 11.375 20.812 1 96.56 351 THR B C 1
ATOM 5822 O O . THR B 1 351 ? -6.75 10.969 21.578 1 96.56 351 THR B O 1
ATOM 5825 N N . GLU B 1 352 ? -6.105 11.992 19.719 1 97.75 352 GLU B N 1
ATOM 5826 C CA . GLU B 1 352 ? -7.492 12.211 19.312 1 97.75 352 GLU B CA 1
ATOM 5827 C C . GLU B 1 352 ? -8.148 10.898 18.875 1 97.75 352 GLU B C 1
ATOM 5829 O O . GLU B 1 352 ? -9.367 10.742 19 1 97.75 352 GLU B O 1
ATOM 5834 N N . SER B 1 353 ? -7.379 9.969 18.438 1 98.19 353 SER B N 1
ATOM 5835 C CA . SER B 1 353 ? -7.906 8.633 18.203 1 98.19 353 SER B CA 1
ATOM 5836 C C . SER B 1 353 ? -8.398 7.984 19.484 1 98.19 353 SER B C 1
ATOM 5838 O O . SER B 1 353 ? -9.469 7.375 19.516 1 98.19 353 SER B O 1
ATOM 5840 N N . GLU B 1 354 ? -7.645 8.109 20.547 1 97.44 354 GLU B N 1
ATOM 5841 C CA . GLU B 1 354 ? -8.055 7.574 21.844 1 97.44 354 GLU B CA 1
ATOM 5842 C C . GLU B 1 354 ? -9.344 8.227 22.328 1 97.44 354 GLU B C 1
ATOM 5844 O O . GLU B 1 354 ? -10.211 7.559 22.891 1 97.44 354 GLU B O 1
ATOM 5849 N N . ARG B 1 355 ? -9.438 9.5 22.094 1 97.62 355 ARG B N 1
ATOM 5850 C CA . ARG B 1 355 ? -10.656 10.211 22.469 1 97.62 355 ARG B CA 1
ATOM 5851 C C . ARG B 1 355 ? -11.859 9.656 21.719 1 97.62 355 ARG B C 1
ATOM 5853 O O . ARG B 1 355 ? -12.93 9.469 22.312 1 97.62 355 ARG B O 1
ATOM 5860 N N . GLN B 1 356 ? -11.727 9.445 20.469 1 98.62 356 GLN B N 1
ATOM 5861 C CA . GLN B 1 356 ? -12.805 8.867 19.672 1 98.62 356 GLN B CA 1
ATOM 5862 C C . GLN B 1 356 ? -13.219 7.504 20.234 1 98.62 356 GLN B C 1
ATOM 5864 O O . GLN B 1 356 ? -14.414 7.215 20.344 1 98.62 356 GLN B O 1
ATOM 5869 N N . LEU B 1 357 ? -12.273 6.703 20.547 1 98.06 357 LEU B N 1
ATOM 5870 C CA . LEU B 1 357 ? -12.555 5.375 21.062 1 98.06 357 LEU B CA 1
ATOM 5871 C C . LEU B 1 357 ? -13.273 5.461 22.406 1 98.06 357 LEU B C 1
ATOM 5873 O O . LEU B 1 357 ? -14.156 4.648 22.703 1 98.06 357 LEU B O 1
ATOM 5877 N N . LEU B 1 358 ? -12.867 6.398 23.234 1 97.94 358 LEU B N 1
ATOM 5878 C CA . LEU B 1 358 ? -13.531 6.598 24.516 1 97.94 358 LEU B CA 1
ATOM 5879 C C . LEU B 1 358 ? -15.008 6.938 24.312 1 97.94 358 LEU B C 1
ATOM 5881 O O . LEU B 1 358 ? -15.875 6.363 24.969 1 97.94 358 LEU B O 1
ATOM 5885 N N . VAL B 1 359 ? -15.305 7.848 23.422 1 98.38 359 VAL B N 1
ATOM 5886 C CA . VAL B 1 359 ? -16.672 8.234 23.125 1 98.38 359 VAL B CA 1
ATOM 5887 C C . VAL B 1 359 ? -17.453 7.027 22.609 1 98.38 359 VAL B C 1
ATOM 5889 O O . VAL B 1 359 ? -18.609 6.809 23.016 1 98.38 359 VAL B O 1
ATOM 5892 N N . TRP B 1 360 ? -16.844 6.289 21.75 1 98.31 360 TRP B N 1
ATOM 5893 C CA . TRP B 1 360 ? -17.484 5.105 21.188 1 98.31 360 TRP B CA 1
ATOM 5894 C C . TRP B 1 360 ? -17.812 4.094 22.281 1 98.31 360 TRP B C 1
ATOM 5896 O O . TRP B 1 360 ? -18.891 3.51 22.297 1 98.31 360 TRP B O 1
ATOM 5906 N N . ARG B 1 361 ? -16.906 3.861 23.172 1 97.56 361 ARG B N 1
ATOM 5907 C CA . ARG B 1 361 ? -17.109 2.91 24.25 1 97.56 361 ARG B CA 1
ATOM 5908 C C . ARG B 1 361 ? -18.234 3.369 25.172 1 97.56 361 ARG B C 1
ATOM 5910 O O . ARG B 1 361 ? -19.031 2.551 25.656 1 97.56 361 ARG B O 1
ATOM 5917 N N . GLU B 1 362 ? -18.312 4.598 25.391 1 98 362 GLU B N 1
ATOM 5918 C CA . GLU B 1 362 ? -19.297 5.172 26.312 1 98 362 GLU B CA 1
ATOM 5919 C C . GLU B 1 362 ? -20.688 5.191 25.672 1 98 362 GLU B C 1
ATOM 5921 O O . GLU B 1 362 ? -21.688 4.988 26.359 1 98 362 GLU B O 1
ATOM 5926 N N . THR B 1 363 ? -20.75 5.387 24.375 1 97.75 363 THR B N 1
ATOM 5927 C CA . THR B 1 363 ? -22.047 5.648 23.75 1 97.75 363 THR B CA 1
ATOM 5928 C C . THR B 1 363 ? -22.469 4.473 22.875 1 97.75 363 THR B C 1
ATOM 5930 O O . THR B 1 363 ? -23.656 4.344 22.531 1 97.75 363 THR B O 1
ATOM 5933 N N . GLY B 1 364 ? -21.5 3.713 22.406 1 96.44 364 GLY B N 1
ATOM 5934 C CA . GLY B 1 364 ? -21.75 2.633 21.469 1 96.44 364 GLY B CA 1
ATOM 5935 C C . GLY B 1 364 ? -22.125 3.123 20.094 1 96.44 364 GLY B C 1
ATOM 5936 O O . GLY B 1 364 ? -22.688 2.369 19.281 1 96.44 364 GLY B O 1
ATOM 5937 N N . SER B 1 365 ? -21.844 4.402 19.828 1 96.94 365 SER B N 1
ATOM 5938 C CA . SER B 1 365 ? -22.359 4.996 18.609 1 96.94 365 SER B CA 1
ATOM 5939 C C . SER B 1 365 ? -21.25 5.742 17.844 1 96.94 365 SER B C 1
ATOM 5941 O O . SER B 1 365 ? -20.672 6.688 18.375 1 96.94 365 SER B O 1
ATOM 5943 N N . VAL B 1 366 ? -21.016 5.328 16.625 1 97.31 366 VAL B N 1
ATOM 5944 C CA . VAL B 1 366 ? -20.062 6.016 15.766 1 97.31 366 VAL B CA 1
ATOM 5945 C C . VAL B 1 366 ? -20.594 7.406 15.414 1 97.31 366 VAL B C 1
ATOM 5947 O O . VAL B 1 366 ? -19.812 8.344 15.219 1 97.31 366 VAL B O 1
ATOM 5950 N N . LYS B 1 367 ? -21.906 7.5 15.367 1 97.06 367 LYS B N 1
ATOM 5951 C CA . LYS B 1 367 ? -22.531 8.805 15.156 1 97.06 367 LYS B CA 1
ATOM 5952 C C . LYS B 1 367 ? -22.141 9.789 16.25 1 97.06 367 LYS B C 1
ATOM 5954 O O . LYS B 1 367 ? -21.844 10.953 15.977 1 97.06 367 LYS B O 1
ATOM 5959 N N . GLU B 1 368 ? -22.125 9.312 17.469 1 98.06 368 GLU B N 1
ATOM 5960 C CA . GLU B 1 368 ? -21.75 10.172 18.594 1 98.06 368 GLU B CA 1
ATOM 5961 C C . GLU B 1 368 ? -20.281 10.531 18.547 1 98.06 368 GLU B C 1
ATOM 5963 O O . GLU B 1 368 ? -19.875 11.609 19 1 98.06 368 GLU B O 1
ATOM 5968 N N . VAL B 1 369 ? -19.484 9.625 17.984 1 98.62 369 VAL B N 1
ATOM 5969 C CA . VAL B 1 369 ? -18.078 9.945 17.75 1 98.62 369 VAL B CA 1
ATOM 5970 C C . VAL B 1 369 ? -17.953 11.141 16.812 1 98.62 369 VAL B C 1
ATOM 5972 O O . VAL B 1 369 ? -17.25 12.102 17.094 1 98.62 369 VAL B O 1
ATOM 5975 N N . ALA B 1 370 ? -18.703 11.062 15.688 1 98.12 370 ALA B N 1
ATOM 5976 C CA . ALA B 1 370 ? -18.688 12.164 14.727 1 98.12 370 ALA B CA 1
ATOM 5977 C C . ALA B 1 370 ? -19.188 13.461 15.367 1 98.12 370 ALA B C 1
ATOM 5979 O O . ALA B 1 370 ? -18.625 14.531 15.117 1 98.12 370 ALA B O 1
ATOM 5980 N N . ARG B 1 371 ? -20.188 13.367 16.172 1 98.25 371 ARG B N 1
ATOM 5981 C CA . ARG B 1 371 ? -20.734 14.531 16.875 1 98.25 371 ARG B CA 1
ATOM 5982 C C . ARG B 1 371 ? -19.688 15.148 17.797 1 98.25 371 ARG B C 1
ATOM 5984 O O . ARG B 1 371 ? -19.547 16.375 17.844 1 98.25 371 ARG B O 1
ATOM 5991 N N . ASP B 1 372 ? -19.031 14.32 18.484 1 98.44 372 ASP B N 1
ATOM 5992 C CA . ASP B 1 372 ? -18 14.797 19.406 1 98.44 372 ASP B CA 1
ATOM 5993 C C . ASP B 1 372 ? -16.875 15.492 18.656 1 98.44 372 ASP B C 1
ATOM 5995 O O . ASP B 1 372 ? -16.359 16.516 19.109 1 98.44 372 ASP B O 1
ATOM 5999 N N . ILE B 1 373 ? -16.422 14.938 17.531 1 98.44 373 ILE B N 1
ATOM 6000 C CA . ILE B 1 373 ? -15.391 15.555 16.703 1 98.44 373 ILE B CA 1
ATOM 6001 C C . ILE B 1 373 ? -15.828 16.953 16.281 1 98.44 373 ILE B C 1
ATOM 6003 O O . ILE B 1 373 ? -15.07 17.906 16.406 1 98.44 373 ILE B O 1
ATOM 6007 N N . ALA B 1 374 ? -17.047 17.047 15.781 1 97.94 374 ALA B N 1
ATOM 6008 C CA . ALA B 1 374 ? -17.562 18.328 15.336 1 97.94 374 ALA B CA 1
ATOM 6009 C C . ALA B 1 374 ? -17.625 19.328 16.5 1 97.94 374 ALA B C 1
ATOM 6011 O O . ALA B 1 374 ? -17.25 20.484 16.328 1 97.94 374 ALA B O 1
ATOM 6012 N N . ARG B 1 375 ? -18.109 18.859 17.594 1 97.62 375 ARG B N 1
ATOM 6013 C CA . ARG B 1 375 ? -18.203 19.719 18.781 1 97.62 375 ARG B CA 1
ATOM 6014 C C . ARG B 1 375 ? -16.828 20.234 19.188 1 97.62 375 ARG B C 1
ATOM 6016 O O . ARG B 1 375 ? -16.672 21.422 19.469 1 97.62 375 ARG B O 1
ATOM 6023 N N . ARG B 1 376 ? -15.875 19.391 19.219 1 97.31 376 ARG B N 1
ATOM 6024 C CA . ARG B 1 376 ? -14.531 19.766 19.641 1 97.31 376 ARG B CA 1
ATOM 6025 C C . ARG B 1 376 ? -13.883 20.703 18.625 1 97.31 376 ARG B C 1
ATOM 6027 O O . ARG B 1 376 ? -13.125 21.594 18.984 1 97.31 376 ARG B O 1
ATOM 6034 N N . THR B 1 377 ? -14.156 20.422 17.328 1 97.12 377 THR B N 1
ATOM 6035 C CA . THR B 1 377 ? -13.656 21.312 16.297 1 97.12 377 THR B CA 1
ATOM 6036 C C . THR B 1 377 ? -14.203 22.734 16.484 1 97.12 377 THR B C 1
ATOM 6038 O O . THR B 1 377 ? -13.453 23.703 16.375 1 97.12 377 THR B O 1
ATOM 6041 N N . ARG B 1 378 ? -15.445 22.828 16.797 1 94.81 378 ARG B N 1
ATOM 6042 C CA . ARG B 1 378 ? -16.094 24.125 17.047 1 94.81 378 ARG B CA 1
ATOM 6043 C C . ARG B 1 378 ? -15.57 24.75 18.328 1 94.81 378 ARG B C 1
ATOM 6045 O O . ARG B 1 378 ? -15.305 25.953 18.359 1 94.81 378 ARG B O 1
ATOM 6052 N N . ALA B 1 379 ? -15.414 23.969 19.344 1 91.88 379 ALA B N 1
ATOM 6053 C CA . ALA B 1 379 ? -15.031 24.469 20.656 1 91.88 379 ALA B CA 1
ATOM 6054 C C . ALA B 1 379 ? -13.625 25.047 20.641 1 91.88 379 ALA B C 1
ATOM 6056 O O . ALA B 1 379 ? -13.281 25.891 21.484 1 91.88 379 ALA B O 1
ATOM 6057 N N . ALA B 1 380 ? -12.852 24.594 19.766 1 88 380 ALA B N 1
ATOM 6058 C CA . ALA B 1 380 ? -11.469 25.047 19.688 1 88 380 ALA B CA 1
ATOM 6059 C C . ALA B 1 380 ? -11.375 26.438 19.062 1 88 380 ALA B C 1
ATOM 6061 O O . ALA B 1 380 ? -10.312 27.062 19.078 1 88 380 ALA B O 1
ATOM 6062 N N . ILE B 1 381 ? -12.492 26.938 18.547 1 86.69 381 ILE B N 1
ATOM 6063 C CA . ILE B 1 381 ? -12.57 28.266 17.953 1 86.69 381 ILE B CA 1
ATOM 6064 C C . ILE B 1 381 ? -13.148 29.25 18.969 1 86.69 381 ILE B C 1
ATOM 6066 O O . ILE B 1 381 ? -14.328 29.203 19.297 1 86.69 381 ILE B O 1
ATOM 6070 N N . PRO B 1 382 ? -12.266 30.094 19.469 1 76.62 382 PRO B N 1
ATOM 6071 C CA . PRO B 1 382 ? -12.789 31.031 20.453 1 76.62 382 PRO B CA 1
ATOM 6072 C C . PRO B 1 382 ? -13.938 31.875 19.922 1 76.62 382 PRO B C 1
ATOM 6074 O O . PRO B 1 382 ? -13.945 32.25 18.734 1 76.62 382 PRO B O 1
ATOM 6077 N N . ALA B 1 383 ? -15.023 32 20.75 1 66.44 383 ALA B N 1
ATOM 6078 C CA . ALA B 1 383 ? -16.141 32.875 20.422 1 66.44 383 ALA B CA 1
ATOM 6079 C C . ALA B 1 383 ? -15.68 34.312 20.25 1 66.44 383 ALA B C 1
ATOM 6081 O O . ALA B 1 383 ? -14.75 34.75 20.938 1 66.44 383 ALA B O 1
ATOM 6082 N N . THR B 1 384 ? -15.875 34.969 19.094 1 51.25 384 THR B N 1
ATOM 6083 C CA . THR B 1 384 ? -15.609 36.406 19.031 1 51.25 384 THR B CA 1
ATOM 6084 C C . THR B 1 384 ? -16.359 37.125 20.125 1 51.25 384 THR B C 1
ATOM 6086 O O . THR B 1 384 ? -17.453 36.719 20.531 1 51.25 384 THR B O 1
#

InterPro domains:
  IPR006336 Glutamate--cysteine ligase, GCS2 [PF04107] (28-369)
  IPR011793 Putative glutamate--cysteine ligase YbdK [MF_01609] (1-384)
  IPR011793 Putative glutamate--cysteine ligase YbdK [TIGR02050] (28-311)
  IPR014746 Glutamine synthetase/guanido kinase, catalytic domain [SSF55931] (25-377)
  IPR050141 Glutamate--cysteine ligase type 2, YbdK subfamily [PTHR36510] (17-379)

Organism: Rubrobacter xylanophilus (strain DSM 9941 / JCM 11954 / NBRC 16129 / PRD-1) (NCBI:txid266117)

Foldseek 3Di:
DPPDPDPPPPLPQLFDPCFLPPPDDFLKKKKKWKKFKAALVQLEGDADQVVLPVVDDCQQWDDDFFRGMIIGIFDIGNALVNNLVSVLVSLVSVCVSSVVVNIFMFFWQAQQAYDLVPTDTDPDPVSVVVCVVQPPQVSQQRGIWMKMWGAHHDLFLVLLLQLACLLCLLLLLLLQQGDQHGNNDRPLWSHCNCVSFQVRDPLHERDWRQNGSVSVSVVCCVCSVVPVDSHPVSRHYCWDQDRVRNTIMHTSHGHDLASLSVSLSNLLSSLLSLLSSVCVVVVVRDDGDGPVLSVQSNVQSGNPRQQGWHQDPPPRDTDGSLVVSVVSSVSSVVRDPHDNVSVVVSSVDDHNSVVLVVQCVVPVGSSSSSVVRSVSSVVNRDDD/DPPDDDPPPPLPQLFDPCFLPPPDDFLKKKKKWKKFKAALVQLEGDADQVVLPVVDDCQQWDDDFFRGMIIGIFDIGNALVRNLVSVLVSLVSVCVSCVVVNIFMFFWQAQQAYDLVPTDTDPDPVSVVVCVVQPPQVSQQRGIWMKMWGAHHDLFLVLLLQLACLLCLLLLLLLQQGDQHGNNDRPLWSHCNCVSFQVRDPLHERDHRQNGSVSVSVVCCVCSVVPVDSHPVSRHYCWDQDRVRNTIMHTSHGHDLASLSVSLSNLLSSLLSLLSSVCVVVVVRDDGDGPVLSVQSNVQSGNPRQQGWHQDPPPRDTDGSLVVSVVSSVSSVVRDPHDNVSVVVSSVDDHNSVVLVVQCVVPVGSSSSSVVRSVSSVVNRDDD

Secondary structure (DSSP, 8-state):
-------------SS-TTTT-S-PPSS-EEEEEEEEEE-TTT--B---HHHHHHHS-TTTEEE-SBTTEEEEE---BSSHHHHHHHHHHHHHHHHHHHHHHT-EEE--SB-SS--GGGPPBP--HHHHHHHHHHTHHHHT--B-EEEEEEE---HHHHHHHHHHHGGGHHHHHHHH--B-EETTEE-SSSBHHIIIIITTSTTEESPPP--SHHHHHHHHHHHHTTTS-SSGGG-EESEEEETTTTEEEEEEEEP-SSHHHHHHHHHHHHHHHHHHHHHHHHT---PPPPHHHHHHHHHHHHHHGGGSEEEPTTT--EEEHHHHHHHHHHHHHHH--S--HHHHHHHHSPPHHHHHHHHHHHH--HHHHHHHHHHHHHHTS---/-------------SS-TTTT-S-PPSS-EEEEEEEEEE-TTT--B---HHHHHHHS-TTTEEE-SBTTEEEEE---BSSHHHHHHHHHHHHHHHHHHHHHHT-EEE--SB-SS--GGGPPBP--HHHHHHHHHHTHHHHT--B-EEEEEEE---HHHHHHHHHHHGGGHHHHHHHH--B-EETTEE-SSSBHHIIIIITTSTTEESPPP--SHHHHHHHHHHHHTTTS-SSGGG-EESEEEETTTTEEEEEEEEP-SSHHHHHHHHHHHHHHHHHHHHHHHHT-PPPPPPHHHHHHHHHHHHHHGGGSEEEPTTT--EEEHHHHHHHHHHHHHHH-----HHHHHHHHSPPHHHHHHHHHHHH--HHHHHHHHHHHHHHTS---

Nearest PDB structures (foldseek):
  1tt4-assembly1_B  TM=8.905E-01  e=1.642E-22  Salmonella enterica subsp. enterica serovar Typhimurium str. LT2
  1r8g-assembly1_B  TM=8.770E-01  e=2.575E-22  Escherichia coli
  1r8g-assembly1_A  TM=8.717E-01  e=8.540E-21  Escherichia coli
  2gwc-assembly1_B  TM=7.958E-01  e=3.779E-12  Brassica juncea
  3ig8-assembly1_A  TM=7.428E-01  e=4.346E-06  Saccharomyces cerevisiae

pLDDT: mean 91.4, std 12.89, range [23.14, 98.88]

Radius of gyration: 26.37 Å; Cα contacts (8 Å, |Δi|>4): 1610; chains: 2; bounding box: 58×76×87 Å